Protein 2B3T (pdb70)

Nearest PDB structures (foldseek):
  2b3t-assembly1_B  TM=1.003E+00  e=1.396E-62  Escherichia coli
  8akn-assembly1_W  TM=5.401E-01  e=5.695E-43  Escherichia coli BW25113
  2ihr-assembly1_1  TM=7.249E-01  e=2.473E-24  Thermus thermophilus
  4v67-assembly2_CX  TM=5.286E-01  e=4.697E-22  Thermus thermophilus
  4v5j-assembly2_CY  TM=5.265E-01  e=6.666E-21  Thermus thermophilus HB8

CATH classification: 1.10.8.10 (+1 more: 3.40.50.150)

Structure (mmCIF, N/CA/C/O backbone):
data_2B3T
#
_entry.id   2B3T
#
_cell.length_a   113.540
_cell.length_b   77.470
_cell.length_c   89.490
_cell.angle_alpha   90.00
_cell.angle_beta   90.00
_cell.angle_gamma   90.00
#
_symmetry.space_group_name_H-M   'P 21 21 2'
#
loop_
_entity.id
_entity.type
_entity.pdbx_description
1 polymer 'Protein methyltransferase hemK'
2 polymer 'Peptide chain release factor 1'
3 non-polymer S-ADENOSYL-L-HOMOCYSTEINE
#
loop_
_atom_site.group_PDB
_atom_site.id
_atom_site.type_symbol
_atom_site.label_atom_id
_atom_site.label_alt_id
_atom_site.label_comp_id
_atom_site.label_asym_id
_atom_site.label_entity_id
_atom_site.label_seq_id
_atom_site.pdbx_PDB_ins_code
_atom_site.Cartn_x
_atom_site.Cartn_y
_atom_site.Cartn_z
_atom_site.occupancy
_atom_site.B_iso_or_equiv
_atom_site.auth_seq_id
_atom_site.auth_comp_id
_atom_site.auth_asym_id
_atom_site.auth_atom_id
_atom_site.pdbx_PDB_model_num
ATOM 1 N N . MET A 1 1 ? 53.477 5.213 35.783 1.00 55.90 1 MET A N 1
ATOM 2 C CA . MET A 1 1 ? 54.110 6.559 35.880 1.00 54.74 1 MET A CA 1
ATOM 3 C C . MET A 1 1 ? 55.101 6.632 37.050 1.00 53.55 1 MET A C 1
ATOM 4 O O . MET A 1 1 ? 55.165 5.741 37.892 1.00 54.01 1 MET A O 1
ATOM 9 N N . GLU A 1 2 ? 55.877 7.702 37.103 1.00 52.01 2 GLU A N 1
ATOM 10 C CA . GLU A 1 2 ? 56.857 7.849 38.162 1.00 50.47 2 GLU A CA 1
ATOM 11 C C . GLU A 1 2 ? 56.424 8.756 39.295 1.00 50.36 2 GLU A C 1
ATOM 12 O O . GLU A 1 2 ? 55.850 9.819 39.070 1.00 49.94 2 GLU A O 1
ATOM 18 N N . TYR A 1 3 ? 56.701 8.323 40.520 1.00 50.14 3 TYR A N 1
ATOM 19 C CA . TYR A 1 3 ? 56.370 9.109 41.698 1.00 49.80 3 TYR A CA 1
ATOM 20 C C . TYR A 1 3 ? 56.813 10.526 41.433 1.00 50.32 3 TYR A C 1
ATOM 21 O O . TYR A 1 3 ? 56.082 11.473 41.703 1.00 50.75 3 TYR A O 1
ATOM 30 N N . GLN A 1 4 ? 58.017 10.665 40.894 1.00 50.37 4 GLN A N 1
ATOM 31 C CA . GLN A 1 4 ? 58.544 11.981 40.593 1.00 51.80 4 GLN A CA 1
ATOM 32 C C . GLN A 1 4 ? 57.684 12.658 39.540 1.00 51.21 4 GLN A C 1
ATOM 33 O O . GLN A 1 4 ? 57.465 13.866 39.577 1.00 49.92 4 GLN A O 1
ATOM 39 N N . HIS A 1 5 ? 57.192 11.873 38.594 1.00 52.06 5 HIS A N 1
ATOM 40 C CA . HIS A 1 5 ? 56.366 12.435 37.544 1.00 52.46 5 HIS A CA 1
ATOM 41 C C . HIS A 1 5 ? 55.075 12.944 38.168 1.00 51.48 5 HIS A C 1
ATOM 42 O O . HIS A 1 5 ? 54.847 14.155 38.206 1.00 51.56 5 HIS A O 1
ATOM 49 N N . TRP A 1 6 ? 54.250 12.022 38.671 1.00 49.35 6 TRP A N 1
ATOM 50 C CA . TRP A 1 6 ? 52.973 12.369 39.300 1.00 46.91 6 TRP A CA 1
ATOM 51 C C . TRP A 1 6 ? 53.085 13.624 40.156 1.00 45.52 6 TRP A C 1
ATOM 52 O O . TRP A 1 6 ? 52.337 14.581 39.963 1.00 45.22 6 TRP A O 1
ATOM 63 N N . LEU A 1 7 ? 54.012 13.607 41.108 1.00 43.71 7 LEU A N 1
ATOM 64 C CA . LEU A 1 7 ? 54.241 14.754 41.980 1.00 42.29 7 LEU A CA 1
ATOM 65 C C . LEU A 1 7 ? 54.387 16.026 41.161 1.00 43.28 7 LEU A C 1
ATOM 66 O O . LEU A 1 7 ? 53.850 17.062 41.532 1.00 43.29 7 LEU A O 1
ATOM 71 N N . ARG A 1 8 ? 55.119 15.940 40.050 1.00 45.11 8 ARG A N 1
ATOM 72 C CA . ARG A 1 8 ? 55.348 17.091 39.171 1.00 46.73 8 ARG A CA 1
ATOM 73 C C . ARG A 1 8 ? 54.026 17.527 38.548 1.00 47.40 8 ARG A C 1
ATOM 74 O O . ARG A 1 8 ? 53.690 18.716 38.528 1.00 46.95 8 ARG A O 1
ATOM 82 N N . GLU A 1 9 ? 53.282 16.550 38.040 1.00 47.26 9 GLU A N 1
ATOM 83 C CA . GLU A 1 9 ? 51.994 16.801 37.424 1.00 48.05 9 GLU A CA 1
ATOM 84 C C . GLU A 1 9 ? 51.034 17.463 38.411 1.00 47.14 9 GLU A C 1
ATOM 85 O O . GLU A 1 9 ? 50.696 18.637 38.278 1.00 46.81 9 GLU A O 1
ATOM 91 N N . ALA A 1 10 ? 50.598 16.695 39.402 1.00 45.86 10 ALA A N 1
ATOM 92 C CA . ALA A 1 10 ? 49.683 17.192 40.423 1.00 44.41 10 ALA A CA 1
ATOM 93 C C . ALA A 1 10 ? 50.010 18.614 40.898 1.00 42.82 10 ALA A C 1
ATOM 94 O O . ALA A 1 10 ? 49.176 19.505 40.787 1.00 42.38 10 ALA A O 1
ATOM 96 N N . ILE A 1 11 ? 51.212 18.822 41.426 1.00 40.91 11 ILE A N 1
ATOM 97 C CA . ILE A 1 11 ? 51.609 20.138 41.915 1.00 40.78 11 ILE A CA 1
ATOM 98 C C . ILE A 1 11 ? 51.199 21.225 40.931 1.00 43.00 11 ILE A C 1
ATOM 99 O O . ILE A 1 11 ? 50.834 22.333 41.327 1.00 43.27 11 ILE A O 1
ATOM 104 N N . SER A 1 12 ? 51.268 20.916 39.643 1.00 44.23 12 SER A N 1
ATOM 105 C CA . SER A 1 12 ? 50.881 21.887 38.632 1.00 45.16 12 SER A CA 1
ATOM 106 C C . SER A 1 12 ? 49.433 22.280 38.856 1.00 45.74 12 SER A C 1
ATOM 107 O O . SER A 1 12 ? 49.132 23.342 39.407 1.00 47.14 12 SER A O 1
ATOM 110 N N . GLN A 1 13 ? 48.545 21.397 38.419 1.00 44.75 13 GLN A N 1
ATOM 111 C CA . GLN A 1 13 ? 47.111 21.583 38.536 1.00 43.84 13 GLN A CA 1
ATOM 112 C C . GLN A 1 13 ? 46.652 21.668 39.988 1.00 44.28 13 GLN A C 1
ATOM 113 O O . GLN A 1 13 ? 45.535 21.264 40.301 1.00 44.59 13 GLN A O 1
ATOM 119 N N . LEU A 1 14 ? 47.496 22.194 40.873 1.00 44.38 14 LEU A N 1
ATOM 120 C CA . LEU A 1 14 ? 47.143 22.290 42.289 1.00 44.88 14 LEU A CA 1
ATOM 121 C C . LEU A 1 14 ? 47.639 23.604 42.867 1.00 44.13 14 LEU A C 1
ATOM 122 O O . LEU A 1 14 ? 47.747 23.769 44.081 1.00 42.68 14 LEU A O 1
ATOM 127 N N . GLN A 1 15 ? 47.920 24.538 41.972 1.00 44.47 15 GLN A N 1
ATOM 128 C CA . GLN A 1 15 ? 48.425 25.855 42.327 1.00 45.84 15 GLN A CA 1
ATOM 129 C C . GLN A 1 15 ? 47.578 26.694 43.271 1.00 46.04 15 GLN A C 1
ATOM 130 O O . GLN A 1 15 ? 48.113 27.520 44.005 1.00 45.32 15 GLN A O 1
ATOM 136 N N . ALA A 1 16 ? 46.263 26.492 43.242 1.00 46.80 16 ALA A N 1
ATOM 137 C CA . ALA A 1 16 ? 45.335 27.242 44.090 1.00 46.25 16 ALA A CA 1
ATOM 138 C C . ALA A 1 16 ? 45.482 26.927 45.579 1.00 47.26 16 ALA A C 1
ATOM 139 O O . ALA A 1 16 ? 44.845 27.571 46.420 1.00 48.42 16 ALA A O 1
ATOM 141 N N . SER A 1 17 ? 46.317 25.937 45.895 1.00 47.01 17 SER A N 1
ATOM 142 C CA . SER A 1 17 ? 46.566 25.511 47.272 1.00 45.12 17 SER A CA 1
ATOM 143 C C . SER A 1 17 ? 47.630 26.366 47.947 1.00 45.83 17 SER A C 1
ATOM 144 O O . SER A 1 17 ? 48.403 27.042 47.284 1.00 45.55 17 SER A O 1
ATOM 147 N N . GLU A 1 18 ? 47.663 26.330 49.272 1.00 48.05 18 GLU A N 1
ATOM 148 C CA . GLU A 1 18 ? 48.650 27.084 50.042 1.00 51.04 18 GLU A CA 1
ATOM 149 C C . GLU A 1 18 ? 49.889 26.219 50.256 1.00 51.26 18 GLU A C 1
ATOM 150 O O . GLU A 1 18 ? 50.926 26.700 50.724 1.00 50.60 18 GLU A O 1
ATOM 156 N N . SER A 1 19 ? 49.767 24.941 49.892 1.00 51.69 19 SER A N 1
ATOM 157 C CA . SER A 1 19 ? 50.846 23.966 50.055 1.00 50.67 19 SER A CA 1
ATOM 158 C C . SER A 1 19 ? 50.793 22.816 49.038 1.00 49.85 19 SER A C 1
ATOM 159 O O . SER A 1 19 ? 50.629 21.657 49.425 1.00 49.66 19 SER A O 1
ATOM 162 N N . PRO A 1 20 ? 50.938 23.123 47.729 1.00 48.66 20 PRO A N 1
ATOM 163 C CA . PRO A 1 20 ? 50.910 22.140 46.639 1.00 47.43 20 PRO A CA 1
ATOM 164 C C . PRO A 1 20 ? 51.842 20.931 46.772 1.00 47.12 20 PRO A C 1
ATOM 165 O O . PRO A 1 20 ? 51.379 19.790 46.707 1.00 47.70 20 PRO A O 1
ATOM 169 N N . ARG A 1 21 ? 53.141 21.164 46.949 1.00 45.65 21 ARG A N 1
ATOM 170 C CA . ARG A 1 21 ? 54.081 20.048 47.086 1.00 44.75 21 ARG A CA 1
ATOM 171 C C . ARG A 1 21 ? 53.578 19.135 48.207 1.00 42.42 21 ARG A C 1
ATOM 172 O O . ARG A 1 21 ? 53.311 17.950 47.991 1.00 39.90 21 ARG A O 1
ATOM 180 N N . ARG A 1 22 ? 53.439 19.708 49.401 1.00 40.75 22 ARG A N 1
ATOM 181 C CA . ARG A 1 22 ? 52.961 18.967 50.557 1.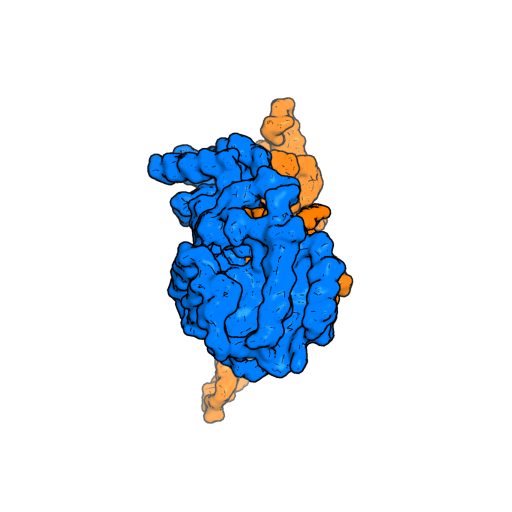00 39.02 22 ARG A CA 1
ATOM 182 C C . ARG A 1 22 ? 51.683 18.215 50.233 1.00 38.86 22 ARG A C 1
ATOM 183 O O . ARG A 1 22 ? 51.642 16.985 50.329 1.00 39.70 22 ARG A O 1
ATOM 191 N N . ASP A 1 23 ? 50.637 18.942 49.854 1.00 37.80 23 ASP A N 1
ATOM 192 C CA . ASP A 1 23 ? 49.390 18.286 49.493 1.00 37.69 23 ASP A CA 1
ATOM 193 C C . ASP A 1 23 ? 49.786 17.096 48.652 1.00 37.70 23 ASP A C 1
ATOM 194 O O . ASP A 1 23 ? 49.425 15.952 48.935 1.00 37.16 23 ASP A O 1
ATOM 199 N N . ALA A 1 24 ? 50.554 17.386 47.612 1.00 37.41 24 ALA A N 1
ATOM 200 C CA . ALA A 1 24 ? 51.005 16.349 46.710 1.00 38.16 24 ALA A CA 1
ATOM 201 C C . ALA A 1 24 ? 51.599 15.200 47.503 1.00 37.18 24 ALA A C 1
ATOM 202 O O . ALA A 1 24 ? 50.966 14.151 47.668 1.00 37.93 24 ALA A O 1
ATOM 204 N N . GLU A 1 25 ? 52.808 15.416 48.008 1.00 33.16 25 GLU A N 1
ATOM 205 C CA . GLU A 1 25 ? 53.505 14.391 48.747 1.00 30.53 25 GLU A CA 1
ATOM 206 C C . GLU A 1 25 ? 52.624 13.597 49.698 1.00 28.31 25 GLU A C 1
ATOM 207 O O . GLU A 1 25 ? 52.700 12.362 49.731 1.00 28.20 25 GLU A O 1
ATOM 213 N N . ILE A 1 26 ? 51.776 14.273 50.465 1.00 24.24 26 ILE A N 1
ATOM 214 C CA . ILE A 1 26 ? 50.931 13.526 51.384 1.00 22.09 26 ILE A CA 1
ATOM 215 C C . ILE A 1 26 ? 50.090 12.506 50.624 1.00 23.59 26 ILE A C 1
ATOM 216 O O . ILE A 1 26 ? 50.163 11.308 50.919 1.00 22.49 26 ILE A O 1
ATOM 221 N N . LEU A 1 27 ? 49.315 12.977 49.642 1.00 24.09 27 LEU A N 1
ATOM 222 C CA . LEU A 1 27 ? 48.475 12.100 48.820 1.00 23.70 27 LEU A CA 1
ATOM 223 C C . LEU A 1 27 ? 49.245 10.899 48.314 1.00 23.81 27 LEU A C 1
ATOM 224 O O . LEU A 1 27 ? 48.875 9.763 48.573 1.00 22.78 27 LEU A O 1
ATOM 229 N N . LEU A 1 28 ? 50.321 11.156 47.583 1.00 25.04 28 LEU A N 1
ATOM 230 C CA . LEU A 1 28 ? 51.119 10.074 47.040 1.00 27.60 28 LEU A CA 1
ATOM 231 C C . LEU A 1 28 ? 51.540 9.074 48.109 1.00 30.95 28 LEU A C 1
ATOM 232 O O . LEU A 1 28 ? 51.535 7.865 47.857 1.00 30.36 28 LEU A O 1
ATOM 237 N N . GLU A 1 29 ? 51.904 9.574 49.295 1.00 34.52 29 GLU A N 1
ATOM 238 C CA . GLU A 1 29 ? 52.312 8.705 50.412 1.00 37.09 29 GLU A CA 1
ATOM 239 C C . GLU A 1 29 ? 51.136 7.813 50.792 1.00 37.73 29 GLU A C 1
ATOM 240 O O . GLU A 1 29 ? 51.252 6.587 50.853 1.00 37.54 29 GLU A O 1
ATOM 246 N N . HIS A 1 30 ? 50.006 8.467 51.058 1.00 37.64 30 HIS A N 1
ATOM 247 C CA . HIS A 1 30 ? 48.766 7.810 51.443 1.00 35.98 30 HIS A CA 1
ATOM 248 C C . HIS A 1 30 ? 48.440 6.633 50.538 1.00 32.75 30 HIS A C 1
ATOM 249 O O . HIS A 1 30 ? 48.206 5.539 51.021 1.00 32.38 30 HIS A O 1
ATOM 256 N N . VAL A 1 31 ? 48.434 6.852 49.229 1.00 30.33 31 VAL A N 1
ATOM 257 C CA . VAL A 1 31 ? 48.104 5.775 48.308 1.00 29.63 31 VAL A CA 1
ATOM 258 C C . VAL A 1 31 ? 49.152 4.666 48.291 1.00 29.39 31 VAL A C 1
ATOM 259 O O . VAL A 1 31 ? 48.843 3.505 48.569 1.00 28.36 31 VAL A O 1
ATOM 263 N N . THR A 1 32 ? 50.391 5.031 47.972 1.00 29.52 32 THR A N 1
ATOM 264 C CA . THR A 1 32 ? 51.491 4.069 47.882 1.00 28.86 32 THR A CA 1
ATOM 265 C C . THR A 1 32 ? 51.966 3.508 49.205 1.00 28.11 32 THR A C 1
ATOM 266 O O . THR A 1 32 ? 52.484 2.397 49.260 1.00 27.17 32 THR A O 1
ATOM 270 N N . GLY A 1 33 ? 51.800 4.275 50.270 1.00 28.50 33 GLY A N 1
ATOM 271 C CA . GLY A 1 33 ? 52.249 3.797 51.557 1.00 29.66 33 GLY A CA 1
ATOM 272 C C . GLY A 1 33 ? 53.769 3.820 51.643 1.00 30.35 33 GLY A C 1
ATOM 273 O O . GLY A 1 33 ? 54.401 2.869 52.110 1.00 31.55 33 GLY A O 1
ATOM 274 N N . ARG A 1 34 ? 54.368 4.896 51.154 1.00 28.54 34 ARG A N 1
ATOM 275 C CA . ARG A 1 34 ? 55.802 5.042 51.238 1.00 28.04 34 ARG A CA 1
ATOM 276 C C . ARG A 1 34 ? 55.924 6.443 51.823 1.00 29.09 34 ARG A C 1
ATOM 277 O O . ARG A 1 34 ? 55.160 7.323 51.434 1.00 32.00 34 ARG A O 1
ATOM 285 N N . GLY A 1 35 ? 56.845 6.645 52.770 1.00 28.15 35 GLY A N 1
ATOM 286 C CA . GLY A 1 35 ? 57.012 7.949 53.405 1.00 24.50 35 GLY A CA 1
ATOM 287 C C . GLY A 1 35 ? 57.500 9.062 52.502 1.00 23.33 35 GLY A C 1
ATOM 288 O O . GLY A 1 35 ? 57.797 8.832 51.332 1.00 21.75 35 GLY A O 1
ATOM 289 N N . ARG A 1 36 ? 57.585 10.276 53.043 1.00 23.29 36 ARG A N 1
ATOM 290 C CA . ARG A 1 36 ? 58.048 11.428 52.261 1.00 23.86 36 ARG A CA 1
ATOM 291 C C . ARG A 1 36 ? 59.422 11.135 51.687 1.00 23.99 36 ARG A C 1
ATOM 292 O O . ARG A 1 36 ? 59.622 11.133 50.469 1.00 23.69 36 ARG A O 1
ATOM 300 N N . THR A 1 37 ? 60.358 10.880 52.589 1.00 23.63 37 THR A N 1
ATOM 301 C CA . THR A 1 37 ? 61.732 10.580 52.246 1.00 24.84 37 THR A CA 1
ATOM 302 C C . THR A 1 37 ? 61.908 9.581 51.111 1.00 25.40 37 THR A C 1
ATOM 303 O O . THR A 1 37 ? 62.756 9.775 50.232 1.00 23.52 37 THR A O 1
ATOM 307 N N . PHE A 1 38 ? 61.117 8.509 51.139 1.00 26.13 38 PHE A N 1
ATOM 308 C CA . PHE A 1 38 ? 61.197 7.475 50.111 1.00 25.75 38 PHE A CA 1
ATOM 309 C C . PHE A 1 38 ? 60.869 8.082 48.771 1.00 27.48 38 PHE A C 1
ATOM 310 O O . PHE A 1 38 ? 61.638 7.978 47.812 1.00 25.90 38 PHE A O 1
ATOM 318 N N . ILE A 1 39 ? 59.699 8.707 48.716 1.00 30.91 39 ILE A N 1
ATOM 319 C CA . ILE A 1 39 ? 59.237 9.355 47.507 1.00 33.17 39 ILE A CA 1
ATOM 320 C C . ILE A 1 39 ? 60.341 10.270 46.997 1.00 34.51 39 ILE A C 1
ATOM 321 O O . ILE A 1 39 ? 60.639 10.284 45.798 1.00 37.33 39 ILE A O 1
ATOM 326 N N . LEU A 1 40 ? 60.958 11.025 47.904 1.00 33.34 40 LEU A N 1
ATOM 327 C CA . LEU A 1 40 ? 62.031 11.928 47.502 1.00 33.74 40 LEU A CA 1
ATOM 328 C C . LEU A 1 40 ? 63.283 11.194 47.019 1.00 33.88 40 LEU A C 1
ATOM 329 O O . LEU A 1 40 ? 63.794 11.473 45.935 1.00 33.94 40 LEU A O 1
ATOM 334 N N . ALA A 1 41 ? 63.768 10.242 47.808 1.00 34.00 41 ALA A N 1
ATOM 335 C CA . ALA A 1 41 ? 64.958 9.492 47.417 1.00 32.08 41 ALA A CA 1
ATOM 336 C C . ALA A 1 41 ? 64.744 8.582 46.217 1.00 30.48 41 ALA A C 1
ATOM 337 O O . ALA A 1 41 ? 65.690 8.305 45.497 1.00 30.01 41 ALA A O 1
ATOM 339 N N . PHE A 1 42 ? 63.516 8.128 45.978 1.00 29.61 42 PHE A N 1
ATOM 340 C CA . PHE A 1 42 ? 63.293 7.222 44.853 1.00 29.25 42 PHE A CA 1
ATOM 341 C C . PHE A 1 42 ? 62.157 7.551 43.918 1.00 28.78 42 PHE A C 1
ATOM 342 O O . PHE A 1 42 ? 61.195 6.798 43.809 1.00 29.85 42 PHE A O 1
ATOM 350 N N . GLY A 1 43 ? 62.284 8.652 43.202 1.00 28.67 43 GLY A N 1
ATOM 351 C CA . GLY A 1 43 ? 61.223 9.015 42.289 1.00 31.02 43 GLY A CA 1
ATOM 352 C C . GLY A 1 43 ? 61.121 8.191 41.016 1.00 31.59 43 GLY A C 1
ATOM 353 O O . GLY A 1 43 ? 60.258 8.455 40.183 1.00 31.42 43 GLY A O 1
ATOM 354 N N . GLU A 1 44 ? 61.986 7.196 40.861 1.00 33.78 44 GLU A N 1
ATOM 355 C CA . GLU A 1 44 ? 61.987 6.354 39.660 1.00 35.84 44 GLU A CA 1
ATOM 356 C C . GLU A 1 44 ? 60.881 5.322 39.699 1.00 36.66 44 GLU A C 1
ATOM 357 O O . GLU A 1 44 ? 60.504 4.750 38.676 1.00 35.96 44 GLU A O 1
ATOM 363 N N . THR A 1 45 ? 60.369 5.085 40.896 1.00 38.63 45 THR A N 1
ATOM 364 C CA . THR A 1 45 ? 59.329 4.091 41.091 1.00 39.80 45 THR A CA 1
ATOM 365 C C . THR A 1 45 ? 58.071 4.312 40.241 1.00 40.56 45 THR A C 1
ATOM 366 O O . THR A 1 45 ? 57.575 5.435 40.100 1.00 40.77 45 THR A O 1
ATOM 370 N N . GLN A 1 46 ? 57.561 3.232 39.663 1.00 40.72 46 GLN A N 1
ATOM 371 C CA . GLN A 1 46 ? 56.359 3.336 38.856 1.00 40.23 46 GLN A CA 1
ATOM 372 C C . GLN A 1 46 ? 55.173 3.095 39.764 1.00 39.39 46 GLN A C 1
ATOM 373 O O . GLN A 1 46 ? 55.306 2.506 40.841 1.00 39.08 46 GLN A O 1
ATOM 379 N N . LEU A 1 47 ? 54.012 3.558 39.324 1.00 38.48 47 LEU A N 1
ATOM 380 C CA . LEU A 1 47 ? 52.784 3.388 40.084 1.00 38.16 47 LEU A CA 1
ATOM 381 C C . LEU A 1 47 ? 51.990 2.259 39.434 1.00 38.70 47 LEU A C 1
ATOM 382 O O . LEU A 1 47 ? 51.921 2.179 38.207 1.00 37.77 47 LEU A O 1
ATOM 387 N N . THR A 1 48 ? 51.426 1.369 40.247 1.00 39.59 48 THR A N 1
ATOM 388 C CA . THR A 1 48 ? 50.616 0.288 39.701 1.00 40.97 48 THR A CA 1
ATOM 389 C C . THR A 1 48 ? 49.393 1.035 39.199 1.00 43.61 48 THR A C 1
ATOM 390 O O . THR A 1 48 ? 49.137 2.155 39.639 1.00 44.00 48 THR A O 1
ATOM 394 N N . ASP A 1 49 ? 48.638 0.449 38.281 1.00 45.69 49 ASP A N 1
ATOM 395 C CA . ASP A 1 49 ? 47.466 1.150 37.785 1.00 48.06 49 ASP A CA 1
ATOM 396 C C . ASP A 1 49 ? 46.574 1.707 38.895 1.00 47.70 49 ASP A C 1
ATOM 397 O O . ASP A 1 49 ? 46.394 2.926 38.978 1.00 47.28 49 ASP A O 1
ATOM 402 N N . GLU A 1 50 ? 46.024 0.830 39.740 1.00 46.84 50 GLU A N 1
ATOM 403 C CA . GLU A 1 50 ? 45.163 1.262 40.840 1.00 46.11 50 GLU A CA 1
ATOM 404 C C . GLU A 1 50 ? 45.666 2.580 41.387 1.00 46.29 50 GLU A C 1
ATOM 405 O O . GLU A 1 50 ? 45.032 3.623 41.236 1.00 46.47 50 GLU A O 1
ATOM 411 N N . GLN A 1 51 ? 46.825 2.510 42.030 1.00 45.80 51 GLN A N 1
ATOM 412 C CA . GLN A 1 51 ? 47.446 3.673 42.626 1.00 44.75 51 GLN A CA 1
ATOM 413 C C . GLN A 1 51 ? 47.229 4.901 41.777 1.00 44.61 51 GLN A C 1
ATOM 414 O O . GLN A 1 51 ? 46.781 5.928 42.265 1.00 44.91 51 GLN A O 1
ATOM 420 N N . CYS A 1 52 ? 47.530 4.792 40.495 1.00 45.11 52 CYS A N 1
ATOM 421 C CA . CYS A 1 52 ? 47.368 5.934 39.625 1.00 46.71 52 CYS A CA 1
ATOM 422 C C . CYS A 1 52 ? 45.916 6.380 39.568 1.00 46.21 52 CYS A C 1
ATOM 423 O O . CYS A 1 52 ? 45.625 7.576 39.558 1.00 45.48 52 CYS A O 1
ATOM 426 N N . GLN A 1 53 ? 44.998 5.425 39.533 1.00 46.37 53 GLN A N 1
ATOM 427 C CA . GLN A 1 53 ? 43.590 5.781 39.479 1.00 47.45 53 GLN A CA 1
ATOM 428 C C . GLN A 1 53 ? 43.180 6.330 40.850 1.00 46.39 53 GLN A C 1
ATOM 429 O O . GLN A 1 53 ? 42.547 7.387 40.942 1.00 46.54 53 GLN A O 1
ATOM 435 N N . GLN A 1 54 ? 43.554 5.617 41.909 1.00 44.20 54 GLN A N 1
ATOM 436 C CA . GLN A 1 54 ? 43.237 6.037 43.265 1.00 42.68 54 GLN A CA 1
ATOM 437 C C . GLN A 1 54 ? 43.784 7.431 43.516 1.00 41.89 54 GLN A C 1
ATOM 438 O O . GLN A 1 54 ? 43.096 8.297 44.048 1.00 42.22 54 GLN A O 1
ATOM 444 N N . LEU A 1 55 ? 45.038 7.632 43.142 1.00 40.91 55 LEU A N 1
ATOM 445 C CA . LEU A 1 55 ? 45.683 8.923 43.294 1.00 40.29 55 LEU A CA 1
ATOM 446 C C . LEU A 1 55 ? 44.872 9.965 42.534 1.00 41.41 55 LEU A C 1
ATOM 447 O O . LEU A 1 55 ? 44.746 11.116 42.966 1.00 40.94 55 LEU A O 1
ATOM 452 N N . ASP A 1 56 ? 44.328 9.555 41.392 1.00 42.09 56 ASP A N 1
ATOM 453 C CA . ASP A 1 56 ? 43.552 10.465 40.568 1.00 44.09 56 ASP A CA 1
ATOM 454 C C . ASP A 1 56 ? 42.297 10.997 41.256 1.00 45.11 56 ASP A C 1
ATOM 455 O O . ASP A 1 56 ? 42.116 12.214 41.366 1.00 46.68 56 ASP A O 1
ATOM 460 N N . ALA A 1 57 ? 41.423 10.101 41.706 1.00 43.44 57 ALA A N 1
ATOM 461 C CA . ALA A 1 57 ? 40.212 10.532 42.389 1.00 42.08 57 ALA A CA 1
ATOM 462 C C . ALA A 1 57 ? 40.545 11.557 43.485 1.00 41.32 57 ALA A C 1
ATOM 463 O O . ALA A 1 57 ? 40.088 12.701 43.446 1.00 40.82 57 ALA A O 1
ATOM 465 N N . LEU A 1 58 ? 41.357 11.141 44.451 1.00 40.14 58 LEU A N 1
ATOM 466 C CA . LEU A 1 58 ? 41.745 12.004 45.559 1.00 39.75 58 LEU A CA 1
ATOM 467 C C . LEU A 1 58 ? 42.234 13.366 45.079 1.00 39.73 58 LEU A C 1
ATOM 468 O O . LEU A 1 58 ? 41.958 14.399 45.693 1.00 37.54 58 LEU A O 1
ATOM 473 N N . LEU A 1 59 ? 42.965 13.364 43.973 1.00 41.12 59 LEU A N 1
ATOM 474 C CA . LEU A 1 59 ? 43.486 14.610 43.432 1.00 41.47 59 LEU A CA 1
ATOM 475 C C . LEU A 1 59 ? 42.364 15.535 42.949 1.00 41.04 59 LEU A C 1
ATOM 476 O O . LEU A 1 59 ? 42.397 16.732 43.229 1.00 41.73 59 LEU A O 1
ATOM 481 N N . THR A 1 60 ? 41.370 14.994 42.245 1.00 39.87 60 THR A N 1
ATOM 482 C CA . THR A 1 60 ? 40.269 15.827 41.760 1.00 39.45 60 THR A CA 1
ATOM 483 C C . THR A 1 60 ? 39.664 16.568 42.931 1.00 37.66 60 THR A C 1
ATOM 484 O O . THR A 1 60 ? 39.574 17.793 42.929 1.00 36.39 60 THR A O 1
ATOM 488 N N . ARG A 1 61 ? 39.237 15.796 43.923 1.00 36.57 61 ARG A N 1
ATOM 489 C CA . ARG A 1 61 ? 38.639 16.345 45.128 1.00 36.51 61 ARG A CA 1
ATOM 490 C C . ARG A 1 61 ? 39.460 17.548 45.557 1.00 37.14 61 ARG A C 1
ATOM 491 O O . ARG A 1 61 ? 38.989 18.674 45.525 1.00 36.25 61 ARG A O 1
ATOM 499 N N . ARG A 1 62 ? 40.704 17.287 45.943 1.00 39.17 62 ARG A N 1
ATOM 500 C CA . ARG A 1 62 ? 41.611 18.328 46.397 1.00 40.81 62 ARG A CA 1
ATOM 501 C C . ARG A 1 62 ? 41.684 19.549 45.473 1.00 43.58 62 ARG A C 1
ATOM 502 O O . ARG A 1 62 ? 42.114 20.631 45.895 1.00 44.71 62 ARG A O 1
ATOM 510 N N . ARG A 1 63 ? 41.272 19.391 44.219 1.00 46.07 63 ARG A N 1
ATOM 511 C CA . ARG A 1 63 ? 41.279 20.525 43.299 1.00 49.07 63 ARG A CA 1
ATOM 512 C C . ARG A 1 63 ? 39.995 21.291 43.554 1.00 49.76 63 ARG A C 1
ATOM 513 O O . ARG A 1 63 ? 39.954 22.519 43.455 1.00 51.12 63 ARG A O 1
ATOM 521 N N . ASP A 1 64 ? 38.947 20.548 43.889 1.00 49.24 64 ASP A N 1
ATOM 522 C CA . ASP A 1 64 ? 37.663 21.144 44.200 1.00 48.83 64 ASP A CA 1
ATOM 523 C C . ASP A 1 64 ? 37.769 21.759 45.589 1.00 47.07 64 ASP A C 1
ATOM 524 O O . ASP A 1 64 ? 36.797 22.293 46.100 1.00 47.56 64 ASP A O 1
ATOM 529 N N . GLY A 1 65 ? 38.952 21.654 46.201 1.00 45.12 65 GLY A N 1
ATOM 530 C CA . GLY A 1 65 ? 39.195 22.232 47.521 1.00 41.86 65 GLY A CA 1
ATOM 531 C C . GLY A 1 65 ? 39.090 21.348 48.758 1.00 39.92 65 GLY A C 1
ATOM 532 O O . GLY A 1 65 ? 39.494 21.742 49.849 1.00 38.76 65 GLY A O 1
ATOM 533 N N . GLU A 1 66 ? 38.550 20.149 48.592 1.00 39.38 66 GLU A N 1
ATOM 534 C CA . GLU A 1 66 ? 38.374 19.223 49.701 1.00 37.93 66 GLU A CA 1
ATOM 535 C C . GLU A 1 66 ? 39.634 19.070 50.543 1.00 37.19 66 GLU A C 1
ATOM 536 O O . GLU A 1 66 ? 40.678 18.673 50.044 1.00 37.44 66 GLU A O 1
ATOM 542 N N . PRO A 1 67 ? 39.543 19.383 51.843 1.00 37.16 67 PRO A N 1
ATOM 543 C CA . PRO A 1 67 ? 40.654 19.292 52.798 1.00 36.46 67 PRO A CA 1
ATOM 544 C C . PRO A 1 67 ? 41.486 18.013 52.656 1.00 36.36 67 PRO A C 1
ATOM 545 O O . PRO A 1 67 ? 40.990 16.958 52.241 1.00 34.87 67 PRO A O 1
ATOM 549 N N . ILE A 1 68 ? 42.757 18.109 53.020 1.00 36.55 68 ILE A N 1
ATOM 550 C CA . ILE A 1 68 ? 43.636 16.956 52.940 1.00 35.53 68 ILE A CA 1
ATOM 551 C C . ILE A 1 68 ? 43.220 15.925 53.979 1.00 34.77 68 ILE A C 1
ATOM 552 O O . ILE A 1 68 ? 43.002 14.766 53.647 1.00 33.77 68 ILE A O 1
ATOM 557 N N . ALA A 1 69 ? 43.093 16.360 55.229 1.00 33.86 69 ALA A N 1
ATOM 558 C CA . ALA A 1 69 ? 42.683 15.475 56.311 1.00 34.22 69 ALA A CA 1
ATOM 559 C C . ALA A 1 69 ? 41.342 14.807 56.012 1.00 35.08 69 ALA A C 1
ATOM 560 O O . ALA A 1 69 ? 40.991 13.808 56.623 1.00 34.85 69 ALA A O 1
ATOM 562 N N . HIS A 1 70 ? 40.590 15.374 55.073 1.00 36.97 70 HIS A N 1
ATOM 563 C CA . HIS A 1 70 ? 39.294 14.830 54.674 1.00 37.54 70 HIS A CA 1
ATOM 564 C C . HIS A 1 70 ? 39.522 13.681 53.700 1.00 38.07 70 HIS A C 1
ATOM 565 O O . HIS A 1 70 ? 38.778 12.699 53.697 1.00 38.01 70 HIS A O 1
ATOM 572 N N . LEU A 1 71 ? 40.556 13.826 52.871 1.00 37.88 71 LEU A N 1
ATOM 573 C CA . LEU A 1 71 ? 40.913 12.829 51.863 1.00 36.51 71 LEU A CA 1
ATOM 574 C C . LEU A 1 71 ? 41.60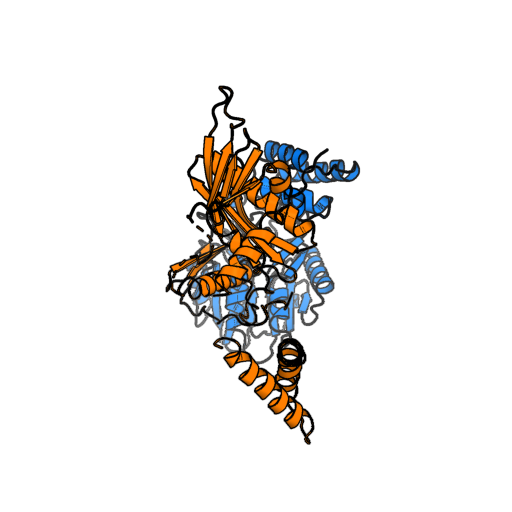6 11.601 52.459 1.00 35.29 71 LEU A C 1
ATOM 575 O O . LEU A 1 71 ? 41.297 10.471 52.081 1.00 35.09 71 LEU A O 1
ATOM 580 N N . THR A 1 72 ? 42.537 11.825 53.387 1.00 33.90 72 THR A N 1
ATOM 581 C CA . THR A 1 72 ? 43.254 10.734 54.037 1.00 31.85 72 THR A CA 1
ATOM 582 C C . THR A 1 72 ? 42.501 10.304 55.290 1.00 30.65 72 THR A C 1
ATOM 583 O O . THR A 1 72 ? 42.807 9.277 55.888 1.00 31.42 72 THR A O 1
ATOM 587 N N . GLY A 1 73 ? 41.523 11.105 55.690 1.00 28.57 73 GLY A N 1
ATOM 588 C CA . GLY A 1 73 ? 40.718 10.775 56.849 1.00 27.42 73 GLY A CA 1
ATOM 589 C C . GLY A 1 73 ? 41.355 10.755 58.226 1.00 26.99 73 GLY A C 1
ATOM 590 O O . GLY A 1 73 ? 40.732 10.274 59.172 1.00 26.44 73 GLY A O 1
ATOM 591 N N . VAL A 1 74 ? 42.567 11.275 58.362 1.00 27.01 74 VAL A N 1
ATOM 592 C CA . VAL A 1 74 ? 43.226 11.285 59.666 1.00 30.02 74 VAL A CA 1
ATOM 593 C C . VAL A 1 74 ? 43.790 12.637 60.103 1.00 31.17 74 VAL A C 1
ATOM 594 O O . VAL A 1 74 ? 44.062 13.520 59.288 1.00 32.68 74 VAL A O 1
ATOM 598 N N . ARG A 1 75 ? 43.987 12.778 61.407 1.00 31.49 75 ARG A N 1
ATOM 599 C CA . ARG A 1 75 ? 44.523 14.005 61.953 1.00 32.32 75 ARG A CA 1
ATOM 600 C C . ARG A 1 75 ? 45.187 13.782 63.304 1.00 33.56 75 ARG A C 1
ATOM 601 O O . ARG A 1 75 ? 44.604 13.162 64.198 1.00 33.04 75 ARG A O 1
ATOM 609 N N . GLU A 1 76 ? 46.409 14.280 63.456 1.00 34.28 76 GLU A N 1
ATOM 610 C CA . GLU A 1 76 ? 47.099 14.130 64.722 1.00 35.51 76 GLU A CA 1
ATOM 611 C C . GLU A 1 76 ? 46.863 15.369 65.579 1.00 34.97 76 GLU A C 1
ATOM 612 O O . GLU A 1 76 ? 46.841 16.498 65.093 1.00 34.40 76 GLU A O 1
ATOM 618 N N . PHE A 1 77 ? 46.659 15.130 66.863 1.00 34.79 77 PHE A N 1
ATOM 619 C CA . PHE A 1 77 ? 46.384 16.177 67.826 1.00 35.13 77 PHE A CA 1
ATOM 620 C C . PHE A 1 77 ? 46.970 15.643 69.119 1.00 36.46 77 PHE A C 1
ATOM 621 O O . PHE A 1 77 ? 46.617 14.548 69.560 1.00 37.38 77 PHE A O 1
ATOM 629 N N . TRP A 1 78 ? 47.881 16.401 69.717 1.00 36.95 78 TRP A N 1
ATOM 630 C CA . TRP A 1 78 ? 48.530 15.972 70.948 1.00 36.53 78 TRP A CA 1
ATOM 631 C C . TRP A 1 78 ? 49.356 14.718 70.693 1.00 35.28 78 TRP A C 1
ATOM 632 O O . TRP A 1 78 ? 49.505 13.864 71.566 1.00 32.56 78 TRP A O 1
ATOM 643 N N . SER A 1 79 ? 49.895 14.635 69.480 1.00 35.67 79 SER A N 1
ATOM 644 C CA . SER A 1 79 ? 50.710 13.511 69.051 1.00 34.11 79 SER A CA 1
ATOM 645 C C . SER A 1 79 ? 49.868 12.230 69.057 1.00 33.63 79 SER A C 1
ATOM 646 O O . SER A 1 79 ? 50.400 11.116 69.032 1.00 33.77 79 SER A O 1
ATOM 649 N N . LEU A 1 80 ? 48.550 12.431 69.064 1.00 31.85 80 LEU A N 1
ATOM 650 C CA . LEU A 1 80 ? 47.541 11.377 69.076 1.00 31.29 80 LEU A CA 1
ATOM 651 C C . LEU A 1 80 ? 46.801 11.375 67.724 1.00 31.52 80 LEU A C 1
ATOM 652 O O . LEU A 1 80 ? 46.315 12.413 67.288 1.00 32.04 80 LEU A O 1
ATOM 657 N N . PRO A 1 81 ? 46.696 10.208 67.054 1.00 31.05 81 PRO A N 1
ATOM 658 C CA . PRO A 1 81 ? 46.030 10.037 65.761 1.00 31.72 81 PRO A CA 1
ATOM 659 C C . PRO A 1 81 ? 44.498 9.934 65.825 1.00 32.62 81 PRO A C 1
ATOM 660 O O . PRO A 1 81 ? 43.940 8.962 66.344 1.00 33.39 81 PRO A O 1
ATOM 664 N N . LEU A 1 82 ? 43.830 10.928 65.252 1.00 32.32 82 LEU A N 1
ATOM 665 C CA . LEU A 1 82 ? 42.371 10.998 65.247 1.00 31.37 82 LEU A CA 1
ATOM 666 C C . LEU A 1 82 ? 41.775 10.851 63.852 1.00 30.06 82 LEU A C 1
ATOM 667 O O . LEU A 1 82 ? 42.261 11.453 62.900 1.00 31.05 82 LEU A O 1
ATOM 672 N N . PHE A 1 83 ? 40.725 10.056 63.717 1.00 27.71 83 PHE A N 1
ATOM 673 C CA . PHE A 1 83 ? 40.086 9.940 62.420 1.00 26.88 83 PHE A CA 1
ATOM 674 C C . PHE A 1 83 ? 39.170 11.168 62.382 1.00 27.65 83 PHE A C 1
ATOM 675 O O . PHE A 1 83 ? 38.586 11.519 63.409 1.00 28.13 83 PHE A O 1
ATOM 683 N N . VAL A 1 84 ? 39.052 11.832 61.234 1.00 26.43 84 VAL A N 1
ATOM 684 C CA . VAL A 1 84 ? 38.169 12.991 61.127 1.00 25.90 84 VAL A CA 1
ATOM 685 C C . VAL A 1 84 ? 37.283 12.788 59.927 1.00 27.54 84 VAL A C 1
ATOM 686 O O . VAL A 1 84 ? 37.587 11.966 59.064 1.00 29.60 84 VAL A O 1
ATOM 690 N N . SER A 1 85 ? 36.179 13.524 59.871 1.00 28.04 85 SER A N 1
ATOM 691 C CA . SER A 1 85 ? 35.264 13.424 58.739 1.00 27.54 85 SER A CA 1
ATOM 692 C C . SER A 1 85 ? 34.442 14.687 58.704 1.00 27.29 85 SER A C 1
ATOM 693 O O . SER A 1 85 ? 34.377 15.410 59.679 1.00 28.19 85 SER A O 1
ATOM 696 N N . PRO A 1 86 ? 33.801 14.975 57.580 1.00 27.50 86 PRO A N 1
ATOM 697 C CA . PRO A 1 86 ? 33.005 16.196 57.530 1.00 29.61 86 PRO A CA 1
ATOM 698 C C . PRO A 1 86 ? 31.834 16.174 58.508 1.00 30.14 86 PRO A C 1
ATOM 699 O O . PRO A 1 86 ? 30.920 16.989 58.401 1.00 31.67 86 PRO A O 1
ATOM 703 N N . ALA A 1 87 ? 31.855 15.234 59.449 1.00 29.36 87 ALA A N 1
ATOM 704 C CA . ALA A 1 87 ? 30.800 15.127 60.458 1.00 28.87 87 ALA A CA 1
ATOM 705 C C . ALA A 1 87 ? 31.022 16.159 61.553 1.00 28.12 87 ALA A C 1
ATOM 706 O O . ALA A 1 87 ? 30.106 16.527 62.270 1.00 29.08 87 ALA A O 1
ATOM 708 N N . THR A 1 88 ? 32.253 16.618 61.687 1.00 27.78 88 THR A N 1
ATOM 709 C CA . THR A 1 88 ? 32.573 17.598 62.694 1.00 28.23 88 THR A CA 1
ATOM 710 C C . THR A 1 88 ? 33.778 18.385 62.207 1.00 27.89 88 THR A C 1
ATOM 711 O O . THR A 1 88 ? 34.042 18.436 61.007 1.00 28.05 88 THR A O 1
ATOM 715 N N . LEU A 1 89 ? 34.507 18.993 63.133 1.00 27.85 89 LEU A N 1
ATOM 716 C CA . LEU A 1 89 ? 35.663 19.808 62.796 1.00 27.92 89 LEU A CA 1
ATOM 717 C C . LEU A 1 89 ? 36.969 19.025 62.747 1.00 28.16 89 LEU A C 1
ATOM 718 O O . LEU A 1 89 ? 37.113 17.986 63.392 1.00 29.02 89 LEU A O 1
ATOM 723 N N . ILE A 1 90 ? 37.922 19.532 61.978 1.00 27.84 90 ILE A N 1
ATOM 724 C CA . ILE A 1 90 ? 39.237 18.910 61.872 1.00 28.55 90 ILE A CA 1
ATOM 725 C C . ILE A 1 90 ? 40.069 19.556 62.980 1.00 28.28 90 ILE A C 1
ATOM 726 O O . ILE A 1 90 ? 40.501 20.696 62.841 1.00 26.58 90 ILE A O 1
ATOM 731 N N . PRO A 1 91 ? 40.313 18.826 64.091 1.00 28.89 91 PRO A N 1
ATOM 732 C CA . PRO A 1 91 ? 41.083 19.342 65.235 1.00 28.10 91 PRO A CA 1
ATOM 733 C C . PRO A 1 91 ? 42.247 20.228 64.842 1.00 28.03 91 PRO A C 1
ATOM 734 O O . PRO A 1 91 ? 43.168 19.784 64.158 1.00 28.71 91 PRO A O 1
ATOM 738 N N . ARG A 1 92 ? 42.188 21.488 65.281 1.00 27.74 92 ARG A N 1
ATOM 739 C CA . ARG A 1 92 ? 43.206 22.506 64.971 1.00 25.62 92 ARG A CA 1
ATOM 740 C C . ARG A 1 92 ? 44.380 22.575 65.956 1.00 25.11 92 ARG A C 1
ATOM 741 O O . ARG A 1 92 ? 44.277 22.151 67.105 1.00 25.25 92 ARG A O 1
ATOM 749 N N . PRO A 1 93 ? 45.515 23.122 65.515 1.00 24.46 93 PRO A N 1
ATOM 750 C CA . PRO A 1 93 ? 46.673 23.221 66.403 1.00 26.39 93 PRO A CA 1
ATOM 751 C C . PRO A 1 93 ? 46.472 24.178 67.581 1.00 29.83 93 PRO A C 1
ATOM 752 O O . PRO A 1 93 ? 46.945 23.937 68.691 1.00 28.66 93 PRO A O 1
ATOM 756 N N . ASP A 1 94 ? 45.763 25.269 67.333 1.00 35.60 94 ASP A N 1
ATOM 757 C CA . ASP A 1 94 ? 45.515 26.259 68.371 1.00 40.61 94 ASP A CA 1
ATOM 758 C C . ASP A 1 94 ? 44.662 25.680 69.493 1.00 41.92 94 ASP A C 1
ATOM 759 O O . ASP A 1 94 ? 44.776 26.087 70.655 1.00 43.02 94 ASP A O 1
ATOM 764 N N . THR A 1 95 ? 43.808 24.727 69.142 1.00 41.66 95 THR A N 1
ATOM 765 C CA . THR A 1 95 ? 42.959 24.071 70.122 1.00 41.25 95 THR A CA 1
ATOM 766 C C . THR A 1 95 ? 43.832 23.276 71.112 1.00 42.44 95 THR A C 1
ATOM 767 O O . THR A 1 95 ? 43.419 23.018 72.243 1.00 42.09 95 THR A O 1
ATOM 771 N N . GLU A 1 96 ? 45.035 22.883 70.680 1.00 42.86 96 GLU A N 1
ATOM 772 C CA . GLU A 1 96 ? 45.968 22.157 71.546 1.00 42.61 96 GLU A CA 1
ATOM 773 C C . GLU A 1 96 ? 46.319 23.062 72.714 1.00 43.35 96 GLU A C 1
ATOM 774 O O . GLU A 1 96 ? 46.674 22.602 73.798 1.00 41.63 96 GLU A O 1
ATOM 780 N N . CYS A 1 97 ? 46.226 24.364 72.473 1.00 45.03 97 CYS A N 1
ATOM 781 C CA . CYS A 1 97 ? 46.521 25.343 73.499 1.00 46.20 97 CYS A CA 1
ATOM 782 C C . CYS A 1 97 ? 45.476 25.270 74.597 1.00 43.59 97 CYS A C 1
ATOM 783 O O . CYS A 1 97 ? 45.826 25.260 75.777 1.00 42.39 97 CYS A O 1
ATOM 786 N N . LEU A 1 98 ? 44.199 25.227 74.217 1.00 41.89 98 LEU A N 1
ATOM 787 C CA . LEU A 1 98 ? 43.145 25.126 75.215 1.00 41.03 98 LEU A CA 1
ATOM 788 C C . LEU A 1 98 ? 43.623 24.049 76.157 1.00 43.12 98 LEU A C 1
ATOM 789 O O . LEU A 1 98 ? 43.816 24.295 77.343 1.00 44.33 98 LEU A O 1
ATOM 794 N N . VAL A 1 99 ? 43.825 22.854 75.607 1.00 44.73 99 VAL A N 1
ATOM 795 C CA . VAL A 1 99 ? 44.298 21.697 76.370 1.00 45.75 99 VAL A CA 1
ATOM 796 C C . VAL A 1 99 ? 45.497 22.002 77.270 1.00 46.14 99 VAL A C 1
ATOM 797 O O . VAL A 1 99 ? 45.521 21.597 78.433 1.00 44.20 99 VAL A O 1
ATOM 801 N N . GLU A 1 100 ? 46.488 22.711 76.738 1.00 48.46 100 GLU A N 1
ATOM 802 C CA . GLU A 1 100 ? 47.663 23.045 77.533 1.00 51.49 100 GLU A CA 1
ATOM 803 C C . GLU A 1 100 ? 47.230 23.820 78.772 1.00 51.17 100 GLU A C 1
ATOM 804 O O . GLU A 1 100 ? 47.502 23.399 79.892 1.00 51.51 100 GLU A O 1
ATOM 810 N N . GLN A 1 101 ? 46.533 24.936 78.579 1.00 50.59 101 GLN A N 1
ATOM 811 C CA . GLN A 1 101 ? 46.101 25.746 79.713 1.00 51.35 101 GLN A CA 1
ATOM 812 C C . GLN A 1 101 ? 45.231 24.991 80.698 1.00 51.35 101 GLN A C 1
ATOM 813 O O . GLN A 1 101 ? 45.277 25.242 81.897 1.00 50.51 101 GLN A O 1
ATOM 819 N N . ALA A 1 102 ? 44.443 24.058 80.190 1.00 52.93 102 ALA A N 1
ATOM 820 C CA . ALA A 1 102 ? 43.571 23.274 81.046 1.00 54.57 102 ALA A CA 1
ATOM 821 C C . ALA A 1 102 ? 44.344 22.224 81.832 1.00 55.18 102 ALA A C 1
ATOM 822 O O . ALA A 1 102 ? 43.886 21.788 82.887 1.00 55.55 102 ALA A O 1
ATOM 824 N N . LEU A 1 103 ? 45.506 21.808 81.336 1.00 55.79 103 LEU A N 1
ATOM 825 C CA . LEU A 1 103 ? 46.272 20.795 82.060 1.00 57.78 103 LEU A CA 1
ATOM 826 C C . LEU A 1 103 ? 46.878 21.334 83.343 1.00 59.08 103 LEU A C 1
ATOM 827 O O . LEU A 1 103 ? 47.079 20.581 84.300 1.00 59.76 103 LEU A O 1
ATOM 832 N N . ALA A 1 104 ? 47.172 22.630 83.366 1.00 59.60 104 ALA A N 1
ATOM 833 C CA . ALA A 1 104 ? 47.746 23.249 84.553 1.00 60.52 104 ALA A CA 1
ATOM 834 C C . ALA A 1 104 ? 46.698 23.315 85.676 1.00 61.18 104 ALA A C 1
ATOM 835 O O . ALA A 1 104 ? 46.865 22.707 86.737 1.00 61.13 104 ALA A O 1
ATOM 837 N N . ARG A 1 105 ? 45.614 24.043 85.421 1.00 62.04 105 ARG A N 1
ATOM 838 C CA . ARG A 1 105 ? 44.529 24.212 86.387 1.00 62.77 105 ARG A CA 1
ATOM 839 C C . ARG A 1 105 ? 44.065 22.932 87.059 1.00 62.32 105 ARG A C 1
ATOM 840 O O . ARG A 1 105 ? 43.781 22.927 88.253 1.00 62.50 105 ARG A O 1
ATOM 848 N N . LEU A 1 106 ? 43.970 21.855 86.287 1.00 62.18 106 LEU A N 1
ATOM 849 C CA . LEU A 1 106 ? 43.514 20.569 86.807 1.00 61.66 106 LEU A CA 1
ATOM 850 C C . LEU A 1 106 ? 44.072 20.272 88.196 1.00 61.78 106 LEU A C 1
ATOM 851 O O . LEU A 1 106 ? 45.277 20.387 88.432 1.00 62.57 106 LEU A O 1
ATOM 856 N N . PRO A 1 107 ? 43.193 19.886 89.134 1.00 61.42 107 PRO A N 1
ATOM 857 C CA . PRO A 1 107 ? 43.532 19.558 90.522 1.00 61.60 107 PRO A CA 1
ATOM 858 C C . PRO A 1 107 ? 44.459 18.366 90.614 1.00 61.47 107 PRO A C 1
ATOM 859 O O . PRO A 1 107 ? 44.209 17.347 89.996 1.00 62.29 107 PRO A O 1
ATOM 863 N N . GLU A 1 108 ? 45.519 18.487 91.396 1.00 62.32 108 GLU A N 1
ATOM 864 C CA . GLU A 1 108 ? 46.478 17.399 91.521 1.00 65.22 108 GLU A CA 1
ATOM 865 C C . GLU A 1 108 ? 45.827 16.102 91.991 1.00 65.23 108 GLU A C 1
ATOM 866 O O . GLU A 1 108 ? 46.429 15.031 91.934 1.00 64.12 108 GLU A O 1
ATOM 872 N N . GLN A 1 109 ? 44.591 16.206 92.456 1.00 66.05 109 GLN A N 1
ATOM 873 C CA . GLN A 1 109 ? 43.856 15.044 92.931 1.00 66.35 109 GLN A CA 1
ATOM 874 C C . GLN A 1 109 ? 42.874 14.565 91.866 1.00 65.51 109 GLN A C 1
ATOM 875 O O . GLN A 1 109 ? 42.133 15.352 91.281 1.00 65.76 109 GLN A O 1
ATOM 881 N N . PRO A 1 110 ? 42.863 13.259 91.601 1.00 64.54 110 PRO A N 1
ATOM 882 C CA . PRO A 1 110 ? 41.981 12.641 90.611 1.00 63.71 110 PRO A CA 1
ATOM 883 C C . PRO A 1 110 ? 40.576 13.228 90.670 1.00 62.30 110 PRO A C 1
ATOM 884 O O . PRO A 1 110 ? 40.011 13.372 91.753 1.00 62.14 110 PRO A O 1
ATOM 888 N N . CYS A 1 111 ? 40.014 13.547 89.503 1.00 60.94 111 CYS A N 1
ATOM 889 C CA . CYS A 1 111 ? 38.683 14.152 89.420 1.00 59.39 111 CYS A CA 1
ATOM 890 C C . CYS A 1 111 ? 38.001 13.933 88.073 1.00 58.34 111 CYS A C 1
ATOM 891 O O . CYS A 1 111 ? 38.559 13.300 87.183 1.00 58.14 111 CYS A O 1
ATOM 894 N N . ARG A 1 112 ? 36.802 14.494 87.921 1.00 57.30 112 ARG A N 1
ATOM 895 C CA . ARG A 1 112 ? 36.032 14.349 86.686 1.00 56.70 112 ARG A CA 1
ATOM 896 C C . ARG A 1 112 ? 35.951 15.623 85.827 1.00 54.51 112 ARG A C 1
ATOM 897 O O . ARG A 1 112 ? 35.704 16.716 86.330 1.00 54.28 112 ARG A O 1
ATOM 905 N N . ILE A 1 113 ? 36.155 15.459 84.523 1.00 51.57 113 ILE A N 1
ATOM 906 C CA . ILE A 1 113 ? 36.136 16.568 83.575 1.00 48.50 113 ILE A CA 1
ATOM 907 C C . ILE A 1 113 ? 35.043 16.411 82.526 1.00 47.85 113 ILE A C 1
ATOM 908 O O . ILE A 1 113 ? 34.670 15.294 82.171 1.00 48.17 113 ILE A O 1
ATOM 913 N N . LEU A 1 114 ? 34.538 17.541 82.034 1.00 46.47 114 LEU A N 1
ATOM 914 C CA . LEU A 1 114 ? 33.492 17.559 81.015 1.00 43.75 114 LEU A CA 1
ATOM 915 C C . LEU A 1 114 ? 34.001 18.269 79.778 1.00 43.49 114 LEU A C 1
ATOM 916 O O . LEU A 1 114 ? 34.703 19.268 79.874 1.00 43.47 114 LEU A O 1
ATOM 921 N N . ASP A 1 115 ? 33.647 17.746 78.614 1.00 43.87 115 ASP A N 1
ATOM 922 C CA . ASP A 1 115 ? 34.067 18.343 77.351 1.00 45.00 115 ASP A CA 1
ATOM 923 C C . ASP A 1 115 ? 32.814 18.581 76.498 1.00 44.70 115 ASP A C 1
ATOM 924 O O . ASP A 1 115 ? 32.201 17.636 75.987 1.00 43.97 115 ASP A O 1
ATOM 929 N N . LEU A 1 116 ? 32.429 19.846 76.366 1.00 43.39 116 LEU A N 1
ATOM 930 C CA . LEU A 1 116 ? 31.254 20.200 75.590 1.00 42.57 116 LEU A CA 1
ATOM 931 C C . LEU A 1 116 ? 31.641 20.271 74.122 1.00 42.36 116 LEU A C 1
ATOM 932 O O . LEU A 1 116 ? 32.673 20.849 73.781 1.00 42.23 116 LEU A O 1
ATOM 937 N N . GLY A 1 117 ? 30.819 19.668 73.264 1.00 42.03 117 GLY A N 1
ATOM 938 C CA . GLY A 1 117 ? 31.102 19.657 71.836 1.00 43.12 117 GLY A CA 1
ATOM 939 C C . GLY A 1 117 ? 32.464 19.046 71.544 1.00 43.23 117 GLY A C 1
ATOM 940 O O . GLY A 1 117 ? 33.288 19.621 70.826 1.00 43.93 117 GLY A O 1
ATOM 941 N N . THR A 1 118 ? 32.697 17.860 72.095 1.00 42.37 118 THR A N 1
ATOM 942 C CA . THR A 1 118 ? 33.976 17.186 71.940 1.00 40.64 118 THR A CA 1
ATOM 943 C C . THR A 1 118 ? 34.394 16.994 70.495 1.00 39.16 118 THR A C 1
ATOM 944 O O . THR A 1 118 ? 35.577 17.094 70.180 1.00 39.19 118 THR A O 1
ATOM 948 N N . GLY A 1 119 ? 33.424 16.734 69.624 1.00 38.44 119 GLY A N 1
ATOM 949 C CA . GLY A 1 119 ? 33.715 16.538 68.209 1.00 37.56 119 GLY A CA 1
ATOM 950 C C . GLY A 1 119 ? 34.411 15.224 67.879 1.00 35.88 119 GLY A C 1
ATOM 951 O O . GLY A 1 119 ? 33.873 14.144 68.117 1.00 35.55 119 GLY A O 1
ATOM 952 N N . THR A 1 120 ? 35.602 15.311 67.301 1.00 33.90 120 THR A N 1
ATOM 953 C CA . THR A 1 120 ? 36.361 14.115 66.977 1.00 32.15 120 THR A CA 1
ATOM 954 C C . THR A 1 120 ? 36.700 13.433 68.305 1.00 31.54 120 THR A C 1
ATOM 955 O O . THR A 1 120 ? 36.814 12.208 68.379 1.00 31.01 120 THR A O 1
ATOM 959 N N . GLY A 1 121 ? 36.832 14.252 69.350 1.00 29.62 121 GLY A N 1
ATOM 960 C CA . GLY A 1 121 ? 37.172 13.770 70.672 1.00 26.67 121 GLY A CA 1
ATOM 961 C C . GLY A 1 121 ? 38.527 14.342 71.040 1.00 26.69 121 GLY A C 1
ATOM 962 O O . GLY A 1 121 ? 39.092 14.014 72.078 1.00 25.96 121 GLY A O 1
ATOM 963 N N . ALA A 1 122 ? 39.043 15.214 70.178 1.00 27.86 122 ALA A N 1
ATOM 964 C CA . ALA A 1 122 ? 40.351 15.847 70.369 1.00 29.83 122 ALA A CA 1
ATOM 965 C C . ALA A 1 122 ? 40.712 16.163 71.819 1.00 31.76 122 ALA A C 1
ATOM 966 O O . ALA A 1 122 ? 41.399 15.380 72.464 1.00 32.06 122 ALA A O 1
ATOM 968 N N . ILE A 1 123 ? 40.254 17.308 72.324 1.00 33.45 123 ILE A N 1
ATOM 969 C CA . ILE A 1 123 ? 40.530 17.725 73.704 1.00 34.47 123 ILE A CA 1
ATOM 970 C C . ILE A 1 123 ? 40.336 16.612 74.744 1.00 34.47 123 ILE A C 1
ATOM 971 O O . ILE A 1 123 ? 41.275 16.269 75.479 1.00 35.81 123 ILE A O 1
ATOM 976 N N . ALA A 1 124 ? 39.122 16.064 74.812 1.00 31.60 124 ALA A N 1
ATOM 977 C CA . ALA A 1 124 ? 38.811 15.019 75.779 1.00 29.66 124 ALA A CA 1
ATOM 978 C C . ALA A 1 124 ? 39.874 13.920 75.791 1.00 28.50 124 ALA A C 1
ATOM 979 O O . ALA A 1 124 ? 40.416 13.594 76.841 1.00 27.22 124 ALA A O 1
ATOM 981 N N . LEU A 1 125 ? 40.174 13.373 74.614 1.00 26.97 125 LEU A N 1
ATOM 982 C CA . LEU A 1 125 ? 41.170 12.317 74.441 1.00 25.30 125 LEU A CA 1
ATOM 983 C C . LEU A 1 125 ? 42.554 12.671 74.972 1.00 25.77 125 LEU A C 1
ATOM 984 O O . LEU A 1 125 ? 43.147 11.930 75.755 1.00 25.25 125 LEU A O 1
ATOM 989 N N . ALA A 1 126 ? 43.072 13.805 74.515 1.00 26.19 126 ALA A N 1
ATOM 990 C CA . ALA A 1 126 ? 44.388 14.271 74.911 1.00 24.83 126 ALA A CA 1
ATOM 991 C C . ALA A 1 126 ? 44.476 14.336 76.421 1.00 25.46 126 ALA A C 1
ATOM 992 O O . ALA A 1 126 ? 45.489 13.961 77.000 1.00 24.64 126 ALA A O 1
ATOM 994 N N . LEU A 1 127 ? 43.405 14.804 77.053 1.00 26.50 127 LEU A N 1
ATOM 995 C CA . LEU A 1 127 ? 43.352 14.922 78.513 1.00 29.65 127 LEU A CA 1
ATOM 996 C C . LEU A 1 127 ? 43.314 13.577 79.233 1.00 29.42 127 LEU A C 1
ATOM 997 O O . LEU A 1 127 ? 44.170 13.295 80.073 1.00 27.90 127 LEU A O 1
ATOM 1002 N N . ALA A 1 128 ? 42.305 12.768 78.909 1.00 29.71 128 ALA A N 1
ATOM 1003 C CA . ALA A 1 128 ? 42.133 11.446 79.494 1.00 29.70 128 ALA A CA 1
ATOM 1004 C C . ALA A 1 128 ? 43.427 10.672 79.282 1.00 31.00 128 ALA A C 1
ATOM 1005 O O . ALA A 1 128 ? 43.681 9.640 79.909 1.00 31.06 128 ALA A O 1
ATOM 1007 N N . SER A 1 129 ? 44.248 11.180 78.380 1.00 32.51 129 SER A N 1
ATOM 1008 C CA . SER A 1 129 ? 45.526 10.564 78.112 1.00 35.49 129 SER A CA 1
ATOM 1009 C C . SER A 1 129 ? 46.487 11.053 79.200 1.00 38.45 129 SER A C 1
ATOM 1010 O O . SER A 1 129 ? 47.038 10.270 79.970 1.00 39.82 129 SER A O 1
ATOM 1013 N N . GLU A 1 130 ? 46.670 12.362 79.278 1.00 41.76 130 GLU A N 1
ATOM 1014 C CA . GLU A 1 130 ? 47.570 12.922 80.268 1.00 43.29 130 GLU A CA 1
ATOM 1015 C C . GLU A 1 130 ? 47.173 12.566 81.691 1.00 43.05 130 GLU A C 1
ATOM 1016 O O . GLU A 1 130 ? 48.035 12.225 82.490 1.00 43.30 130 GLU A O 1
ATOM 1022 N N . ARG A 1 131 ? 45.880 12.635 82.002 1.00 43.48 131 ARG A N 1
ATOM 1023 C CA . ARG A 1 131 ? 45.383 12.324 83.353 1.00 44.43 131 ARG A CA 1
ATOM 1024 C C . ARG A 1 131 ? 44.558 11.034 83.442 1.00 43.83 131 ARG A C 1
ATOM 1025 O O . ARG A 1 131 ? 43.334 11.068 83.622 1.00 42.55 131 ARG A O 1
ATOM 1033 N N . PRO A 1 132 ? 45.227 9.879 83.340 1.00 43.69 132 PRO A N 1
ATOM 1034 C CA . PRO A 1 132 ? 44.614 8.542 83.398 1.00 44.94 132 PRO A CA 1
ATOM 1035 C C . PRO A 1 132 ? 43.918 8.254 84.731 1.00 45.54 132 PRO A C 1
ATOM 1036 O O . PRO A 1 132 ? 43.300 7.208 84.920 1.00 44.38 132 PRO A O 1
ATOM 1040 N N . ASP A 1 133 ? 44.035 9.215 85.638 1.00 46.83 133 ASP A N 1
ATOM 1041 C CA . ASP A 1 133 ? 43.472 9.154 86.976 1.00 46.76 133 ASP A CA 1
ATOM 1042 C C . ASP A 1 133 ? 42.199 9.966 87.019 1.00 46.57 133 ASP A C 1
ATOM 1043 O O . ASP A 1 133 ? 41.594 10.119 88.073 1.00 46.16 133 ASP A O 1
ATOM 1048 N N . CYS A 1 134 ? 41.801 10.514 85.879 1.00 46.41 134 CYS A N 1
ATOM 1049 C CA . CYS A 1 134 ? 40.604 11.331 85.845 1.00 46.21 134 CYS A CA 1
ATOM 1050 C C . CYS A 1 134 ? 39.587 10.839 84.851 1.00 44.71 134 CYS A C 1
ATOM 1051 O O . CYS A 1 134 ? 39.931 10.381 83.772 1.00 44.93 134 CYS A O 1
ATOM 1054 N N . GLU A 1 135 ? 38.325 10.937 85.232 1.00 43.66 135 GLU A N 1
ATOM 1055 C CA . GLU A 1 135 ? 37.250 10.508 84.374 1.00 43.91 135 GLU A CA 1
ATOM 1056 C C . GLU A 1 135 ? 36.709 11.688 83.600 1.00 43.78 135 GLU A C 1
ATOM 1057 O O . GLU A 1 135 ? 36.098 12.583 84.175 1.00 43.14 135 GLU A O 1
ATOM 1063 N N . ILE A 1 136 ? 36.941 11.680 82.289 1.00 43.67 136 ILE A N 1
ATOM 1064 C CA . ILE A 1 136 ? 36.475 12.747 81.417 1.00 43.13 136 ILE A CA 1
ATOM 1065 C C . ILE A 1 136 ? 35.156 12.342 80.790 1.00 42.93 136 ILE A C 1
ATOM 1066 O O . ILE A 1 136 ? 34.870 11.158 80.650 1.00 43.99 136 ILE A O 1
ATOM 1071 N N . ILE A 1 137 ? 34.345 13.321 80.418 1.00 41.94 137 ILE A N 1
ATOM 1072 C CA . ILE A 1 137 ? 33.089 13.013 79.770 1.00 40.84 137 ILE A CA 1
ATOM 1073 C C . ILE A 1 137 ? 32.788 13.986 78.644 1.00 40.69 137 ILE A C 1
ATOM 1074 O O . ILE A 1 137 ? 32.502 15.162 78.859 1.00 39.82 137 ILE A O 1
ATOM 1079 N N . ALA A 1 138 ? 32.870 13.456 77.430 1.00 41.37 138 ALA A N 1
ATOM 1080 C CA . ALA A 1 138 ? 32.642 14.209 76.210 1.00 41.08 138 ALA A CA 1
ATOM 1081 C C . ALA A 1 138 ? 31.240 14.000 75.649 1.00 39.93 138 ALA A C 1
ATOM 1082 O O . ALA A 1 138 ? 30.790 12.869 75.458 1.00 39.31 138 ALA A O 1
ATOM 1084 N N . VAL A 1 139 ? 30.545 15.096 75.389 1.00 38.19 139 VAL A N 1
ATOM 1085 C CA . VAL A 1 139 ? 29.209 14.997 74.831 1.00 36.81 139 VAL A CA 1
ATOM 1086 C C . VAL A 1 139 ? 29.184 15.762 73.520 1.00 35.44 139 VAL A C 1
ATOM 1087 O O . VAL A 1 139 ? 30.027 16.626 73.274 1.00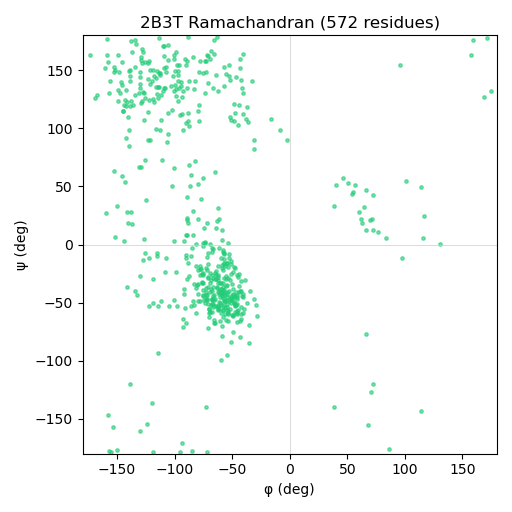 35.31 139 VAL A O 1
ATOM 1091 N N . ASP A 1 140 ? 28.231 15.433 72.664 1.00 33.36 140 ASP A N 1
ATOM 1092 C CA . ASP A 1 140 ? 28.124 16.143 71.415 1.00 32.71 140 ASP A CA 1
ATOM 1093 C C . ASP A 1 140 ? 26.675 16.101 70.963 1.00 32.54 140 ASP A C 1
ATOM 1094 O O . ASP A 1 140 ? 25.933 15.197 71.316 1.00 31.42 140 ASP A O 1
ATOM 1099 N N . ARG A 1 141 ? 26.279 17.113 70.207 1.00 33.77 141 ARG A N 1
ATOM 1100 C CA . ARG A 1 141 ? 24.926 17.247 69.706 1.00 36.26 141 ARG A CA 1
ATOM 1101 C C . ARG A 1 141 ? 24.681 16.381 68.486 1.00 38.69 141 ARG A C 1
ATOM 1102 O O . ARG A 1 141 ? 23.677 15.670 68.427 1.00 39.33 141 ARG A O 1
ATOM 1110 N N . MET A 1 142 ? 25.575 16.442 67.501 1.00 39.71 142 MET A N 1
ATOM 1111 C CA . MET A 1 142 ? 25.391 15.614 66.319 1.00 41.03 142 MET A CA 1
ATOM 1112 C C . MET A 1 142 ? 25.726 14.177 66.722 1.00 42.32 142 MET A C 1
ATOM 1113 O O . MET A 1 142 ? 26.772 13.914 67.319 1.00 43.09 142 MET A O 1
ATOM 1118 N N . PRO A 1 143 ? 24.840 13.227 66.393 1.00 42.08 143 PRO A N 1
ATOM 1119 C CA . PRO A 1 143 ? 24.976 11.802 66.707 1.00 41.68 143 PRO A CA 1
ATOM 1120 C C . PRO A 1 143 ? 26.166 11.122 66.027 1.00 41.37 143 PRO A C 1
ATOM 1121 O O . PRO A 1 143 ? 26.691 10.118 66.534 1.00 40.44 143 PRO A O 1
ATOM 1125 N N . ASP A 1 144 ? 26.571 11.675 64.880 1.00 40.10 144 ASP A N 1
ATOM 1126 C CA . ASP A 1 144 ? 27.700 11.166 64.112 1.00 38.22 144 ASP A CA 1
ATOM 1127 C C . ASP A 1 144 ? 29.014 11.546 64.755 1.00 36.30 144 ASP A C 1
ATOM 1128 O O . ASP A 1 144 ? 30.000 10.806 64.662 1.00 35.11 144 ASP A O 1
ATOM 1133 N N . ALA A 1 145 ? 29.024 12.717 65.388 1.00 33.89 145 ALA A N 1
ATOM 1134 C CA . ALA A 1 145 ? 30.211 13.214 66.073 1.00 30.97 145 ALA A CA 1
ATOM 1135 C C . ALA A 1 145 ? 30.433 12.294 67.251 1.00 28.28 145 ALA A C 1
ATOM 1136 O O . ALA A 1 145 ? 31.563 11.925 67.565 1.00 28.24 145 ALA A O 1
ATOM 1138 N N . VAL A 1 146 ? 29.345 11.910 67.897 1.00 25.09 146 VAL A N 1
ATOM 1139 C CA . VA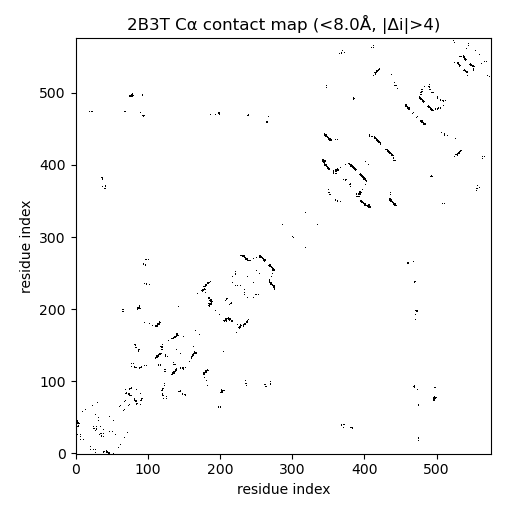L A 1 146 ? 29.458 11.017 69.024 1.00 24.29 146 VAL A CA 1
ATOM 1140 C C . VAL A 1 146 ? 30.193 9.737 68.606 1.00 23.48 146 VAL A C 1
ATOM 1141 O O . VAL A 1 146 ? 31.081 9.273 69.305 1.00 21.91 146 VAL A O 1
ATOM 1145 N N . SER A 1 147 ? 29.851 9.200 67.442 1.00 24.18 147 SER A N 1
ATOM 1146 C CA . SER A 1 147 ? 30.486 7.984 66.933 1.00 24.94 147 SER A CA 1
ATOM 1147 C C . SER A 1 147 ? 31.967 8.155 66.544 1.00 25.82 147 SER A C 1
ATOM 1148 O O . SER A 1 147 ? 32.812 7.326 66.910 1.00 24.90 147 SER A O 1
ATOM 1151 N N . LEU A 1 148 ? 32.292 9.203 65.788 1.00 26.24 148 LEU A N 1
ATOM 1152 C CA . LEU A 1 148 ? 33.690 9.422 65.438 1.00 26.83 148 LEU A CA 1
ATOM 1153 C C . LEU A 1 148 ? 34.480 9.447 66.751 1.00 28.54 148 LEU A C 1
ATOM 1154 O O . LEU A 1 148 ? 35.562 8.869 66.854 1.00 28.16 148 LEU A O 1
ATOM 1159 N N . ALA A 1 149 ? 33.911 10.120 67.754 1.00 30.21 149 ALA A N 1
ATOM 1160 C CA . ALA A 1 149 ? 34.529 10.265 69.073 1.00 29.59 149 ALA A CA 1
ATOM 1161 C C . ALA A 1 149 ? 34.750 8.926 69.720 1.00 28.82 149 ALA A C 1
ATOM 1162 O O . ALA A 1 149 ? 35.818 8.678 70.280 1.00 29.29 149 ALA A O 1
ATOM 1164 N N . GLN A 1 150 ? 33.732 8.070 69.649 1.00 27.23 150 GLN A N 1
ATOM 1165 C CA . GLN A 1 150 ? 33.810 6.733 70.224 1.00 26.11 150 GLN A CA 1
ATOM 1166 C C . GLN A 1 150 ? 34.797 5.897 69.399 1.00 25.76 150 GLN A C 1
ATOM 1167 O O . GLN A 1 150 ? 35.605 5.147 69.951 1.00 24.17 150 GLN A O 1
ATOM 1173 N N . ARG A 1 151 ? 34.746 6.053 68.080 1.00 25.88 151 ARG A N 1
ATOM 1174 C CA . ARG A 1 151 ? 35.645 5.330 67.183 1.00 28.50 151 ARG A CA 1
ATOM 1175 C C . ARG A 1 151 ? 37.119 5.622 67.487 1.00 29.40 151 ARG A C 1
ATOM 1176 O O . ARG A 1 151 ? 37.966 4.725 67.465 1.00 29.24 151 ARG A O 1
ATOM 1184 N N . ASN A 1 152 ? 37.424 6.888 67.752 1.00 30.03 152 ASN A N 1
ATOM 1185 C CA . ASN A 1 152 ? 38.782 7.286 68.079 1.00 28.77 152 ASN A CA 1
ATOM 1186 C C . ASN A 1 152 ? 39.126 6.662 69.414 1.00 29.09 152 ASN A C 1
ATOM 1187 O O . ASN A 1 152 ? 40.159 6.005 69.552 1.00 28.33 152 ASN A O 1
ATOM 1192 N N . ALA A 1 153 ? 38.249 6.871 70.394 1.00 28.74 153 ALA A N 1
ATOM 1193 C CA . ALA A 1 153 ? 38.453 6.328 71.733 1.00 28.43 153 ALA A CA 1
ATOM 1194 C C . ALA A 1 153 ? 38.838 4.849 71.660 1.00 27.65 153 ALA A C 1
ATOM 1195 O O . ALA A 1 153 ? 39.763 4.414 72.350 1.00 25.46 153 ALA A O 1
ATOM 1197 N N . GLN A 1 154 ? 38.138 4.088 70.817 1.00 26.91 154 GLN A N 1
ATOM 1198 C CA . GLN A 1 154 ? 38.417 2.663 70.671 1.00 28.08 154 GLN A CA 1
ATOM 1199 C C . GLN A 1 154 ? 39.790 2.491 70.075 1.00 27.36 154 GLN A C 1
ATOM 1200 O O . GLN A 1 154 ? 40.699 1.968 70.703 1.00 27.70 154 GLN A O 1
ATOM 1206 N N . HIS A 1 155 ? 39.949 2.945 68.848 1.00 27.56 155 HIS A N 1
ATOM 1207 C CA . HIS A 1 155 ? 41.233 2.822 68.197 1.00 27.90 155 HIS A CA 1
ATOM 1208 C C . HIS A 1 155 ? 42.401 3.196 69.099 1.00 28.61 155 HIS A C 1
ATOM 1209 O O . HIS A 1 155 ? 43.429 2.544 69.079 1.00 29.02 155 HIS A O 1
ATOM 1216 N N . LEU A 1 156 ? 42.234 4.260 69.877 1.00 29.65 156 LEU A N 1
ATOM 1217 C CA . LEU A 1 156 ? 43.281 4.765 70.758 1.00 29.39 156 LEU A CA 1
ATOM 1218 C C . LEU A 1 156 ? 43.493 3.981 72.045 1.00 28.70 156 LEU A C 1
ATOM 1219 O O . LEU A 1 156 ? 44.548 4.088 72.666 1.00 27.71 156 LEU A O 1
ATOM 1224 N N . ALA A 1 157 ? 42.486 3.215 72.451 1.00 28.53 157 ALA A N 1
ATOM 1225 C CA . ALA A 1 157 ? 42.558 2.396 73.663 1.00 29.39 157 ALA A CA 1
ATOM 1226 C C . ALA A 1 157 ? 42.407 3.155 74.977 1.00 29.90 157 ALA A C 1
ATOM 1227 O O . ALA A 1 157 ? 42.661 2.606 76.041 1.00 29.91 157 ALA A O 1
ATOM 1229 N N . ILE A 1 158 ? 42.005 4.417 74.908 1.00 30.12 158 ILE A N 1
ATOM 1230 C CA . ILE A 1 158 ? 41.816 5.221 76.114 1.00 29.70 158 ILE A CA 1
ATOM 1231 C C . ILE A 1 158 ? 40.476 4.826 76.744 1.00 30.43 158 ILE A C 1
ATOM 1232 O O . ILE A 1 158 ? 39.434 4.974 76.114 1.00 30.93 158 ILE A O 1
ATOM 1237 N N . LYS A 1 159 ? 40.486 4.347 77.984 1.00 30.06 159 LYS A N 1
ATOM 1238 C CA . LYS A 1 159 ? 39.230 3.931 78.589 1.00 30.70 159 LYS A CA 1
ATOM 1239 C C . LYS A 1 159 ? 38.660 4.830 79.673 1.00 30.63 159 LYS A C 1
ATOM 1240 O O . LYS A 1 159 ? 37.511 4.653 80.072 1.00 29.80 159 LYS A O 1
ATOM 1246 N N . ASN A 1 160 ? 39.445 5.792 80.151 1.00 31.25 160 ASN A N 1
ATOM 1247 C CA . ASN A 1 160 ? 38.967 6.697 81.196 1.00 31.56 160 ASN A CA 1
ATOM 1248 C C . ASN A 1 160 ? 38.294 7.922 80.590 1.00 32.92 160 ASN A C 1
ATOM 1249 O O . ASN A 1 160 ? 38.481 9.047 81.051 1.00 32.24 160 ASN A O 1
ATOM 1254 N N . ILE A 1 161 ? 37.509 7.675 79.544 1.00 34.85 161 ILE A N 1
ATOM 1255 C CA . ILE A 1 161 ? 36.763 8.711 78.825 1.00 35.12 161 ILE A CA 1
ATOM 1256 C C . ILE A 1 161 ? 35.396 8.131 78.491 1.00 34.09 161 ILE A C 1
ATOM 1257 O O . ILE A 1 161 ? 35.268 6.921 78.302 1.00 32.53 161 ILE A O 1
ATOM 1262 N N . HIS A 1 162 ? 34.376 8.982 78.434 1.00 34.64 162 HIS A N 1
ATOM 1263 C CA . HIS A 1 162 ? 33.022 8.509 78.164 1.00 37.68 162 HIS A CA 1
ATOM 1264 C C . HIS A 1 162 ? 32.234 9.468 77.270 1.00 37.50 162 HIS A C 1
ATOM 1265 O O . HIS A 1 162 ? 32.005 10.616 77.645 1.00 36.46 162 HIS A O 1
ATOM 1272 N N . ILE A 1 163 ? 31.805 8.988 76.099 1.00 37.72 163 ILE A N 1
ATOM 1273 C CA . ILE A 1 163 ? 31.069 9.829 75.145 1.00 38.63 163 ILE A CA 1
ATOM 1274 C C . ILE A 1 163 ? 29.539 9.738 75.244 1.00 40.04 163 ILE A C 1
ATOM 1275 O O . ILE A 1 163 ? 28.984 8.650 75.361 1.00 39.78 163 ILE A O 1
ATOM 1280 N N . LEU A 1 164 ? 28.876 10.896 75.185 1.00 41.40 164 LEU A N 1
ATOM 1281 C CA . LEU A 1 164 ? 27.411 10.999 75.259 1.00 43.53 164 LEU A CA 1
ATOM 1282 C C . LEU A 1 164 ? 26.932 11.929 74.159 1.00 45.00 164 LEU A C 1
ATOM 1283 O O . LEU A 1 164 ? 27.742 12.574 73.504 1.00 46.37 164 LEU A O 1
ATOM 1288 N N . GLN A 1 165 ? 25.616 12.022 73.982 1.00 46.47 165 GLN A N 1
ATOM 1289 C CA . GLN A 1 165 ? 25.045 12.902 72.966 1.00 46.99 165 GLN A CA 1
ATOM 1290 C C . GLN A 1 165 ? 24.012 13.894 73.520 1.00 46.13 165 GLN A C 1
ATOM 1291 O O . GLN A 1 165 ? 22.811 13.750 73.287 1.00 45.83 165 GLN A O 1
ATOM 1297 N N . SER A 1 166 ? 24.466 14.909 74.243 1.00 44.80 166 SER A N 1
ATOM 1298 C CA . SER A 1 166 ? 23.534 15.890 74.787 1.00 43.36 166 SER A CA 1
ATOM 1299 C C . SER A 1 166 ? 23.604 17.197 74.027 1.00 43.25 166 SER A C 1
ATOM 1300 O O . SER A 1 166 ? 24.453 17.387 73.169 1.00 43.35 166 SER A O 1
ATOM 1303 N N . ASP A 1 167 ? 22.681 18.093 74.327 1.00 43.97 167 ASP A N 1
ATOM 1304 C CA . ASP A 1 167 ? 22.714 19.399 73.717 1.00 45.03 167 ASP A CA 1
ATOM 1305 C C . ASP A 1 167 ? 23.207 20.236 74.869 1.00 44.36 167 ASP A C 1
ATOM 1306 O O . ASP A 1 167 ? 22.439 20.652 75.733 1.00 43.33 167 ASP A O 1
ATOM 1311 N N . TRP A 1 168 ? 24.515 20.444 74.877 1.00 44.55 168 TRP A N 1
ATOM 1312 C CA . TRP A 1 168 ? 25.185 21.185 75.925 1.00 44.52 168 TRP A CA 1
ATOM 1313 C C . TRP A 1 168 ? 25.120 20.469 77.277 1.00 45.02 168 TRP A C 1
ATOM 1314 O O . TRP A 1 168 ? 26.106 19.856 77.682 1.00 46.18 168 TRP A O 1
ATOM 1325 N N . PHE A 1 169 ? 23.993 20.505 77.982 1.00 44.07 169 PHE A N 1
ATOM 1326 C CA . PHE A 1 169 ? 23.959 19.802 79.260 1.00 42.02 169 PHE A CA 1
ATOM 1327 C C . PHE A 1 169 ? 22.806 18.832 79.449 1.00 41.61 169 PHE A C 1
ATOM 1328 O O . PHE A 1 169 ? 22.831 18.033 80.381 1.00 42.33 169 PHE A O 1
ATOM 1336 N N . SER A 1 170 ? 21.803 18.895 78.579 1.00 40.55 170 SER A N 1
ATOM 1337 C CA . SER A 1 170 ? 20.638 18.016 78.691 1.00 40.39 170 SER A CA 1
ATOM 1338 C C . SER A 1 170 ? 20.915 16.663 79.353 1.00 41.61 170 SER A C 1
ATOM 1339 O O . SER A 1 170 ? 20.363 16.348 80.407 1.00 40.89 170 SER A O 1
ATOM 1342 N N . ALA A 1 171 ? 21.779 15.862 78.749 1.00 42.80 171 ALA A N 1
ATOM 1343 C CA . ALA A 1 171 ? 22.075 14.560 79.313 1.00 44.18 171 ALA A CA 1
ATOM 1344 C C . ALA A 1 171 ? 22.858 14.629 80.616 1.00 45.52 171 ALA A C 1
ATOM 1345 O O . ALA A 1 171 ? 22.788 13.709 81.418 1.00 46.95 171 ALA A O 1
ATOM 1347 N N . LEU A 1 172 ? 23.598 15.709 80.840 1.00 46.68 172 LEU A N 1
ATOM 1348 C CA . LEU A 1 172 ? 24.377 15.833 82.075 1.00 49.34 172 LEU A CA 1
ATOM 1349 C C . LEU A 1 172 ? 23.542 16.166 83.317 1.00 49.26 172 LEU A C 1
ATOM 1350 O O . LEU A 1 172 ? 24.081 16.257 84.423 1.00 48.54 172 LEU A O 1
ATOM 1355 N N . ALA A 1 173 ? 22.233 16.335 83.120 1.00 50.10 173 ALA A N 1
ATOM 1356 C CA . ALA A 1 173 ? 21.279 16.676 84.185 1.00 49.85 173 ALA A CA 1
ATOM 1357 C C . ALA A 1 173 ? 21.587 16.160 85.592 1.00 49.55 173 ALA A C 1
ATOM 1358 O O . ALA A 1 173 ? 21.054 15.139 86.021 1.00 48.28 173 ALA A O 1
ATOM 1360 N N . GLY A 1 174 ? 22.445 16.877 86.306 1.00 50.41 174 GLY A N 1
ATOM 1361 C CA . GLY A 1 174 ? 22.764 16.486 87.660 1.00 52.73 174 GLY A CA 1
ATOM 1362 C C . GLY A 1 174 ? 24.188 16.095 87.981 1.00 55.36 174 GLY A C 1
ATOM 1363 O O . GLY A 1 174 ? 24.410 15.356 88.934 1.00 57.71 174 GLY A O 1
ATOM 1364 N N . GLN A 1 175 ? 25.164 16.564 87.218 1.00 56.31 175 GLN A N 1
ATOM 1365 C CA . GLN A 1 175 ? 26.538 16.202 87.529 1.00 57.58 175 GLN A CA 1
ATOM 1366 C C . GLN A 1 175 ? 27.394 17.448 87.675 1.00 59.04 175 GLN A C 1
ATOM 1367 O O . GLN A 1 175 ? 27.048 18.507 87.153 1.00 60.73 175 GLN A O 1
ATOM 1373 N N . GLN A 1 176 ? 28.504 17.332 88.395 1.00 59.32 176 GLN A N 1
ATOM 1374 C CA . GLN A 1 176 ? 29.401 18.466 88.577 1.00 59.40 176 GLN A CA 1
ATOM 1375 C C . GLN A 1 176 ? 30.860 18.053 88.458 1.00 58.40 176 GLN A C 1
ATOM 1376 O O . GLN A 1 176 ? 31.357 17.188 89.190 1.00 57.91 176 GLN A O 1
ATOM 1382 N N . PHE A 1 177 ? 31.552 18.701 87.535 1.00 57.62 177 PHE A N 1
ATOM 1383 C CA . PHE A 1 177 ? 32.941 18.372 87.276 1.00 57.30 177 PHE A CA 1
ATOM 1384 C C . PHE A 1 177 ? 33.937 19.414 87.779 1.00 56.31 177 PHE A C 1
ATOM 1385 O O . PHE A 1 177 ? 33.619 20.598 87.888 1.00 55.50 177 PHE A O 1
ATOM 1393 N N . ALA A 1 178 ? 35.147 18.941 88.077 1.00 55.27 178 ALA A N 1
ATOM 1394 C CA . ALA A 1 178 ? 36.238 19.772 88.562 1.00 54.10 178 ALA A CA 1
ATOM 1395 C C . ALA A 1 178 ? 36.574 20.871 87.559 1.00 54.62 178 ALA A C 1
ATOM 1396 O O . ALA A 1 178 ? 36.779 22.023 87.940 1.00 55.92 178 ALA A O 1
ATOM 1398 N N . MET A 1 179 ? 36.638 20.509 86.279 1.00 53.61 179 MET A N 1
ATOM 1399 C CA . MET A 1 179 ? 36.945 21.464 85.212 1.00 51.83 179 MET A CA 1
ATOM 1400 C C . MET A 1 179 ? 36.042 21.198 84.005 1.00 51.09 179 MET A C 1
ATOM 1401 O O . MET A 1 179 ? 35.765 20.045 83.678 1.00 52.63 179 MET A O 1
ATOM 1406 N N . ILE A 1 180 ? 35.570 22.255 83.353 1.00 48.38 180 ILE A N 1
ATOM 1407 C CA . ILE A 1 180 ? 34.714 22.095 82.190 1.00 45.41 180 ILE A CA 1
ATOM 1408 C C . ILE A 1 180 ? 35.348 22.815 81.024 1.00 45.01 180 ILE A C 1
ATOM 1409 O O . ILE A 1 180 ? 35.455 24.032 81.026 1.00 45.70 180 ILE A O 1
ATOM 1414 N N . VAL A 1 181 ? 35.756 22.050 80.022 1.00 44.57 181 VAL A N 1
ATOM 1415 C CA . VAL A 1 181 ? 36.410 22.591 78.838 1.00 42.35 181 VAL A CA 1
ATOM 1416 C C . VAL A 1 181 ? 35.498 22.549 77.616 1.00 40.73 181 VAL A C 1
ATOM 1417 O O . VAL A 1 181 ? 34.670 21.649 77.488 1.00 39.91 181 VAL A O 1
ATOM 1421 N N . SER A 1 182 ? 35.652 23.518 76.717 1.00 39.63 182 SER A N 1
ATOM 1422 C CA . SER A 1 182 ? 34.846 23.530 75.500 1.00 40.08 182 SER A CA 1
ATOM 1423 C C . SER A 1 182 ? 35.218 24.516 74.378 1.00 41.90 182 SER A C 1
ATOM 1424 O O . SER A 1 182 ? 35.332 25.730 74.590 1.00 43.26 182 SER A O 1
ATOM 1427 N N . ASN A 1 183 ? 35.403 23.969 73.178 1.00 41.72 183 ASN A N 1
ATOM 1428 C CA . ASN A 1 183 ? 35.695 24.752 71.979 1.00 40.52 183 ASN A CA 1
ATOM 1429 C C . ASN A 1 183 ? 34.386 24.680 71.204 1.00 40.77 183 ASN A C 1
ATOM 1430 O O . ASN A 1 183 ? 34.186 23.784 70.391 1.00 41.00 183 ASN A O 1
ATOM 1435 N N . PRO A 1 184 ? 33.464 25.613 71.456 1.00 41.18 184 PRO A N 1
ATOM 1436 C CA . PRO A 1 184 ? 32.200 25.551 70.725 1.00 40.48 184 PRO A CA 1
ATOM 1437 C C . PRO A 1 184 ? 32.289 26.313 69.424 1.00 40.85 184 PRO A C 1
ATOM 1438 O O . PRO A 1 184 ? 33.321 26.895 69.100 1.00 39.96 184 PRO A O 1
ATOM 1442 N N . PRO A 1 185 ? 31.207 26.305 68.647 1.00 42.11 185 PRO A N 1
ATOM 1443 C CA . PRO A 1 185 ? 31.262 27.047 67.391 1.00 45.26 185 PRO A CA 1
ATOM 1444 C C . PRO A 1 185 ? 31.363 28.540 67.757 1.00 48.47 185 PRO A C 1
ATOM 1445 O O . PRO A 1 185 ? 30.653 29.010 68.652 1.00 51.09 185 PRO A O 1
ATOM 1449 N N . TYR A 1 186 ? 32.248 29.286 67.104 1.00 50.41 186 TYR A N 1
ATOM 1450 C CA . TYR A 1 186 ? 32.365 30.708 67.419 1.00 51.87 186 TYR A CA 1
ATOM 1451 C C . TYR A 1 186 ? 32.596 31.573 66.194 1.00 52.52 186 TYR A C 1
ATOM 1452 O O . TYR A 1 186 ? 33.200 32.641 66.274 1.00 53.07 186 TYR A O 1
ATOM 1461 N N . ILE A 1 187 ? 32.104 31.104 65.056 1.00 53.07 187 ILE A N 1
ATOM 1462 C CA . ILE A 1 187 ? 32.248 31.847 63.821 1.00 54.09 187 ILE A CA 1
ATOM 1463 C C . ILE A 1 187 ? 30.931 32.546 63.536 1.00 54.79 187 ILE A C 1
ATOM 1464 O O . ILE A 1 187 ? 29.863 32.013 63.838 1.00 54.98 187 ILE A O 1
ATOM 1469 N N . ASP A 1 188 ? 31.005 33.743 62.965 1.00 55.54 188 ASP A N 1
ATOM 1470 C CA . ASP A 1 188 ? 29.802 34.482 62.631 1.00 55.46 188 ASP A CA 1
ATOM 1471 C C . ASP A 1 188 ? 29.210 33.778 61.438 1.00 55.96 188 ASP A C 1
ATOM 1472 O O . ASP A 1 188 ? 29.940 33.208 60.633 1.00 54.91 188 ASP A O 1
ATOM 1477 N N . GLU A 1 189 ? 27.886 33.799 61.336 1.00 57.43 189 GLU A N 1
ATOM 1478 C CA . GLU A 1 189 ? 27.198 33.146 60.228 1.00 59.06 189 GLU A CA 1
ATOM 1479 C C . GLU A 1 189 ? 27.693 33.687 58.895 1.00 58.32 189 GLU A C 1
ATOM 1480 O O . GLU A 1 189 ? 27.483 33.078 57.845 1.00 57.93 189 GLU A O 1
ATOM 1486 N N . GLN A 1 190 ? 28.375 34.821 58.936 1.00 57.63 190 GLN A N 1
ATOM 1487 C CA . GLN A 1 190 ? 28.843 35.408 57.704 1.00 57.62 190 GLN A CA 1
ATOM 1488 C C . GLN A 1 190 ? 30.215 36.062 57.822 1.00 57.28 190 GLN A C 1
ATOM 1489 O O . GLN A 1 190 ? 30.390 37.238 57.496 1.00 58.28 190 GLN A O 1
ATOM 1495 N N . ASP A 1 191 ? 31.189 35.302 58.308 1.00 55.47 191 ASP A N 1
ATOM 1496 C CA . ASP A 1 191 ? 32.545 35.810 58.427 1.00 53.37 191 ASP A CA 1
ATOM 1497 C C . ASP A 1 191 ? 33.146 35.509 57.067 1.00 53.03 191 ASP A C 1
ATOM 1498 O O . ASP A 1 191 ? 32.871 34.464 56.493 1.00 53.03 191 ASP A O 1
ATOM 1503 N N . PRO A 1 192 ? 33.960 36.420 56.519 1.00 53.36 192 PRO A N 1
ATOM 1504 C CA . PRO A 1 192 ? 34.549 36.157 55.202 1.00 53.97 192 PRO A CA 1
ATOM 1505 C C . PRO A 1 192 ? 35.427 34.903 55.103 1.00 54.15 192 PRO A C 1
ATOM 1506 O O . PRO A 1 192 ? 35.794 34.483 54.006 1.00 55.03 192 PRO A O 1
ATOM 1510 N N . HIS A 1 193 ? 35.772 34.304 56.238 1.00 53.05 193 HIS A N 1
ATOM 1511 C CA . HIS A 1 193 ? 36.574 33.094 56.196 1.00 51.58 193 HIS A CA 1
ATOM 1512 C C . HIS A 1 193 ? 35.712 31.951 55.706 1.00 51.16 193 HIS A C 1
ATOM 1513 O O . HIS A 1 193 ? 36.120 31.194 54.836 1.00 51.26 193 HIS A O 1
ATOM 1520 N N . LEU A 1 194 ? 34.514 31.830 56.263 1.00 50.37 194 LEU A N 1
ATOM 1521 C CA . LEU A 1 194 ? 33.609 30.782 55.833 1.00 50.97 194 LEU A CA 1
ATOM 1522 C C . LEU A 1 194 ? 33.689 30.718 54.321 1.00 51.22 194 LEU A C 1
ATOM 1523 O O . LEU A 1 194 ? 33.537 29.664 53.720 1.00 51.96 194 LEU A O 1
ATOM 1528 N N . GLN A 1 195 ? 33.941 31.866 53.714 1.00 52.46 195 GLN A N 1
ATOM 1529 C CA . GLN A 1 195 ? 34.032 31.970 52.270 1.00 54.96 195 GLN A CA 1
ATOM 1530 C C . GLN A 1 195 ? 35.120 31.113 51.647 1.00 56.60 195 GLN A C 1
ATOM 1531 O O . GLN A 1 195 ? 34.870 30.345 50.714 1.00 56.09 195 GLN A O 1
ATOM 1537 N N . GLN A 1 196 ? 36.329 31.267 52.176 1.00 58.30 196 GLN A N 1
ATOM 1538 C CA . GLN A 1 196 ? 37.514 30.588 51.667 1.00 59.63 196 GLN A CA 1
ATOM 1539 C C . GLN A 1 196 ? 38.105 29.480 52.538 1.00 58.78 196 GLN A C 1
ATOM 1540 O O . GLN A 1 196 ? 37.703 29.281 53.683 1.00 58.92 196 GLN A O 1
ATOM 1546 N N . GLY A 1 197 ? 39.066 28.759 51.963 1.00 58.19 197 GLY A N 1
ATOM 1547 C CA . GLY A 1 197 ? 39.763 27.701 52.679 1.00 56.81 197 GLY A CA 1
ATOM 1548 C C . GLY A 1 197 ? 39.153 26.320 52.680 1.00 54.45 197 GLY A C 1
ATOM 1549 O O . GLY A 1 197 ? 38.147 26.071 52.020 1.00 54.15 197 GLY A O 1
ATOM 1550 N N . ASP A 1 198 ? 39.783 25.407 53.411 1.00 51.99 198 ASP A N 1
ATOM 1551 C CA . ASP A 1 198 ? 39.254 24.059 53.504 1.00 49.61 198 ASP A CA 1
ATOM 1552 C C . ASP A 1 198 ? 37.945 24.206 54.254 1.00 48.21 198 ASP A C 1
ATOM 1553 O O . ASP A 1 198 ? 37.002 23.445 54.056 1.00 47.80 198 ASP A O 1
ATOM 1558 N N . VAL A 1 199 ? 37.896 25.223 55.103 1.00 46.40 199 VAL A N 1
ATOM 1559 C CA . VAL A 1 199 ? 36.728 25.488 55.906 1.00 45.19 199 VAL A CA 1
ATOM 1560 C C . VAL A 1 199 ? 35.436 25.600 55.088 1.00 45.40 199 VAL A C 1
ATOM 1561 O O . VAL A 1 199 ? 34.367 25.857 55.646 1.00 47.24 199 VAL A O 1
ATOM 1565 N N . ARG A 1 200 ? 35.521 25.423 53.771 1.00 44.15 200 ARG A N 1
ATOM 1566 C CA . ARG A 1 200 ? 34.317 25.471 52.945 1.00 41.95 200 ARG A CA 1
ATOM 1567 C C . ARG A 1 200 ? 33.634 24.130 53.078 1.00 40.67 200 ARG A C 1
ATOM 1568 O O . ARG A 1 200 ? 32.410 24.050 53.065 1.00 41.94 200 ARG A O 1
ATOM 1576 N N . PHE A 1 201 ? 34.439 23.080 53.228 1.00 38.33 201 PHE A N 1
ATOM 1577 C CA . PHE A 1 201 ? 33.927 21.721 53.368 1.00 36.63 201 PHE A CA 1
ATOM 1578 C C . PHE A 1 201 ? 33.653 21.257 54.797 1.00 35.35 201 PHE A C 1
ATOM 1579 O O . PHE A 1 201 ? 33.380 20.086 55.028 1.00 32.16 201 PHE A O 1
ATOM 1587 N N . GLU A 1 202 ? 33.745 22.157 55.760 1.00 35.77 202 GLU A N 1
ATOM 1588 C CA . GLU A 1 202 ? 33.481 21.767 57.128 1.00 36.69 202 GLU A CA 1
ATOM 1589 C C . GLU A 1 202 ? 32.065 22.180 57.486 1.00 37.65 202 GLU A C 1
ATOM 1590 O O . GLU A 1 202 ? 31.544 23.170 56.953 1.00 38.93 202 GLU A O 1
ATOM 1596 N N . PRO A 1 203 ? 31.410 21.414 58.378 1.00 37.01 203 PRO A N 1
ATOM 1597 C CA . PRO A 1 203 ? 30.036 21.661 58.817 1.00 37.49 203 PRO A CA 1
ATOM 1598 C C . PRO A 1 203 ? 29.809 22.960 59.571 1.00 38.47 203 PRO A C 1
ATOM 1599 O O . PRO A 1 203 ? 30.673 23.416 60.329 1.00 39.31 203 PRO A O 1
ATOM 1603 N N . LEU A 1 204 ? 28.632 23.543 59.359 1.00 37.71 204 LEU A N 1
ATOM 1604 C CA . LEU A 1 204 ? 28.251 24.780 60.032 1.00 36.33 204 LEU A CA 1
ATOM 1605 C C . LEU A 1 204 ? 27.828 24.424 61.454 1.00 35.82 204 LEU A C 1
ATOM 1606 O O . LEU A 1 204 ? 27.917 25.240 62.381 1.00 34.03 204 LEU A O 1
ATOM 1611 N N . THR A 1 205 ? 27.377 23.180 61.600 1.00 35.97 205 THR A N 1
ATOM 1612 C CA . THR A 1 205 ? 26.932 22.635 62.879 1.00 35.57 205 THR A CA 1
ATOM 1613 C C . THR A 1 205 ? 28.050 22.851 63.895 1.00 34.74 205 THR A C 1
ATOM 1614 O O . THR A 1 205 ? 27.811 23.009 65.088 1.00 33.80 205 THR A O 1
ATOM 1618 N N . ALA A 1 206 ? 29.272 22.878 63.389 1.00 34.92 206 ALA A N 1
ATOM 1619 C CA . ALA A 1 206 ? 30.437 23.034 64.224 1.00 37.84 206 ALA A CA 1
ATOM 1620 C C . ALA A 1 206 ? 31.175 24.336 63.958 1.00 39.70 206 ALA A C 1
ATOM 1621 O O . ALA A 1 206 ? 32.112 24.685 64.678 1.00 40.74 206 ALA A O 1
ATOM 1623 N N . LEU A 1 207 ? 30.768 25.057 62.926 1.00 40.16 207 LEU A N 1
ATOM 1624 C CA . LEU A 1 207 ? 31.445 26.298 62.616 1.00 42.03 207 LEU A CA 1
ATOM 1625 C C . LEU A 1 207 ? 30.718 27.543 63.099 1.00 44.21 207 LEU A C 1
ATOM 1626 O O . LEU A 1 207 ? 31.324 28.414 63.733 1.00 43.83 207 LEU A O 1
ATOM 1631 N N . VAL A 1 208 ? 29.416 27.611 62.819 1.00 46.93 208 VAL A N 1
ATOM 1632 C CA . VAL A 1 208 ? 28.616 28.781 63.168 1.00 48.73 208 VAL A CA 1
ATOM 1633 C C . VAL A 1 208 ? 27.857 28.812 64.474 1.00 50.86 208 VAL A C 1
ATOM 1634 O O . VAL A 1 208 ? 27.076 27.916 64.798 1.00 50.55 208 VAL A O 1
ATOM 1638 N N . ALA A 1 209 ? 28.106 29.889 65.206 1.00 53.51 209 ALA A N 1
ATOM 1639 C CA . ALA A 1 209 ? 27.443 30.171 66.463 1.00 56.26 209 ALA A CA 1
ATOM 1640 C C . ALA A 1 209 ? 26.574 31.352 66.038 1.00 58.49 209 ALA A C 1
ATOM 1641 O O . ALA A 1 209 ? 26.840 31.963 65.000 1.00 59.58 209 ALA A O 1
ATOM 1643 N N . ALA A 1 210 ? 25.541 31.677 66.808 1.00 59.88 210 ALA A N 1
ATOM 1644 C CA . ALA A 1 210 ? 24.677 32.792 66.443 1.00 60.47 210 ALA A CA 1
ATOM 1645 C C . ALA A 1 210 ? 25.114 34.086 67.117 1.00 61.43 210 ALA A C 1
ATOM 1646 O O . ALA A 1 210 ? 26.168 34.149 67.741 1.00 60.11 210 ALA A O 1
ATOM 1648 N N . ASP A 1 211 ? 24.286 35.116 66.994 1.00 64.25 211 ASP A N 1
ATOM 1649 C CA . ASP A 1 211 ? 24.584 36.421 67.575 1.00 66.00 211 ASP A CA 1
ATOM 1650 C C . ASP A 1 211 ? 25.935 36.900 67.083 1.00 65.66 211 ASP A C 1
ATOM 1651 O O . ASP A 1 211 ? 26.755 37.390 67.861 1.00 65.40 211 ASP A O 1
ATOM 1656 N N . SER A 1 212 ? 26.155 36.751 65.782 1.00 65.38 212 SER A N 1
ATOM 1657 C CA . SER A 1 212 ? 27.402 37.164 65.162 1.00 65.65 212 SER A CA 1
ATOM 1658 C C . SER A 1 212 ? 28.542 36.290 65.681 1.00 66.07 212 SER A C 1
ATOM 1659 O O . SER A 1 212 ? 29.597 36.796 66.079 1.00 65.98 212 SER A O 1
ATOM 1662 N N . GLY A 1 213 ? 28.300 34.976 65.685 1.00 65.75 213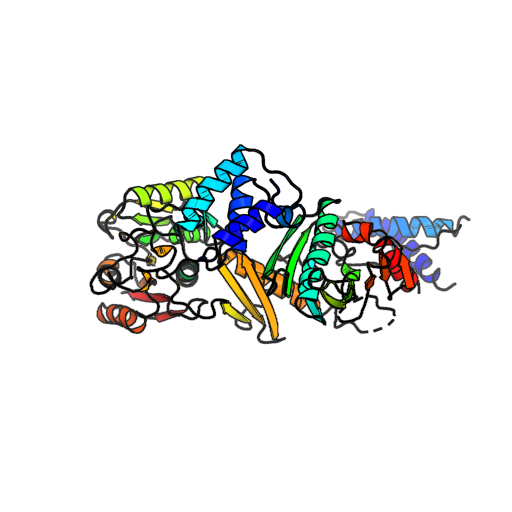 GLY A N 1
ATOM 1663 C CA . GLY A 1 213 ? 29.288 34.001 66.136 1.00 64.29 213 GLY A CA 1
ATOM 1664 C C . GLY A 1 213 ? 29.572 33.920 67.630 1.00 62.79 213 GLY A C 1
ATOM 1665 O O . GLY A 1 213 ? 30.528 33.265 68.043 1.00 61.99 213 GLY A O 1
ATOM 1666 N N . MET A 1 214 ? 28.730 34.548 68.444 1.00 61.52 214 MET A N 1
ATOM 1667 C CA . MET A 1 214 ? 28.942 34.564 69.882 1.00 60.10 214 MET A CA 1
ATOM 1668 C C . MET A 1 214 ? 27.880 33.843 70.713 1.00 60.13 214 MET A C 1
ATOM 1669 O O . MET A 1 214 ? 28.064 33.643 71.911 1.00 61.31 214 MET A O 1
ATOM 1674 N N . ALA A 1 215 ? 26.781 33.444 70.083 1.00 59.62 215 ALA A N 1
ATOM 1675 C CA . ALA A 1 215 ? 25.670 32.768 70.769 1.00 59.30 215 ALA A CA 1
ATOM 1676 C C . ALA A 1 215 ? 25.971 31.600 71.727 1.00 58.90 215 ALA A C 1
ATOM 1677 O O . ALA A 1 215 ? 25.485 31.580 72.867 1.00 57.99 215 ALA A O 1
ATOM 1679 N N . ASP A 1 216 ? 26.749 30.625 71.259 1.00 58.42 216 ASP A N 1
ATOM 1680 C CA . ASP A 1 216 ? 27.071 29.449 72.065 1.00 57.44 216 ASP A CA 1
ATOM 1681 C C . ASP A 1 216 ? 28.035 29.684 73.223 1.00 56.82 216 ASP A C 1
ATOM 1682 O O . ASP A 1 216 ? 27.786 29.229 74.337 1.00 55.90 216 ASP A O 1
ATOM 1687 N N . ILE A 1 217 ? 29.136 30.381 72.964 1.00 57.52 217 ILE A N 1
ATOM 1688 C CA . ILE A 1 217 ? 30.124 30.654 74.006 1.00 57.98 217 ILE A CA 1
ATOM 1689 C C . ILE A 1 217 ? 29.453 31.141 75.277 1.00 58.58 217 ILE A C 1
ATOM 1690 O O . ILE A 1 217 ? 29.683 30.611 76.367 1.00 57.17 217 ILE A O 1
ATOM 1695 N N . VAL A 1 218 ? 28.615 32.157 75.116 1.00 60.31 218 VAL A N 1
ATOM 1696 C CA . VAL A 1 218 ? 27.904 32.762 76.232 1.00 61.84 218 VAL A CA 1
ATOM 1697 C C . VAL A 1 218 ? 26.915 31.806 76.909 1.00 63.08 218 VAL A C 1
ATOM 1698 O O . VAL A 1 218 ? 26.964 31.612 78.131 1.00 63.36 218 VAL A O 1
ATOM 1702 N N . HIS A 1 219 ? 26.026 31.210 76.119 1.00 63.16 219 HIS A N 1
ATOM 1703 C CA . HIS A 1 219 ? 25.044 30.278 76.653 1.00 62.76 219 HIS A CA 1
ATOM 1704 C C . HIS A 1 219 ? 25.697 29.199 77.521 1.00 61.19 219 HIS A C 1
ATOM 1705 O O . HIS A 1 219 ? 25.060 28.620 78.398 1.00 60.49 219 HIS A O 1
ATOM 1712 N N . ILE A 1 220 ? 26.973 28.935 77.266 1.00 60.00 220 ILE A N 1
ATOM 1713 C CA . ILE A 1 220 ? 27.716 27.931 78.011 1.00 58.03 220 ILE A CA 1
ATOM 1714 C C . ILE A 1 220 ? 28.251 28.494 79.318 1.00 59.51 220 ILE A C 1
ATOM 1715 O O . ILE A 1 220 ? 28.030 27.906 80.374 1.00 58.65 220 ILE A O 1
ATOM 1720 N N . ILE A 1 221 ? 28.947 29.629 79.262 1.00 61.64 221 ILE A N 1
ATOM 1721 C CA . ILE A 1 221 ? 29.462 30.238 80.493 1.00 63.58 221 ILE A CA 1
ATOM 1722 C C . ILE A 1 221 ? 28.295 30.454 81.450 1.00 63.60 221 ILE A C 1
ATOM 1723 O O . ILE A 1 221 ? 28.456 30.431 82.669 1.00 62.58 221 ILE A O 1
ATOM 1728 N N . GLU A 1 222 ? 27.116 30.666 80.884 1.00 64.35 222 GLU A N 1
ATOM 1729 C CA . GLU A 1 222 ? 25.921 30.858 81.686 1.00 66.00 222 GLU A CA 1
ATOM 1730 C C . GLU A 1 222 ? 25.550 29.534 82.350 1.00 67.05 222 GLU A C 1
ATOM 1731 O O . GLU A 1 222 ? 25.416 29.446 83.572 1.00 67.10 222 GLU A O 1
ATOM 1737 N N . GLN A 1 223 ? 25.386 28.508 81.524 1.00 67.95 223 GLN A N 1
ATOM 1738 C CA . GLN A 1 223 ? 25.028 27.175 81.992 1.00 68.69 223 GLN A CA 1
ATOM 1739 C C . GLN A 1 223 ? 26.073 26.557 82.902 1.00 68.08 223 GLN A C 1
ATOM 1740 O O . GLN A 1 223 ? 25.766 26.104 84.005 1.00 67.90 223 GLN A O 1
ATOM 1746 N N . SER A 1 224 ? 27.307 26.541 82.423 1.00 67.41 224 SER A N 1
ATOM 1747 C CA . SER A 1 224 ? 28.411 25.974 83.164 1.00 68.17 224 SER A CA 1
ATOM 1748 C C . SER A 1 224 ? 28.301 26.177 84.671 1.00 68.51 224 SER A C 1
ATOM 1749 O O . SER A 1 224 ? 28.617 25.275 85.445 1.00 68.60 224 SER A O 1
ATOM 1752 N N . ARG A 1 225 ? 27.845 27.356 85.088 1.00 68.97 225 ARG A N 1
ATOM 1753 C CA . ARG A 1 225 ? 27.716 27.668 86.512 1.00 68.32 225 ARG A CA 1
ATOM 1754 C C . ARG A 1 225 ? 27.141 26.530 87.330 1.00 67.70 225 ARG A C 1
ATOM 1755 O O . ARG A 1 225 ? 27.806 25.972 88.195 1.00 67.90 225 ARG A O 1
ATOM 1763 N N . ASN A 1 226 ? 25.900 26.181 87.042 1.00 67.22 226 ASN A N 1
ATOM 1764 C CA . ASN A 1 226 ? 25.224 25.129 87.772 1.00 67.44 226 ASN A CA 1
ATOM 1765 C C . ASN A 1 226 ? 25.851 23.735 87.635 1.00 66.96 226 ASN A C 1
ATOM 1766 O O . ASN A 1 226 ? 25.190 22.736 87.908 1.00 67.00 226 ASN A O 1
ATOM 1771 N N . ALA A 1 227 ? 27.116 23.651 87.237 1.00 66.66 227 ALA A N 1
ATOM 1772 C CA . ALA A 1 227 ? 27.739 22.338 87.064 1.00 66.74 227 ALA A CA 1
ATOM 1773 C C . ALA A 1 227 ? 29.209 22.257 87.449 1.00 67.06 227 ALA A C 1
ATOM 1774 O O . ALA A 1 227 ? 29.839 21.211 87.274 1.00 67.13 227 ALA A O 1
ATOM 1776 N N . LEU A 1 228 ? 29.758 23.353 87.965 1.00 67.31 228 LEU A N 1
ATOM 1777 C CA . LEU A 1 228 ? 31.162 23.389 88.378 1.00 67.64 228 LEU A CA 1
ATOM 1778 C C . LEU A 1 228 ? 31.328 23.195 89.882 1.00 68.20 228 LEU A C 1
ATOM 1779 O O . LEU A 1 228 ? 30.621 23.810 90.679 1.00 68.47 228 LEU A O 1
ATOM 1784 N N . VAL A 1 229 ? 32.265 22.336 90.265 1.00 68.40 229 VAL A N 1
ATOM 1785 C CA . VAL A 1 229 ? 32.531 22.093 91.671 1.00 68.32 229 VAL A CA 1
ATOM 1786 C C . VAL A 1 229 ? 33.143 23.369 92.232 1.00 70.19 229 VAL A C 1
ATOM 1787 O O . VAL A 1 229 ? 33.545 24.255 91.474 1.00 71.10 229 VAL A O 1
ATOM 1791 N N . SER A 1 230 ? 33.213 23.452 93.558 1.00 70.81 230 SER A N 1
ATOM 1792 C CA . SER A 1 230 ? 33.779 24.604 94.267 1.00 69.88 230 SER A CA 1
ATOM 1793 C C . SER A 1 230 ? 35.050 25.192 93.637 1.00 69.38 230 SER A C 1
ATOM 1794 O O . SER A 1 230 ? 36.115 24.566 93.642 1.00 68.19 230 SER A O 1
ATOM 1797 N N . GLY A 1 231 ? 34.935 26.404 93.105 1.00 69.10 231 GLY A N 1
ATOM 1798 C CA . GLY A 1 231 ? 36.084 27.055 92.501 1.00 69.39 231 GLY A CA 1
ATOM 1799 C C . GLY A 1 231 ? 36.670 26.319 91.313 1.00 69.67 231 GLY A C 1
ATOM 1800 O O . GLY A 1 231 ? 37.836 26.512 90.965 1.00 69.58 231 GLY A O 1
ATOM 1801 N N . GLY A 1 232 ? 35.869 25.463 90.691 1.00 69.41 232 GLY A N 1
ATOM 1802 C CA . GLY A 1 232 ? 36.349 24.734 89.537 1.00 68.47 232 GLY A CA 1
ATOM 1803 C C . GLY A 1 232 ? 36.450 25.716 88.392 1.00 67.76 232 GLY A C 1
ATOM 1804 O O . GLY A 1 232 ? 35.857 26.796 88.457 1.00 67.86 232 GLY A O 1
ATOM 1805 N N . PHE A 1 233 ? 37.185 25.356 87.345 1.00 66.05 233 PHE A N 1
ATOM 1806 C CA . PHE A 1 233 ? 37.339 26.247 86.205 1.00 63.97 233 PHE A CA 1
ATOM 1807 C C . PHE A 1 233 ? 36.454 25.903 85.023 1.00 61.92 233 PHE A C 1
ATOM 1808 O O . PHE A 1 233 ? 35.966 24.786 84.891 1.00 61.66 233 PHE A O 1
ATOM 1816 N N . LEU A 1 234 ? 36.260 26.899 84.171 1.00 59.62 234 LEU A N 1
ATOM 1817 C CA . LEU A 1 234 ? 35.508 26.767 82.935 1.00 57.37 234 LEU A CA 1
ATOM 1818 C C . LEU A 1 234 ? 36.368 27.496 81.922 1.00 56.28 234 LEU A C 1
ATOM 1819 O O . LEU A 1 234 ? 36.646 28.678 82.086 1.00 57.26 234 LEU A O 1
ATOM 1824 N N . LEU A 1 235 ? 36.816 26.802 80.889 1.00 54.78 235 LEU A N 1
ATOM 1825 C CA . LEU A 1 235 ? 37.633 27.456 79.888 1.00 53.51 235 LEU A CA 1
ATOM 1826 C C . LEU A 1 235 ? 37.137 27.162 78.466 1.00 53.62 235 LEU A C 1
ATOM 1827 O O . LEU A 1 235 ? 36.883 26.014 78.105 1.00 53.33 235 LEU A O 1
ATOM 1832 N N . LEU A 1 236 ? 36.976 28.230 77.685 1.00 53.41 236 LEU A N 1
ATOM 1833 C CA . LEU A 1 236 ? 36.486 28.160 76.315 1.00 52.60 236 LEU A CA 1
ATOM 1834 C C . LEU A 1 236 ? 37.438 28.717 75.268 1.00 53.34 236 LEU A C 1
ATOM 1835 O O . LEU A 1 236 ? 38.214 29.642 75.536 1.00 55.00 236 LEU A O 1
ATOM 1840 N N . GLU A 1 237 ? 37.364 28.151 74.067 1.00 51.77 237 GLU A N 1
ATOM 1841 C CA . GLU A 1 237 ? 38.163 28.633 72.959 1.00 50.41 237 GLU A CA 1
ATOM 1842 C C . GLU A 1 237 ? 37.209 29.561 72.213 1.00 50.63 237 GLU A C 1
ATOM 1843 O O . GLU A 1 237 ? 36.002 29.357 72.240 1.00 51.27 237 GLU A O 1
ATOM 1849 N N . HIS A 1 238 ? 37.737 30.588 71.567 1.00 50.54 238 HIS A N 1
ATOM 1850 C CA . HIS A 1 238 ? 36.897 31.526 70.830 1.00 50.24 238 HIS A CA 1
ATOM 1851 C C . HIS A 1 238 ? 37.701 32.073 69.655 1.00 51.61 238 HIS A C 1
ATOM 1852 O O . HIS A 1 238 ? 38.844 31.650 69.428 1.00 50.01 238 HIS A O 1
ATOM 1859 N N . GLY A 1 239 ? 37.098 33.000 68.912 1.00 53.21 239 GLY A N 1
ATOM 1860 C CA . GLY A 1 239 ? 37.763 33.593 67.762 1.00 54.52 239 GLY A CA 1
ATOM 1861 C C . GLY A 1 239 ? 38.887 34.510 68.195 1.00 55.70 239 GLY A C 1
ATOM 1862 O O . GLY A 1 239 ? 38.937 34.929 69.351 1.00 55.08 239 GLY A O 1
ATOM 1863 N N . TRP A 1 240 ? 39.797 34.821 67.277 1.00 57.20 240 TRP A N 1
ATOM 1864 C CA . TRP A 1 240 ? 40.916 35.697 67.609 1.00 57.81 240 TRP A CA 1
ATOM 1865 C C . TRP A 1 240 ? 40.450 37.069 68.076 1.00 59.36 240 TRP A C 1
ATOM 1866 O O . TRP A 1 240 ? 41.074 37.676 68.953 1.00 60.17 240 TRP A O 1
ATOM 1877 N N . GLN A 1 241 ? 39.334 37.538 67.522 1.00 59.74 241 GLN A N 1
ATOM 1878 C CA . GLN A 1 241 ? 38.813 38.858 67.860 1.00 60.25 241 GLN A CA 1
ATOM 1879 C C . GLN A 1 241 ? 37.870 38.921 69.050 1.00 61.47 241 GLN A C 1
ATOM 1880 O O . GLN A 1 241 ? 37.615 39.999 69.590 1.00 62.21 241 GLN A O 1
ATOM 1886 N N . GLN A 1 242 ? 37.349 37.779 69.466 1.00 61.81 242 GLN A N 1
ATOM 1887 C CA . GLN A 1 242 ? 36.430 37.774 70.585 1.00 62.48 242 GLN A CA 1
ATOM 1888 C C . GLN A 1 242 ? 37.151 37.857 71.923 1.00 64.30 242 GLN A C 1
ATOM 1889 O O . GLN A 1 242 ? 36.608 37.483 72.964 1.00 63.72 242 GLN A O 1
ATOM 1895 N N . GLY A 1 243 ? 38.377 38.368 71.881 1.00 66.52 243 GLY A N 1
ATOM 1896 C CA . GLY A 1 243 ? 39.170 38.505 73.087 1.00 69.73 243 GLY A CA 1
ATOM 1897 C C . GLY A 1 243 ? 38.427 39.216 74.204 1.00 71.95 243 GLY A C 1
ATOM 1898 O O . GLY A 1 243 ? 37.849 38.563 75.079 1.00 72.15 243 GLY A O 1
ATOM 1899 N N . GLU A 1 244 ? 38.437 40.549 74.177 1.00 73.28 244 GLU A N 1
ATOM 1900 C CA . GLU A 1 244 ? 37.761 41.337 75.204 1.00 73.76 244 GLU A CA 1
ATOM 1901 C C . GLU A 1 244 ? 36.331 40.856 75.410 1.00 72.35 244 GLU A C 1
ATOM 1902 O O . GLU A 1 244 ? 35.889 40.667 76.547 1.00 72.16 244 GLU A O 1
ATOM 1908 N N . ALA A 1 245 ? 35.615 40.650 74.310 1.00 70.26 245 ALA A N 1
ATOM 1909 C CA . ALA A 1 245 ? 34.236 40.188 74.384 1.00 69.05 245 ALA A CA 1
ATOM 1910 C C . ALA A 1 245 ? 34.077 39.081 75.427 1.00 68.31 245 ALA A C 1
ATOM 1911 O O . ALA A 1 245 ? 33.635 39.328 76.554 1.00 67.00 245 ALA A O 1
ATOM 1913 N N . VAL A 1 246 ? 34.449 37.865 75.045 1.00 67.96 246 VAL A N 1
ATOM 1914 C CA . VAL A 1 246 ? 34.343 36.720 75.935 1.00 67.76 246 VAL A CA 1
ATOM 1915 C C . VAL A 1 246 ? 34.785 37.042 77.352 1.00 68.34 246 VAL A C 1
ATOM 1916 O O . VAL A 1 246 ? 34.169 36.588 78.311 1.00 68.96 246 VAL A O 1
ATOM 1920 N N . ARG A 1 247 ? 35.853 37.817 77.490 1.00 68.42 247 ARG A N 1
ATOM 1921 C CA . ARG A 1 247 ? 36.330 38.185 78.815 1.00 68.10 247 ARG A CA 1
ATOM 1922 C C . ARG A 1 247 ? 35.181 38.740 79.642 1.00 67.84 247 ARG A C 1
ATOM 1923 O O . ARG A 1 247 ? 34.982 38.324 80.781 1.00 66.82 247 ARG A O 1
ATOM 1931 N N . GLN A 1 248 ? 34.418 39.666 79.056 1.00 67.60 248 GLN A N 1
ATOM 1932 C CA . GLN A 1 248 ? 33.294 40.297 79.753 1.00 67.71 248 GLN A CA 1
ATOM 1933 C C . GLN A 1 248 ? 32.144 39.387 80.182 1.00 67.45 248 GLN A C 1
ATOM 1934 O O . GLN A 1 248 ? 31.780 39.365 81.366 1.00 67.41 248 GLN A O 1
ATOM 1940 N N . ALA A 1 249 ? 31.558 38.654 79.238 1.00 65.69 249 ALA A N 1
ATOM 1941 C CA . ALA A 1 249 ? 30.472 37.754 79.587 1.00 63.09 249 ALA A CA 1
ATOM 1942 C C . ALA A 1 249 ? 30.950 36.885 80.748 1.00 61.99 249 ALA A C 1
ATOM 1943 O O . ALA A 1 249 ? 30.168 36.469 81.591 1.00 60.30 249 ALA A O 1
ATOM 1945 N N . PHE A 1 250 ? 32.253 36.631 80.787 1.00 62.46 250 PHE A N 1
ATOM 1946 C CA . PHE A 1 250 ? 32.857 35.838 81.850 1.00 63.97 250 PHE A CA 1
ATOM 1947 C C . PHE A 1 250 ? 32.748 36.590 83.164 1.00 64.50 250 PHE A C 1
ATOM 1948 O O . PHE A 1 250 ? 32.411 36.012 84.193 1.00 64.18 250 PHE A O 1
ATOM 1956 N N . ILE A 1 251 ? 33.045 37.886 83.127 1.00 66.27 251 ILE A N 1
ATOM 1957 C CA . ILE A 1 251 ? 32.967 38.715 84.332 1.00 66.81 251 ILE A CA 1
ATOM 1958 C C . ILE A 1 251 ? 31.503 38.974 84.676 1.00 66.20 251 ILE A C 1
ATOM 1959 O O . ILE A 1 251 ? 31.077 38.776 85.817 1.00 65.66 251 ILE A O 1
ATOM 1964 N N . LEU A 1 252 ? 30.748 39.427 83.678 1.00 64.65 252 LEU A N 1
ATOM 1965 C CA . LEU A 1 252 ? 29.335 39.716 83.851 1.00 64.49 252 LEU A CA 1
ATOM 1966 C C . LEU A 1 252 ? 28.587 38.517 84.411 1.00 65.35 252 LEU A C 1
ATOM 1967 O O . LEU A 1 252 ? 27.820 38.652 85.362 1.00 66.67 252 LEU A O 1
ATOM 1972 N N . ALA A 1 253 ? 28.809 37.345 83.825 1.00 65.99 253 ALA A N 1
ATOM 1973 C CA . ALA A 1 253 ? 28.134 36.132 84.279 1.00 65.76 253 ALA A CA 1
ATOM 1974 C C . ALA A 1 253 ? 28.517 35.799 85.716 1.00 65.04 253 ALA A C 1
ATOM 1975 O O . ALA A 1 253 ? 27.826 35.036 86.392 1.00 63.98 253 ALA A O 1
ATOM 1977 N N . GLY A 1 254 ? 29.624 36.371 86.176 1.00 64.71 254 GLY A N 1
ATOM 1978 C CA . GLY A 1 254 ? 30.060 36.132 87.539 1.00 65.47 254 GLY A CA 1
ATOM 1979 C C . GLY A 1 254 ? 31.181 35.125 87.704 1.00 65.75 254 GLY A C 1
ATOM 1980 O O . GLY A 1 254 ? 31.052 34.168 88.467 1.00 65.58 254 GLY A O 1
ATOM 1981 N N . TYR A 1 255 ? 32.288 35.344 87.005 1.00 66.32 255 TYR A N 1
ATOM 1982 C CA . TYR A 1 255 ? 33.417 34.433 87.098 1.00 67.11 255 TYR A CA 1
ATOM 1983 C C . TYR A 1 255 ? 34.672 35.046 87.715 1.00 67.76 255 TYR A C 1
ATOM 1984 O O . TYR A 1 255 ? 35.164 36.084 87.277 1.00 66.79 255 TYR A O 1
ATOM 1993 N N . HIS A 1 256 ? 35.176 34.367 88.739 1.00 69.55 256 HIS A N 1
ATOM 1994 C CA . HIS A 1 256 ? 36.379 34.760 89.466 1.00 71.82 256 HIS A CA 1
ATOM 1995 C C . HIS A 1 256 ? 37.644 34.376 88.690 1.00 72.28 256 HIS A C 1
ATOM 1996 O O . HIS A 1 256 ? 37.660 33.379 87.972 1.00 72.86 256 HIS A O 1
ATOM 2003 N N . ASP A 1 257 ? 38.699 35.168 88.852 1.00 72.55 257 ASP A N 1
ATOM 2004 C CA . ASP A 1 257 ? 39.989 34.907 88.219 1.00 72.66 257 ASP A CA 1
ATOM 2005 C C . ASP A 1 257 ? 40.035 34.852 86.683 1.00 71.92 257 ASP A C 1
ATOM 2006 O O . ASP A 1 257 ? 40.889 34.162 86.124 1.00 72.25 257 ASP A O 1
ATOM 2011 N N . VAL A 1 258 ? 39.141 35.567 86.002 1.00 70.62 258 VAL A N 1
ATOM 2012 C CA . VAL A 1 258 ? 39.130 35.590 84.535 1.00 69.47 258 VAL A CA 1
ATOM 2013 C C . VAL A 1 258 ? 40.545 35.729 83.959 1.00 71.32 258 VAL A C 1
ATOM 2014 O O . VAL A 1 258 ? 41.462 36.164 84.655 1.00 72.97 258 VAL A O 1
ATOM 2018 N N . GLU A 1 259 ? 40.727 35.349 82.694 1.00 72.44 259 GLU A N 1
ATOM 2019 C CA . GLU A 1 259 ? 42.037 35.444 82.035 1.00 72.04 259 GLU A CA 1
ATOM 2020 C C . GLU A 1 259 ? 41.917 35.085 80.555 1.00 70.45 259 GLU A C 1
ATOM 2021 O O . GLU A 1 259 ? 40.926 34.487 80.131 1.00 70.35 259 GLU A O 1
ATOM 2027 N N . THR A 1 260 ? 42.922 35.446 79.767 1.00 68.25 260 THR A N 1
ATOM 2028 C CA . THR A 1 260 ? 42.876 35.152 78.341 1.00 67.32 260 THR A CA 1
ATOM 2029 C C . THR A 1 260 ? 44.244 34.764 77.813 1.00 66.42 260 THR A C 1
ATOM 2030 O O . THR A 1 260 ? 45.020 35.623 77.413 1.00 66.84 260 THR A O 1
ATOM 2034 N N . CYS A 1 261 ? 44.537 33.468 77.808 1.00 65.02 261 CYS A N 1
ATOM 2035 C CA . CYS A 1 261 ? 45.826 32.993 77.325 1.00 63.65 261 CYS A CA 1
ATOM 2036 C C . CYS A 1 261 ? 45.878 33.094 75.811 1.00 62.09 261 CYS A C 1
ATOM 2037 O O . CYS A 1 261 ? 44.839 33.140 75.159 1.00 60.54 261 CYS A O 1
ATOM 2040 N N . ARG A 1 262 ? 47.091 33.132 75.262 1.00 61.67 262 ARG A N 1
ATOM 2041 C CA . ARG A 1 262 ? 47.294 33.260 73.814 1.00 60.86 262 ARG A CA 1
ATOM 2042 C C . ARG A 1 262 ? 48.023 32.047 73.218 1.00 59.02 262 ARG A C 1
ATOM 2043 O O . ARG A 1 262 ? 48.889 31.451 73.865 1.00 57.83 262 ARG A O 1
ATOM 2051 N N . ASP A 1 263 ? 47.665 31.686 71.987 1.00 57.29 263 ASP A N 1
ATOM 2052 C CA . ASP A 1 263 ? 48.287 30.553 71.321 1.00 56.44 263 ASP A CA 1
ATOM 2053 C C . ASP A 1 263 ? 49.581 30.967 70.637 1.00 57.29 263 ASP A C 1
ATOM 2054 O O . ASP A 1 263 ? 49.988 32.123 70.728 1.00 57.84 263 ASP A O 1
ATOM 2059 N N . TYR A 1 264 ? 50.223 30.022 69.953 1.00 58.24 264 TYR A N 1
ATOM 2060 C CA . TYR A 1 264 ? 51.496 30.281 69.274 1.00 58.54 264 TYR A CA 1
ATOM 2061 C C . TYR A 1 264 ? 51.415 31.143 68.013 1.00 59.15 264 TYR A C 1
ATOM 2062 O O . TYR A 1 264 ? 52.442 31.572 67.483 1.00 58.70 264 TYR A O 1
ATOM 2071 N N . GLY A 1 265 ? 50.200 31.385 67.530 1.00 60.41 265 GLY A N 1
ATOM 2072 C CA . GLY A 1 265 ? 50.027 32.232 66.365 1.00 61.40 265 GLY A CA 1
ATOM 2073 C C . GLY A 1 265 ? 49.895 33.620 66.951 1.00 62.33 265 GLY A C 1
ATOM 2074 O O . GLY A 1 265 ? 49.597 34.597 66.273 1.00 62.00 265 GLY A O 1
ATOM 2075 N N . ASP A 1 266 ? 50.142 33.673 68.254 1.00 63.50 266 ASP A N 1
ATOM 2076 C CA . ASP A 1 266 ? 50.059 34.887 69.044 1.00 64.72 266 ASP A CA 1
ATOM 2077 C C . ASP A 1 266 ? 48.738 35.586 68.817 1.00 65.26 266 ASP A C 1
ATOM 2078 O O . ASP A 1 266 ? 48.677 36.768 68.472 1.00 66.33 266 ASP A O 1
ATOM 2083 N N . ASN A 1 267 ? 47.676 34.820 69.003 1.00 64.87 267 ASN A N 1
ATOM 2084 C CA . ASN A 1 267 ? 46.326 35.320 68.881 1.00 64.61 267 ASN A CA 1
ATOM 2085 C C . ASN A 1 267 ? 45.757 35.105 70.263 1.00 64.16 267 ASN A C 1
ATOM 2086 O O . ASN A 1 267 ? 46.452 34.649 71.166 1.00 63.11 267 ASN A O 1
ATOM 2091 N N . GLU A 1 268 ? 44.498 35.453 70.437 1.00 64.44 268 GLU A N 1
ATOM 2092 C CA . GLU A 1 268 ? 43.859 35.234 71.712 1.00 65.46 268 GLU A CA 1
ATOM 2093 C C . GLU A 1 268 ? 42.946 34.046 71.454 1.00 64.59 268 GLU A C 1
ATOM 2094 O O . GLU A 1 268 ? 41.985 34.152 70.693 1.00 65.31 268 GLU A O 1
ATOM 2100 N N . ARG A 1 269 ? 43.245 32.914 72.080 1.00 62.90 269 ARG A N 1
ATOM 2101 C CA . ARG A 1 269 ? 42.454 31.717 71.844 1.00 61.62 269 ARG A CA 1
ATOM 2102 C C . ARG A 1 269 ? 41.601 31.211 73.001 1.00 61.37 269 ARG A C 1
ATOM 2103 O O . ARG A 1 269 ? 40.421 30.927 72.820 1.00 61.22 269 ARG A O 1
ATOM 2111 N N . VAL A 1 270 ? 42.192 31.095 74.185 1.00 61.48 270 VAL A N 1
ATOM 2112 C CA . VAL A 1 270 ? 41.467 30.584 75.349 1.00 61.01 270 VAL A CA 1
ATOM 2113 C C . VAL A 1 270 ? 41.185 31.621 76.425 1.00 61.82 270 VAL A C 1
ATOM 2114 O O . VAL A 1 270 ? 42.079 32.365 76.836 1.00 62.18 270 VAL A O 1
ATOM 2118 N N . THR A 1 271 ? 39.940 31.666 76.881 1.00 61.77 271 THR A N 1
ATOM 2119 C CA . THR A 1 271 ? 39.579 32.564 77.964 1.00 62.53 271 THR A CA 1
ATOM 2120 C C . THR A 1 271 ? 39.196 31.612 79.081 1.00 63.49 271 THR A C 1
ATOM 2121 O O . THR A 1 271 ? 38.411 30.686 78.873 1.00 63.25 271 THR A O 1
ATOM 2125 N N . LEU A 1 272 ? 39.758 31.828 80.262 1.00 63.68 272 LEU A N 1
ATOM 2126 C CA . LEU A 1 272 ? 39.487 30.945 81.379 1.00 63.78 272 LEU A CA 1
ATOM 2127 C C . LEU A 1 272 ? 39.085 31.684 82.644 1.00 63.68 272 LEU A C 1
ATOM 2128 O O . LEU A 1 272 ? 39.711 32.666 83.022 1.00 63.80 272 LEU A O 1
ATOM 2133 N N . GLY A 1 273 ? 38.037 31.199 83.297 1.00 63.54 273 GLY A N 1
ATOM 2134 C CA . GLY A 1 273 ? 37.583 31.816 84.526 1.00 63.41 273 GLY A CA 1
ATOM 2135 C C . GLY A 1 273 ? 37.538 30.797 85.650 1.00 63.49 273 GLY A C 1
ATOM 2136 O O . GLY A 1 273 ? 38.272 29.805 85.629 1.00 63.96 273 GLY A O 1
ATOM 2137 N N . ARG A 1 274 ? 36.687 31.054 86.640 1.00 62.64 274 ARG A N 1
ATOM 2138 C CA . ARG A 1 274 ? 36.496 30.167 87.783 1.00 61.05 274 ARG A CA 1
ATOM 2139 C C . ARG A 1 274 ? 35.107 30.456 88.290 1.00 60.30 274 ARG A C 1
ATOM 2140 O O . ARG A 1 274 ? 34.406 31.276 87.716 1.00 59.17 274 ARG A O 1
ATOM 2148 N N . TYR A 1 275 ? 34.696 29.793 89.360 1.00 60.69 275 TYR A N 1
ATOM 2149 C CA . TYR A 1 275 ? 33.368 30.054 89.892 1.00 61.14 275 TYR A CA 1
ATOM 2150 C C . TYR A 1 275 ? 33.196 29.608 91.331 1.00 60.03 275 TYR A C 1
ATOM 2151 O O . TYR A 1 275 ? 33.855 28.675 91.792 1.00 58.87 275 TYR A O 1
ATOM 2160 N N . TYR A 1 276 ? 32.297 30.291 92.031 1.00 58.85 276 TYR A N 1
ATOM 2161 C CA . TYR A 1 276 ? 32.007 29.983 93.420 1.00 58.38 276 TYR A CA 1
ATOM 2162 C C . TYR A 1 276 ? 30.512 30.178 93.691 1.00 58.69 276 TYR A C 1
ATOM 2163 O O . TYR A 1 276 ? 29.980 29.718 94.705 1.00 58.97 276 TYR A O 1
ATOM 2172 N N . ALA B 2 7 ? 109.545 3.229 74.028 1.00 91.61 3 ALA B N 1
ATOM 2173 C CA . ALA B 2 7 ? 110.012 3.616 75.389 1.00 91.67 3 ALA B CA 1
ATOM 2174 C C . ALA B 2 7 ? 109.128 4.708 75.994 1.00 91.63 3 ALA B C 1
ATOM 2175 O O . ALA B 2 7 ? 109.329 5.126 77.135 1.00 90.90 3 ALA B O 1
ATOM 2177 N N . LYS B 2 8 ? 108.144 5.155 75.221 1.00 92.53 4 LYS B N 1
ATOM 2178 C CA . LYS B 2 8 ? 107.220 6.204 75.644 1.00 92.99 4 LYS B CA 1
ATOM 2179 C C . LYS B 2 8 ? 105.788 5.676 75.780 1.00 93.31 4 LYS B C 1
ATOM 2180 O O . LYS B 2 8 ? 105.147 5.855 76.822 1.00 92.82 4 LYS B O 1
ATOM 2186 N N . LEU B 2 9 ? 105.302 5.035 74.715 1.00 93.20 5 LEU B N 1
ATOM 2187 C CA . LEU B 2 9 ? 103.960 4.458 74.675 1.00 91.77 5 LEU B CA 1
ATOM 2188 C C . LEU B 2 9 ? 103.908 3.164 75.460 1.00 91.93 5 LEU B C 1
ATOM 2189 O O . LEU B 2 9 ? 102.880 2.824 76.047 1.00 91.64 5 LEU B O 1
ATOM 2194 N N . GLU B 2 10 ? 105.019 2.436 75.452 1.00 91.88 6 GLU B N 1
ATOM 2195 C CA . GLU B 2 10 ? 105.113 1.197 76.201 1.00 92.25 6 GLU B CA 1
ATOM 2196 C C . GLU B 2 10 ? 104.754 1.568 77.631 1.00 91.44 6 GLU B C 1
ATOM 2197 O O . GLU B 2 10 ? 104.275 0.739 78.400 1.00 91.45 6 GLU B O 1
ATOM 2203 N N . ALA B 2 11 ? 105.002 2.831 77.976 1.00 90.65 7 ALA B N 1
ATOM 2204 C CA . ALA B 2 11 ? 104.696 3.344 79.303 1.00 89.20 7 ALA B CA 1
ATOM 2205 C C . ALA B 2 11 ? 103.244 3.002 79.578 1.00 88.52 7 ALA B C 1
ATOM 2206 O O . ALA B 2 11 ? 102.900 2.509 80.649 1.00 88.44 7 ALA B O 1
ATOM 2208 N N . LEU B 2 12 ? 102.401 3.255 78.583 1.00 87.62 8 LEU B N 1
ATOM 2209 C CA . LEU B 2 12 ? 100.977 2.978 78.678 1.00 87.20 8 LEU B CA 1
ATOM 2210 C C . LEU B 2 12 ? 100.714 1.525 79.082 1.00 87.18 8 LEU B C 1
ATOM 2211 O O . LEU B 2 12 ? 100.180 1.259 80.161 1.00 86.80 8 LEU B O 1
ATOM 2216 N N . HIS B 2 13 ? 101.088 0.594 78.208 1.00 86.72 9 HIS B N 1
ATOM 2217 C CA . HIS B 2 13 ? 100.906 -0.840 78.450 1.00 86.17 9 HIS B CA 1
ATOM 2218 C C . HIS B 2 13 ? 101.248 -1.262 79.873 1.00 85.54 9 HIS B C 1
ATOM 2219 O O . HIS B 2 13 ? 100.409 -1.813 80.591 1.00 85.17 9 HIS B O 1
ATOM 2226 N N . GLU B 2 14 ? 102.496 -1.016 80.260 1.00 84.61 10 GLU B N 1
ATOM 2227 C CA . GLU B 2 14 ? 102.983 -1.363 81.586 1.00 84.29 10 GLU B CA 1
ATOM 2228 C C . GLU B 2 14 ? 102.155 -0.677 82.680 1.00 83.87 10 GLU B C 1
ATOM 2229 O O . GLU B 2 14 ? 102.536 -0.644 83.852 1.00 83.55 10 GLU B O 1
ATOM 2235 N N . ARG B 2 15 ? 101.021 -0.122 82.270 1.00 83.31 11 ARG B N 1
ATOM 2236 C CA . ARG B 2 15 ? 100.090 0.526 83.178 1.00 82.59 11 ARG B CA 1
ATOM 2237 C C . ARG B 2 15 ? 98.807 -0.274 83.034 1.00 80.90 11 ARG B C 1
ATOM 2238 O O . ARG B 2 15 ? 98.222 -0.712 84.024 1.00 80.48 11 ARG B O 1
ATOM 2246 N N . HIS B 2 16 ? 98.383 -0.474 81.788 1.00 78.62 12 HIS B N 1
ATOM 2247 C CA . HIS B 2 16 ? 97.180 -1.247 81.519 1.00 76.86 12 HIS B CA 1
ATOM 2248 C C . HIS B 2 16 ? 97.421 -2.669 81.968 1.00 75.46 12 HIS B C 1
ATOM 2249 O O . HIS B 2 16 ? 96.801 -3.134 82.920 1.00 75.28 12 HIS B O 1
ATOM 2256 N N . GLU B 2 17 ? 98.320 -3.361 81.276 1.00 73.55 13 GLU B N 1
ATOM 2257 C CA . GLU B 2 17 ? 98.639 -4.730 81.632 1.00 72.86 13 GLU B CA 1
ATOM 2258 C C . GLU B 2 17 ? 98.649 -4.810 83.139 1.00 72.69 13 GLU B C 1
ATOM 2259 O O . GLU B 2 17 ? 98.338 -5.846 83.720 1.00 74.01 13 GLU B O 1
ATOM 2265 N N . GLU B 2 18 ? 99.001 -3.699 83.772 1.00 71.61 14 GLU B N 1
ATOM 2266 C CA . GLU B 2 18 ? 99.028 -3.645 85.220 1.00 70.76 14 GLU B CA 1
ATOM 2267 C C . GLU B 2 18 ? 97.605 -3.487 85.767 1.00 69.78 14 GLU B C 1
ATOM 2268 O O . GLU B 2 18 ? 97.202 -4.223 86.671 1.00 69.75 14 GLU B O 1
ATOM 2274 N N . VAL B 2 19 ? 96.844 -2.539 85.218 1.00 67.92 15 VAL B N 1
ATOM 2275 C CA . VAL B 2 19 ? 95.475 -2.316 85.679 1.00 66.53 15 VAL B CA 1
ATOM 2276 C C . VAL B 2 19 ? 94.604 -3.531 85.432 1.00 65.31 15 VAL B C 1
ATOM 2277 O O . VAL B 2 19 ? 93.736 -3.842 86.243 1.00 65.23 15 VAL B O 1
ATOM 2281 N N . GLN B 2 20 ? 94.820 -4.208 84.308 1.00 63.89 16 GLN B N 1
ATOM 2282 C CA . GLN B 2 20 ? 94.032 -5.390 83.984 1.00 63.35 16 GLN B CA 1
ATOM 2283 C C . GLN B 2 20 ? 94.309 -6.436 85.034 1.00 63.51 16 GLN B C 1
ATOM 2284 O O . GLN B 2 20 ? 93.388 -6.985 85.631 1.00 64.80 16 GLN B O 1
ATOM 2290 N N . ALA B 2 21 ? 95.585 -6.724 85.256 1.00 63.46 17 ALA B N 1
ATOM 2291 C CA . ALA B 2 21 ? 95.950 -7.701 86.269 1.00 63.75 17 ALA B CA 1
ATOM 2292 C C . ALA B 2 21 ? 95.216 -7.309 87.554 1.00 63.44 17 ALA B C 1
ATOM 2293 O O . ALA B 2 21 ? 94.531 -8.123 88.158 1.00 61.88 17 ALA B O 1
ATOM 2295 N N . LEU B 2 22 ? 95.351 -6.038 87.929 1.00 64.45 18 LEU B N 1
ATOM 2296 C CA . LEU B 2 22 ? 94.726 -5.463 89.121 1.00 65.05 18 LEU B CA 1
ATOM 2297 C C . LEU B 2 22 ? 93.222 -5.733 89.158 1.00 66.01 18 LEU B C 1
ATOM 2298 O O . LEU B 2 22 ? 92.676 -6.168 90.173 1.00 66.18 18 LEU B O 1
ATOM 2303 N N . LEU B 2 23 ? 92.556 -5.467 88.044 1.00 68.13 19 LEU B N 1
ATOM 2304 C CA . LEU B 2 23 ? 91.115 -5.647 87.953 1.00 70.58 19 LEU B CA 1
ATOM 2305 C C . LEU B 2 23 ? 90.674 -7.104 87.905 1.00 73.04 19 LEU B C 1
ATOM 2306 O O . LEU B 2 23 ? 89.676 -7.468 88.525 1.00 72.98 19 LEU B O 1
ATOM 2311 N N . GLY B 2 24 ? 91.408 -7.930 87.164 1.00 75.98 20 GLY B N 1
ATOM 2312 C CA . GLY B 2 24 ? 91.059 -9.336 87.047 1.00 79.01 20 GLY B CA 1
ATOM 2313 C C . GLY B 2 24 ? 91.011 -10.040 88.388 1.00 81.64 20 GLY B C 1
ATOM 2314 O O . GLY B 2 24 ? 90.599 -11.198 88.482 1.00 81.42 20 GLY B O 1
ATOM 2315 N N . ASP B 2 25 ? 91.420 -9.319 89.427 1.00 84.49 21 ASP B N 1
ATOM 2316 C CA . ASP B 2 25 ? 91.467 -9.842 90.785 1.00 86.96 21 ASP B CA 1
ATOM 2317 C C . ASP B 2 25 ? 90.194 -9.538 91.538 1.00 86.80 21 ASP B C 1
ATOM 2318 O O . ASP B 2 25 ? 89.470 -10.443 91.933 1.00 86.02 21 ASP B O 1
ATOM 2323 N N . ALA B 2 26 ? 89.931 -8.254 91.746 1.00 87.77 22 ALA B N 1
ATOM 2324 C CA . ALA B 2 26 ? 88.727 -7.838 92.453 1.00 89.33 22 ALA B CA 1
ATOM 2325 C C . ALA B 2 26 ? 87.538 -8.640 91.931 1.00 90.09 22 ALA B C 1
ATOM 2326 O O . ALA B 2 26 ? 86.571 -8.894 92.652 1.00 90.42 22 ALA B O 1
ATOM 2328 N N . GLN B 2 27 ? 87.639 -9.053 90.674 1.00 91.09 23 GLN B N 1
ATOM 2329 C CA . GLN B 2 27 ? 86.588 -9.810 90.013 1.00 92.18 23 GLN B CA 1
ATOM 2330 C C . GLN B 2 27 ? 86.511 -11.264 90.485 1.00 93.20 23 GLN B C 1
ATOM 2331 O O . GLN B 2 27 ? 85.862 -12.091 89.844 1.00 92.38 23 GLN B O 1
ATOM 2337 N N . THR B 2 28 ? 87.169 -11.580 91.599 1.00 94.97 24 THR B N 1
ATOM 2338 C CA . THR B 2 28 ? 87.163 -12.949 92.119 1.00 96.64 24 THR B CA 1
ATOM 2339 C C . THR B 2 28 ? 86.992 -12.952 93.636 1.00 97.27 24 THR B C 1
ATOM 2340 O O . THR B 2 28 ? 87.448 -13.862 94.330 1.00 97.32 24 THR B O 1
ATOM 2344 N N . ILE B 2 29 ? 86.330 -11.915 94.139 1.00 98.60 25 ILE B N 1
ATOM 2345 C CA . ILE B 2 29 ? 86.060 -11.763 95.569 1.00 99.76 25 ILE B CA 1
ATOM 2346 C C . ILE B 2 29 ? 84.543 -11.629 95.740 1.00 100.29 25 ILE B C 1
ATOM 2347 O O . ILE B 2 29 ? 83.848 -11.250 94.800 1.00 100.29 25 ILE B O 1
ATOM 2352 N N . ALA B 2 30 ? 84.031 -11.955 96.923 1.00 101.04 26 ALA B N 1
ATOM 2353 C CA . ALA B 2 30 ? 82.600 -11.836 97.177 1.00 101.94 26 ALA B CA 1
ATOM 2354 C C . ALA B 2 30 ? 82.162 -10.446 96.709 1.00 102.62 26 ALA B C 1
ATOM 2355 O O . ALA B 2 30 ? 82.459 -9.444 97.362 1.00 102.64 26 ALA B O 1
ATOM 2357 N N . ASP B 2 31 ? 81.454 -10.375 95.585 1.00 103.12 27 ASP B N 1
ATOM 2358 C CA . ASP B 2 31 ? 81.059 -9.073 95.057 1.00 103.54 27 ASP B CA 1
ATOM 2359 C C . ASP B 2 31 ? 79.739 -9.026 94.286 1.00 103.79 27 ASP B C 1
ATOM 2360 O O . ASP B 2 31 ? 79.497 -9.846 93.395 1.00 103.23 27 ASP B O 1
ATOM 2365 N N . GLN B 2 32 ? 78.912 -8.034 94.625 1.00 104.12 32 GLN B N 1
ATOM 2366 C CA . GLN B 2 32 ? 77.610 -7.808 93.988 1.00 103.28 32 GLN B CA 1
ATOM 2367 C C . GLN B 2 32 ? 77.503 -6.331 93.573 1.00 103.30 32 GLN B C 1
ATOM 2368 O O . GLN B 2 32 ? 78.520 -5.639 93.456 1.00 103.63 32 GLN B O 1
ATOM 2374 N N . GLU B 2 33 ? 76.275 -5.862 93.349 1.00 102.78 33 GLU B N 1
ATOM 2375 C CA . GLU B 2 33 ? 76.030 -4.471 92.969 1.00 102.33 33 GLU B CA 1
ATOM 2376 C C . GLU B 2 33 ? 76.494 -4.115 91.547 1.00 101.26 33 GLU B C 1
ATOM 2377 O O . GLU B 2 33 ? 76.126 -4.786 90.581 1.00 101.01 33 GLU B O 1
ATOM 2383 N N . ARG B 2 34 ? 77.298 -3.055 91.427 1.00 99.41 34 ARG B N 1
ATOM 2384 C CA . ARG B 2 34 ? 77.798 -2.597 90.132 1.00 97.10 34 ARG B CA 1
ATOM 2385 C C . ARG B 2 34 ? 79.066 -3.309 89.714 1.00 95.13 34 ARG B C 1
ATOM 2386 O O . ARG B 2 34 ? 80.065 -2.692 89.344 1.00 94.72 34 ARG B O 1
ATOM 2394 N N . PHE B 2 35 ? 79.000 -4.630 89.789 1.00 92.43 35 PHE B N 1
ATOM 2395 C CA . PHE B 2 35 ? 80.086 -5.494 89.380 1.00 90.01 35 PHE B CA 1
ATOM 2396 C C . PHE B 2 35 ? 80.075 -5.370 87.855 1.00 87.44 35 PHE B C 1
ATOM 2397 O O . PHE B 2 35 ? 80.971 -5.844 87.163 1.00 86.46 35 PHE B O 1
ATOM 2405 N N . ARG B 2 36 ? 79.042 -4.691 87.359 1.00 84.67 36 ARG B N 1
ATOM 2406 C CA . ARG B 2 36 ? 78.831 -4.430 85.934 1.00 81.63 36 ARG B CA 1
ATOM 2407 C C . ARG B 2 36 ? 79.855 -3.438 85.386 1.00 80.31 36 ARG B C 1
ATOM 2408 O O . ARG B 2 36 ? 80.548 -3.718 84.407 1.00 80.37 36 ARG B O 1
ATOM 2416 N N . ALA B 2 37 ? 79.931 -2.269 86.016 1.00 78.31 37 ALA B N 1
ATOM 2417 C CA . ALA B 2 37 ? 80.864 -1.234 85.593 1.00 75.44 37 ALA B CA 1
ATOM 2418 C C . ALA B 2 37 ? 82.288 -1.774 85.592 1.00 73.16 37 ALA B C 1
ATOM 2419 O O . ALA B 2 37 ? 83.030 -1.616 84.620 1.00 72.25 37 ALA B O 1
ATOM 2421 N N . LEU B 2 38 ? 82.651 -2.422 86.691 1.00 70.78 38 LEU B N 1
ATOM 2422 C CA . LEU B 2 38 ? 83.980 -2.982 86.859 1.00 69.11 38 LEU B CA 1
ATOM 2423 C C . LEU B 2 38 ? 84.226 -4.150 85.907 1.00 68.69 38 LEU B C 1
ATOM 2424 O O . LEU B 2 38 ? 85.264 -4.217 85.245 1.00 67.61 38 LEU B O 1
ATOM 2429 N N . SER B 2 39 ? 83.266 -5.066 85.832 1.00 68.75 39 SER B N 1
ATOM 2430 C CA . SER B 2 39 ? 83.395 -6.224 84.960 1.00 68.82 39 SER B CA 1
ATOM 2431 C C . SER B 2 39 ? 83.597 -5.768 83.530 1.00 69.50 39 SER B C 1
ATOM 2432 O O . SER B 2 39 ? 84.473 -6.263 82.829 1.00 70.18 39 SER B O 1
ATOM 2435 N N . ARG B 2 40 ? 82.782 -4.811 83.106 1.00 70.42 40 ARG B N 1
ATOM 2436 C CA . ARG B 2 40 ? 82.864 -4.267 81.756 1.00 71.21 40 ARG B CA 1
ATOM 2437 C C . ARG B 2 40 ? 84.251 -3.695 81.454 1.00 70.92 40 ARG B C 1
ATOM 2438 O O . ARG B 2 40 ? 84.765 -3.854 80.343 1.00 69.35 40 ARG B O 1
ATOM 2446 N N . GLU B 2 41 ? 84.855 -3.026 82.436 1.00 71.27 41 GLU B N 1
ATOM 2447 C CA . GLU B 2 41 ? 86.185 -2.471 82.234 1.00 70.84 41 GLU B CA 1
ATOM 2448 C C . GLU B 2 41 ? 87.108 -3.610 81.847 1.00 70.82 41 GLU B C 1
ATOM 2449 O O . GLU B 2 41 ? 87.947 -3.466 80.961 1.00 70.96 41 GLU B O 1
ATOM 2455 N N . TYR B 2 42 ? 86.947 -4.743 82.523 1.00 70.40 42 TYR B N 1
ATOM 2456 C CA . TYR B 2 42 ? 87.764 -5.909 82.240 1.00 70.63 42 TYR B CA 1
ATOM 2457 C C . TYR B 2 42 ? 87.603 -6.281 80.780 1.00 70.60 42 TYR B C 1
ATOM 2458 O O . TYR B 2 42 ? 88.589 -6.486 80.070 1.00 70.83 42 TYR B O 1
ATOM 2467 N N . ALA B 2 43 ? 86.355 -6.369 80.336 1.00 71.01 43 ALA B N 1
ATOM 2468 C CA . ALA B 2 43 ? 86.051 -6.710 78.949 1.00 71.77 43 ALA B CA 1
ATOM 2469 C C . ALA B 2 43 ? 86.795 -5.772 78.006 1.00 71.75 43 ALA B C 1
ATOM 2470 O O . ALA B 2 43 ? 86.988 -6.072 76.822 1.00 70.70 43 ALA B O 1
ATOM 2472 N N . GLN B 2 44 ? 87.211 -4.632 78.548 1.00 71.91 44 GLN B N 1
ATOM 2473 C CA . GLN B 2 44 ? 87.938 -3.634 77.782 1.00 71.18 44 GLN B CA 1
ATOM 2474 C C . GLN B 2 44 ? 89.436 -3.886 77.876 1.00 70.46 44 GLN B C 1
ATOM 2475 O O . GLN B 2 44 ? 90.082 -4.261 76.894 1.00 71.46 44 GLN B O 1
ATOM 2481 N N . LEU B 2 45 ? 89.984 -3.700 79.067 1.00 68.97 45 LEU B N 1
ATOM 2482 C CA . LEU B 2 45 ? 91.405 -3.903 79.275 1.00 67.87 45 LEU B CA 1
ATOM 2483 C C . LEU B 2 45 ? 91.890 -5.259 78.791 1.00 67.06 45 LEU B C 1
ATOM 2484 O O . LEU B 2 45 ? 93.091 -5.504 78.761 1.00 67.25 45 LEU B O 1
ATOM 2489 N N . SER B 2 46 ? 90.970 -6.135 78.400 1.00 65.86 46 SER B N 1
ATOM 2490 C CA . SER B 2 46 ? 91.360 -7.464 77.950 1.00 65.26 46 SER B CA 1
ATOM 2491 C C . SER B 2 46 ? 91.963 -7.546 76.556 1.00 64.60 46 SER B C 1
ATOM 2492 O O . SER B 2 46 ? 92.890 -8.316 76.328 1.00 63.67 46 SER B O 1
ATOM 2495 N N . ASP B 2 47 ? 91.442 -6.782 75.609 1.00 64.93 47 ASP B N 1
ATOM 2496 C CA . ASP B 2 47 ? 92.017 -6.845 74.278 1.00 66.35 47 ASP B CA 1
ATOM 2497 C C . ASP B 2 47 ? 93.361 -6.117 74.263 1.00 66.65 47 ASP B C 1
ATOM 2498 O O . ASP B 2 47 ? 94.352 -6.657 73.778 1.00 66.36 47 ASP B O 1
ATOM 2503 N N . VAL B 2 48 ? 93.392 -4.906 74.825 1.00 67.14 48 VAL B N 1
ATOM 2504 C CA . VAL B 2 48 ? 94.609 -4.085 74.887 1.00 66.04 48 VAL B CA 1
ATOM 2505 C C . VAL B 2 48 ? 95.719 -4.817 75.610 1.00 65.57 48 VAL B C 1
ATOM 2506 O O . VAL B 2 48 ? 96.879 -4.724 75.240 1.00 65.35 48 VAL B O 1
ATOM 2510 N N . SER B 2 49 ? 95.345 -5.532 76.661 1.00 66.03 49 SER B N 1
ATOM 2511 C CA . SER B 2 49 ? 96.291 -6.287 77.461 1.00 67.66 49 SER B CA 1
ATOM 2512 C C . SER B 2 49 ? 96.807 -7.522 76.741 1.00 68.07 49 SER B C 1
ATOM 2513 O O . SER B 2 49 ? 97.996 -7.816 76.785 1.00 68.33 49 SER B O 1
ATOM 2516 N N . ARG B 2 50 ? 95.910 -8.246 76.083 1.00 68.75 50 ARG B N 1
ATOM 2517 C CA . ARG B 2 50 ? 96.296 -9.460 75.388 1.00 69.33 50 ARG B CA 1
ATOM 2518 C C . ARG B 2 50 ? 97.351 -9.198 74.328 1.00 69.30 50 ARG B C 1
ATOM 2519 O O . ARG B 2 50 ? 98.044 -10.114 73.907 1.00 69.40 50 ARG B O 1
ATOM 2527 N N . CYS B 2 51 ? 97.478 -7.955 73.885 1.00 69.33 51 CYS B N 1
ATOM 2528 C CA . CYS B 2 51 ? 98.479 -7.648 72.873 1.00 69.87 51 CYS B CA 1
ATOM 2529 C C . CYS B 2 51 ? 99.839 -7.354 73.505 1.00 71.42 51 CYS B C 1
ATOM 2530 O O . CYS B 2 51 ? 100.841 -7.960 73.127 1.00 71.69 51 CYS B O 1
ATOM 2533 N N . PHE B 2 52 ? 99.876 -6.434 74.464 1.00 72.85 52 PHE B N 1
ATOM 2534 C CA . PHE B 2 52 ? 101.124 -6.104 75.152 1.00 74.64 52 PHE B CA 1
ATOM 2535 C C . PHE B 2 52 ? 101.815 -7.400 75.595 1.00 75.89 52 PHE B C 1
ATOM 2536 O O . PHE B 2 52 ? 103.003 -7.605 75.344 1.00 76.87 52 PHE B O 1
ATOM 2544 N N . THR B 2 53 ? 101.061 -8.274 76.249 1.00 76.44 53 THR B N 1
ATOM 2545 C CA . THR B 2 53 ? 101.594 -9.541 76.722 1.00 77.62 53 THR B CA 1
ATOM 2546 C C . THR B 2 53 ? 102.090 -10.414 75.570 1.00 79.37 53 THR B C 1
ATOM 2547 O O . THR B 2 53 ? 102.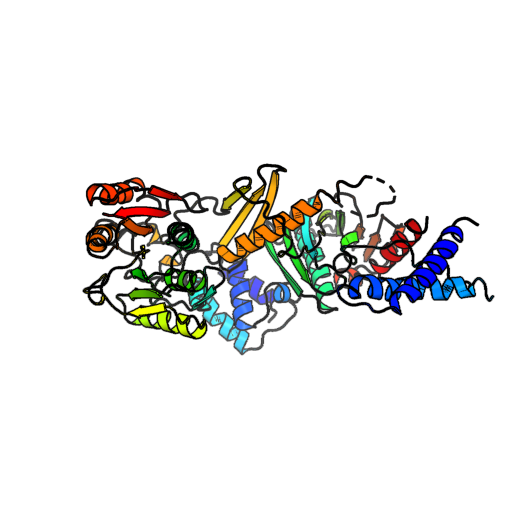190 -11.632 75.703 1.00 80.31 53 THR B O 1
ATOM 2551 N N . ASP B 2 54 ? 102.395 -9.794 74.436 1.00 81.26 54 ASP B N 1
ATOM 2552 C CA . ASP B 2 54 ? 102.897 -10.527 73.278 1.00 83.71 54 ASP B CA 1
ATOM 2553 C C . ASP B 2 54 ? 104.087 -9.815 72.659 1.00 85.65 54 ASP B C 1
ATOM 2554 O O . ASP B 2 54 ? 105.056 -10.454 72.244 1.00 85.82 54 ASP B O 1
ATOM 2559 N N . TRP B 2 55 ? 104.014 -8.490 72.590 1.00 87.81 55 TRP B N 1
ATOM 2560 C CA . TRP B 2 55 ? 105.126 -7.717 72.061 1.00 89.88 55 TRP B CA 1
ATOM 2561 C C . TRP B 2 55 ? 106.254 -8.116 73.017 1.00 90.97 55 TRP B C 1
ATOM 2562 O O . TRP B 2 55 ? 107.435 -7.942 72.716 1.00 92.05 55 TRP B O 1
ATOM 2573 N N . GLN B 2 56 ? 105.860 -8.674 74.166 1.00 91.26 56 GLN B N 1
ATOM 2574 C CA . GLN B 2 56 ? 106.785 -9.131 75.206 1.00 91.42 56 GLN B CA 1
ATOM 2575 C C . GLN B 2 56 ? 107.175 -10.604 75.046 1.00 91.76 56 GLN B C 1
ATOM 2576 O O . GLN B 2 56 ? 108.322 -10.984 75.298 1.00 91.30 56 GLN B O 1
ATOM 2582 N N . GLN B 2 57 ? 106.206 -11.429 74.653 1.00 92.39 57 GLN B N 1
ATOM 2583 C CA . GLN B 2 57 ? 106.428 -12.861 74.450 1.00 92.26 57 GLN B CA 1
ATOM 2584 C C . GLN B 2 57 ? 107.057 -13.116 73.081 1.00 92.22 57 GLN B C 1
ATOM 2585 O O . GLN B 2 57 ? 107.330 -14.261 72.706 1.00 91.69 57 GLN B O 1
ATOM 2591 N N . VAL B 2 58 ? 107.294 -12.032 72.350 1.00 92.28 58 VAL B N 1
ATOM 2592 C CA . VAL B 2 58 ? 107.884 -12.109 71.024 1.00 92.61 58 VAL B CA 1
ATOM 2593 C C . VAL B 2 58 ? 109.215 -11.340 70.971 1.00 93.16 58 VAL B C 1
ATOM 2594 O O . VAL B 2 58 ? 110.164 -11.642 71.709 1.00 92.62 58 VAL B O 1
ATOM 2598 N N . GLN B 2 94 ? 105.187 -7.526 61.190 1.00 101.78 94 GLN B N 1
ATOM 2599 C CA . GLN B 2 94 ? 104.000 -6.743 61.537 1.00 101.94 94 GLN B CA 1
ATOM 2600 C C . GLN B 2 94 ? 103.630 -6.895 63.006 1.00 101.50 94 GLN B C 1
ATOM 2601 O O . GLN B 2 94 ? 102.987 -7.875 63.399 1.00 100.62 94 GLN B O 1
ATOM 2607 N N . GLN B 2 95 ? 104.036 -5.919 63.813 1.00 100.98 95 GLN B N 1
ATOM 2608 C CA . GLN B 2 95 ? 103.742 -5.941 65.241 1.00 100.31 95 GLN B CA 1
ATOM 2609 C C . GLN B 2 95 ? 102.584 -4.968 65.500 1.00 100.22 95 GLN B C 1
ATOM 2610 O O . GLN B 2 95 ? 102.649 -4.109 66.387 1.00 100.43 95 GLN B O 1
ATOM 2616 N N . LEU B 2 96 ? 101.530 -5.141 64.697 1.00 99.38 96 LEU B N 1
ATOM 2617 C CA . LEU B 2 96 ? 100.299 -4.343 64.720 1.00 97.81 96 LEU B CA 1
ATOM 2618 C C . LEU B 2 96 ? 100.243 -3.276 65.803 1.00 96.09 96 LEU B C 1
ATOM 2619 O O . LEU B 2 96 ? 99.774 -3.517 66.918 1.00 95.30 96 LEU B O 1
ATOM 2624 N N . GLN B 2 97 ? 100.719 -2.089 65.449 1.00 94.30 97 GLN B N 1
ATOM 2625 C CA . GLN B 2 97 ? 100.750 -0.975 66.374 1.00 92.78 97 GLN B CA 1
ATOM 2626 C C . GLN B 2 97 ? 99.384 -0.762 67.014 1.00 91.61 97 GLN B C 1
ATOM 2627 O O . GLN B 2 97 ? 98.456 -0.283 66.364 1.00 89.83 97 GLN B O 1
ATOM 2633 N N . VAL B 2 98 ? 99.285 -1.133 68.294 1.00 91.34 98 VAL B N 1
ATOM 2634 C CA . VAL B 2 98 ? 98.057 -1.009 69.082 1.00 89.22 98 VAL B CA 1
ATOM 2635 C C . VAL B 2 98 ? 97.383 0.348 68.879 1.00 89.94 98 VAL B C 1
ATOM 2636 O O . VAL B 2 98 ? 97.811 1.379 69.404 1.00 89.66 98 VAL B O 1
ATOM 2640 N N . LEU B 2 99 ? 96.326 0.323 68.082 1.00 89.56 99 LEU B N 1
ATOM 2641 C CA . LEU B 2 99 ? 95.552 1.507 67.767 1.00 88.90 99 LEU B CA 1
ATOM 2642 C C . LEU B 2 99 ? 94.425 1.597 68.775 1.00 88.78 99 LEU B C 1
ATOM 2643 O O . LEU B 2 99 ? 93.578 2.488 68.701 1.00 89.07 99 LEU B O 1
ATOM 2648 N N . LEU B 2 100 ? 94.435 0.660 69.719 1.00 88.28 100 LEU B N 1
ATOM 2649 C CA . LEU B 2 100 ? 93.409 0.565 70.753 1.00 87.98 100 LEU B CA 1
ATOM 2650 C C . LEU B 2 100 ? 93.617 1.542 71.898 1.00 87.95 100 LEU B C 1
ATOM 2651 O O . LEU B 2 100 ? 93.613 1.130 73.052 1.00 87.46 100 LEU B O 1
ATOM 2656 N N . LEU B 2 101 ? 93.784 2.830 71.599 1.00 88.79 101 LEU B N 1
ATOM 2657 C CA . LEU B 2 101 ? 94.014 3.807 72.663 1.00 88.34 101 LEU B CA 1
ATOM 2658 C C . LEU B 2 101 ? 93.199 5.105 72.650 1.00 88.95 101 LEU B C 1
ATOM 2659 O O . LEU B 2 101 ? 92.723 5.535 73.696 1.00 90.50 101 LEU B O 1
ATOM 2664 N N . PRO B 2 102 ? 93.026 5.751 71.482 1.00 88.99 102 PRO B N 1
ATOM 2665 C CA . PRO B 2 102 ? 92.248 7.005 71.459 1.00 89.10 102 PRO B CA 1
ATOM 2666 C C . PRO B 2 102 ? 90.714 6.902 71.411 1.00 89.87 102 PRO B C 1
ATOM 2667 O O . PRO B 2 102 ? 90.104 7.217 70.391 1.00 90.90 102 PRO B O 1
ATOM 2671 N N . LYS B 2 103 ? 90.099 6.496 72.522 1.00 90.23 103 LYS B N 1
ATOM 2672 C CA . LYS B 2 103 ? 88.637 6.333 72.632 1.00 90.37 103 LYS B CA 1
ATOM 2673 C C . LYS B 2 103 ? 87.760 7.414 71.965 1.00 90.30 103 LYS B C 1
ATOM 2674 O O . LYS B 2 103 ? 88.246 8.493 71.621 1.00 90.64 103 LYS B O 1
ATOM 2680 N N . ASP B 2 104 ? 86.472 7.111 71.781 1.00 89.67 104 ASP B N 1
ATOM 2681 C CA . ASP B 2 104 ? 85.517 8.040 71.146 1.00 89.41 104 ASP B CA 1
ATOM 2682 C C . ASP B 2 104 ? 84.189 8.040 71.932 1.00 87.72 104 ASP B C 1
ATOM 2683 O O . ASP B 2 104 ? 83.977 7.170 72.772 1.00 89.01 104 ASP B O 1
ATOM 2688 N N . PRO B 2 105 ? 83.301 9.032 71.699 1.00 85.38 105 PRO B N 1
ATOM 2689 C CA . PRO B 2 105 ? 82.031 9.041 72.444 1.00 82.72 105 PRO B CA 1
ATOM 2690 C C . PRO B 2 105 ? 80.747 8.833 71.622 1.00 80.31 105 PRO B C 1
ATOM 2691 O O . PRO B 2 105 ? 80.313 7.703 71.385 1.00 79.57 105 PRO B O 1
ATOM 2695 N N . ASP B 2 106 ? 80.150 9.958 71.217 1.00 77.14 106 ASP B N 1
ATOM 2696 C CA . ASP B 2 106 ? 78.910 10.017 70.437 1.00 72.34 106 ASP B CA 1
ATOM 2697 C C . ASP B 2 106 ? 78.887 9.153 69.173 1.00 68.69 106 ASP B C 1
ATOM 2698 O O . ASP B 2 106 ? 77.823 8.898 68.623 1.00 67.86 106 ASP B O 1
ATOM 2703 N N . ASP B 2 107 ? 80.053 8.715 68.712 1.00 65.27 107 ASP B N 1
ATOM 2704 C CA . ASP B 2 107 ? 80.153 7.908 67.500 1.00 61.82 107 ASP B CA 1
ATOM 2705 C C . ASP B 2 107 ? 78.948 7.032 67.166 1.00 60.87 107 ASP B C 1
ATOM 2706 O O . ASP B 2 107 ? 78.437 7.108 66.053 1.00 61.72 107 ASP B O 1
ATOM 2711 N N . GLU B 2 108 ? 78.484 6.214 68.109 1.00 58.71 108 GLU B N 1
ATOM 2712 C CA . GLU B 2 108 ? 77.343 5.329 67.842 1.00 56.45 108 GLU B CA 1
ATOM 2713 C C . GLU B 2 108 ? 75.969 6.003 67.829 1.00 54.42 108 GLU B C 1
ATOM 2714 O O . GLU B 2 108 ? 75.040 5.506 67.193 1.00 54.20 108 GLU B O 1
ATOM 2720 N N . ARG B 2 109 ? 75.843 7.126 68.531 1.00 52.20 109 ARG B N 1
ATOM 2721 C CA . ARG B 2 109 ? 74.584 7.859 68.600 1.00 51.18 109 ARG B CA 1
ATOM 2722 C C . ARG B 2 109 ? 74.014 8.167 67.214 1.00 49.96 109 ARG B C 1
ATOM 2723 O O . ARG B 2 109 ? 74.748 8.227 66.234 1.00 48.74 109 ARG B O 1
ATOM 2731 N N . ASN B 2 110 ? 72.694 8.344 67.137 1.00 49.78 110 ASN B N 1
ATOM 2732 C CA . ASN B 2 110 ? 72.025 8.648 65.872 1.00 47.97 110 ASN B CA 1
ATOM 2733 C C . ASN B 2 110 ? 72.380 10.060 65.499 1.00 47.02 110 ASN B C 1
ATOM 2734 O O . ASN B 2 110 ? 73.124 10.700 66.225 1.00 47.20 110 ASN B O 1
ATOM 2739 N N . ALA B 2 111 ? 71.858 10.571 64.392 1.00 45.96 111 ALA B N 1
ATOM 2740 C CA . ALA B 2 111 ? 72.242 11.918 64.024 1.00 45.25 111 ALA B CA 1
ATOM 2741 C C . ALA B 2 111 ? 71.286 12.757 63.213 1.00 45.25 111 ALA B C 1
ATOM 2742 O O . ALA B 2 111 ? 70.518 12.263 62.395 1.00 45.26 111 ALA B O 1
ATOM 2744 N N . PHE B 2 112 ? 71.354 14.055 63.466 1.00 45.51 112 PHE B N 1
ATOM 2745 C CA . PHE B 2 112 ? 70.558 15.016 62.743 1.00 46.00 112 PHE B CA 1
ATOM 2746 C C . PHE B 2 112 ? 71.505 15.517 61.666 1.00 45.54 112 PHE B C 1
ATOM 2747 O O . PHE B 2 112 ? 72.706 15.610 61.886 1.00 45.14 112 PHE B O 1
ATOM 2755 N N . LEU B 2 113 ? 70.970 15.822 60.496 1.00 45.21 113 LEU B N 1
ATOM 2756 C CA . LEU B 2 113 ? 71.780 16.315 59.393 1.00 45.16 113 LEU B CA 1
ATOM 2757 C C . LEU B 2 113 ? 70.906 17.265 58.605 1.00 47.34 113 LEU B C 1
ATOM 2758 O O . LEU B 2 113 ? 69.766 16.931 58.264 1.00 47.81 113 LEU B O 1
ATOM 2763 N N . GLU B 2 114 ? 71.431 18.454 58.329 1.00 48.94 114 GLU B N 1
ATOM 2764 C CA . GLU B 2 114 ? 70.690 19.454 57.570 1.00 50.71 114 GLU B CA 1
ATOM 2765 C C . GLU B 2 114 ? 71.553 19.995 56.440 1.00 49.70 114 GLU B C 1
ATOM 2766 O O . GLU B 2 114 ? 72.779 20.041 56.548 1.00 49.90 114 GLU B O 1
ATOM 2772 N N . VAL B 2 115 ? 70.904 20.369 55.344 1.00 47.71 115 VAL B N 1
ATOM 2773 C CA . VAL B 2 115 ? 71.603 20.915 54.200 1.00 45.52 115 VAL B CA 1
ATOM 2774 C C . VAL B 2 115 ? 71.078 22.325 53.994 1.00 47.05 115 VAL B C 1
ATOM 2775 O O . VAL B 2 115 ? 69.871 22.546 53.909 1.00 45.87 115 VAL B O 1
ATOM 2779 N N . ARG B 2 116 ? 72.000 23.281 53.958 1.00 49.84 116 ARG B N 1
ATOM 2780 C CA . ARG B 2 116 ? 71.667 24.685 53.760 1.00 52.17 116 ARG B CA 1
ATOM 2781 C C . ARG B 2 116 ? 72.186 25.174 52.409 1.00 52.72 116 ARG B C 1
ATOM 2782 O O . ARG B 2 116 ? 73.230 24.730 51.923 1.00 53.46 116 ARG B O 1
ATOM 2790 N N . ALA B 2 117 ? 71.442 26.085 51.798 1.00 52.54 117 ALA B N 1
ATOM 2791 C CA . ALA B 2 117 ? 71.826 26.627 50.509 1.00 52.29 117 ALA B CA 1
ATOM 2792 C C . ALA B 2 117 ? 72.535 27.950 50.729 1.00 52.48 117 ALA B C 1
ATOM 2793 O O . ALA B 2 117 ? 72.145 28.729 51.596 1.00 52.68 117 ALA B O 1
ATOM 2795 N N . GLY B 2 118 ? 73.583 28.198 49.952 1.00 52.74 118 GLY B N 1
ATOM 2796 C CA . GLY B 2 118 ? 74.307 29.450 50.082 1.00 53.99 118 GLY B CA 1
ATOM 2797 C C . GLY B 2 118 ? 74.675 30.018 48.724 1.00 54.57 118 GLY B C 1
ATOM 2798 O O . GLY B 2 118 ? 73.803 30.298 47.901 1.00 54.31 118 GLY B O 1
ATOM 2799 N N . THR B 2 119 ? 75.975 30.187 48.500 1.00 55.46 119 THR B N 1
ATOM 2800 C CA . THR B 2 119 ? 76.514 30.702 47.242 1.00 55.84 119 THR B CA 1
ATOM 2801 C C . THR B 2 119 ? 75.844 30.120 45.988 1.00 56.54 119 THR B C 1
ATOM 2802 O O . THR B 2 119 ? 75.526 28.931 45.925 1.00 57.93 119 THR B O 1
ATOM 2806 N N . GLY B 2 120 ? 75.646 30.967 44.985 1.00 56.20 120 GLY B N 1
ATOM 2807 C CA . GLY B 2 120 ? 75.017 30.518 43.762 1.00 56.72 120 GLY B CA 1
ATOM 2808 C C . GLY B 2 120 ? 73.555 30.856 43.878 1.00 58.06 120 GLY B C 1
ATOM 2809 O O . GLY B 2 120 ? 73.047 30.963 44.989 1.00 57.31 120 GLY B O 1
ATOM 2810 N N . GLY B 2 121 ? 72.881 31.026 42.745 1.00 60.13 121 GLY B N 1
ATOM 2811 C CA . GLY B 2 121 ? 71.466 31.373 42.764 1.00 62.21 121 GLY B CA 1
ATOM 2812 C C . GLY B 2 121 ? 70.569 30.225 43.179 1.00 63.06 121 GLY B C 1
ATOM 2813 O O . GLY B 2 121 ? 70.908 29.477 44.101 1.00 63.64 121 GLY B O 1
ATOM 2814 N N . ASP B 2 122 ? 69.419 30.074 42.524 1.00 62.91 122 ASP B N 1
ATOM 2815 C CA . ASP B 2 122 ? 68.550 28.969 42.884 1.00 63.17 122 ASP B CA 1
ATOM 2816 C C . ASP B 2 122 ? 69.285 27.698 42.480 1.00 61.20 122 ASP B C 1
ATOM 2817 O O . ASP B 2 122 ? 68.834 26.584 42.732 1.00 61.44 122 ASP B O 1
ATOM 2822 N N . GLU B 2 123 ? 70.448 27.886 41.870 1.00 59.10 123 GLU B N 1
ATOM 2823 C CA . GLU B 2 123 ? 71.292 26.773 41.451 1.00 56.87 123 GLU B CA 1
ATOM 2824 C C . GLU B 2 123 ? 71.689 25.964 42.688 1.00 53.04 123 GLU B C 1
ATOM 2825 O O . GLU B 2 123 ? 71.543 24.743 42.725 1.00 51.31 123 GLU B O 1
ATOM 2831 N N . ALA B 2 124 ? 72.179 26.667 43.701 1.00 49.18 124 ALA B N 1
ATOM 2832 C CA . ALA B 2 124 ? 72.619 26.039 44.932 1.00 46.55 124 ALA B CA 1
ATOM 2833 C C . ALA B 2 124 ? 71.536 25.218 45.627 1.00 44.56 124 ALA B C 1
ATOM 2834 O O . ALA B 2 124 ? 71.751 24.051 45.946 1.00 44.21 124 ALA B O 1
ATOM 2836 N N . ALA B 2 125 ? 70.377 25.813 45.870 1.00 42.97 125 ALA B N 1
ATOM 2837 C CA . ALA B 2 125 ? 69.301 25.081 46.529 1.00 42.02 125 ALA B CA 1
ATOM 2838 C C . ALA B 2 125 ? 69.030 23.799 45.754 1.00 41.26 125 ALA B C 1
ATOM 2839 O O . ALA B 2 125 ? 68.696 22.769 46.334 1.00 41.06 125 ALA B O 1
ATOM 2841 N N . LEU B 2 126 ? 69.177 23.864 44.437 1.00 39.61 126 LEU B N 1
ATOM 2842 C CA . LEU B 2 126 ? 68.946 22.691 43.612 1.00 38.74 126 LEU B CA 1
ATOM 2843 C C . LEU B 2 126 ? 69.935 21.580 43.981 1.00 39.25 126 LEU B C 1
ATOM 2844 O O . LEU B 2 126 ? 69.598 20.395 43.921 1.00 39.64 126 LEU B O 1
ATOM 2849 N N . PHE B 2 127 ? 71.152 21.962 44.371 1.00 38.82 127 PHE B N 1
ATOM 2850 C CA . PHE B 2 127 ? 72.170 20.984 44.762 1.00 37.08 127 PHE B CA 1
ATOM 2851 C C . PHE B 2 127 ? 71.919 20.578 46.202 1.00 36.57 127 PHE B C 1
ATOM 2852 O O . PHE B 2 127 ? 72.427 19.559 46.668 1.00 35.99 127 PHE B O 1
ATOM 2860 N N . ALA B 2 128 ? 71.162 21.392 46.923 1.00 35.79 128 ALA B N 1
ATOM 2861 C CA . ALA B 2 128 ? 70.839 21.027 48.286 1.00 36.92 128 ALA B CA 1
ATOM 2862 C C . ALA B 2 128 ? 70.054 19.716 48.100 1.00 37.64 128 ALA B C 1
ATOM 2863 O O . ALA B 2 128 ? 70.239 18.740 48.831 1.00 38.17 128 ALA B O 1
ATOM 2865 N N . GLY B 2 129 ? 69.198 19.694 47.087 1.00 37.43 129 GLY B N 1
ATOM 2866 C CA . GLY B 2 129 ? 68.434 18.500 46.817 1.00 37.48 129 GLY B CA 1
ATOM 2867 C C . GLY B 2 129 ? 69.368 17.331 46.576 1.00 38.15 129 GLY B C 1
ATOM 2868 O O . GLY B 2 129 ? 69.354 16.359 47.337 1.00 38.04 129 GLY B O 1
ATOM 2869 N N . ASP B 2 130 ? 70.190 17.432 45.528 1.00 38.52 130 ASP B N 1
ATOM 2870 C CA . ASP B 2 130 ? 71.143 16.370 45.149 1.00 38.21 130 ASP B CA 1
ATOM 2871 C C . ASP B 2 130 ? 71.910 15.812 46.333 1.00 37.78 130 ASP B C 1
ATOM 2872 O O . ASP B 2 130 ? 71.973 14.600 46.526 1.00 37.68 130 ASP B O 1
ATOM 2877 N N . LEU B 2 131 ? 72.499 16.716 47.108 1.00 37.65 131 LEU B N 1
ATOM 2878 C CA . LEU B 2 131 ? 73.259 16.359 48.290 1.00 36.92 131 LEU B CA 1
ATOM 2879 C C . LEU B 2 131 ? 72.409 15.516 49.218 1.00 35.92 131 LEU B C 1
ATOM 2880 O O . LEU B 2 131 ? 72.809 14.417 49.611 1.00 35.70 131 LEU B O 1
ATOM 2885 N N . PHE B 2 132 ? 71.236 16.041 49.562 1.00 34.14 132 PHE B N 1
ATOM 2886 C CA . PHE B 2 132 ? 70.312 15.352 50.460 1.00 33.55 132 PHE B CA 1
ATOM 2887 C C . PHE B 2 132 ? 69.871 13.996 49.919 1.00 31.48 132 PHE B C 1
ATOM 2888 O O . PHE B 2 132 ? 69.720 13.046 50.674 1.00 30.49 132 PHE B O 1
ATOM 2896 N N . ARG B 2 133 ? 69.652 13.894 48.618 1.00 30.03 133 ARG B N 1
ATOM 2897 C CA . ARG B 2 133 ? 69.277 12.600 48.079 1.00 30.18 133 ARG B CA 1
ATOM 2898 C C . ARG B 2 133 ? 70.440 11.691 48.417 1.00 30.60 133 ARG B C 1
ATOM 2899 O O . ARG B 2 133 ? 70.309 10.767 49.211 1.00 30.01 133 ARG B O 1
ATOM 2907 N N . MET B 2 134 ? 71.579 11.989 47.803 1.00 32.21 134 MET B N 1
ATOM 2908 C CA . MET B 2 134 ? 72.828 11.259 48.001 1.00 33.97 134 MET B CA 1
ATOM 2909 C C . MET B 2 134 ? 72.958 10.673 49.423 1.00 34.29 134 MET B C 1
ATOM 2910 O O . MET B 2 134 ? 73.330 9.507 49.587 1.00 33.76 134 MET B O 1
ATOM 2915 N N . TYR B 2 135 ? 72.663 11.474 50.445 1.00 33.13 135 TYR B N 1
ATOM 2916 C CA . TYR B 2 135 ? 72.749 10.978 51.807 1.00 34.15 135 TYR B CA 1
ATOM 2917 C C . TYR B 2 135 ? 71.689 9.907 52.077 1.00 36.21 135 TYR B C 1
ATOM 2918 O O . TYR B 2 135 ? 72.012 8.798 52.525 1.00 37.06 135 TYR B O 1
ATOM 2927 N N . SER B 2 136 ? 70.427 10.245 51.803 1.00 36.17 136 SER B N 1
ATOM 2928 C CA . SER B 2 136 ? 69.305 9.334 52.022 1.00 35.49 136 SER B CA 1
ATOM 2929 C C . SER B 2 136 ? 69.407 8.081 51.176 1.00 36.43 136 SER B C 1
ATOM 2930 O O . SER B 2 136 ? 68.940 7.020 51.565 1.00 37.47 136 SER B O 1
ATOM 2933 N N . ARG B 2 137 ? 70.018 8.211 50.012 1.00 37.24 137 ARG B N 1
ATOM 2934 C CA . ARG B 2 137 ? 70.201 7.082 49.118 1.00 38.99 137 ARG B CA 1
ATOM 2935 C C . ARG B 2 137 ? 71.274 6.185 49.711 1.00 40.02 137 ARG B C 1
ATOM 2936 O O . ARG B 2 137 ? 71.395 5.014 49.352 1.00 39.96 137 ARG B O 1
ATOM 2944 N N . TYR B 2 138 ? 72.065 6.774 50.603 1.00 40.77 138 TYR B N 1
ATOM 2945 C CA . TYR B 2 138 ? 73.162 6.095 51.283 1.00 41.35 138 TYR B CA 1
ATOM 2946 C C . TYR B 2 138 ? 72.669 5.501 52.593 1.00 41.63 138 TYR B C 1
ATOM 2947 O O . TYR B 2 138 ? 73.015 4.368 52.943 1.00 41.04 138 TYR B O 1
ATOM 2956 N N . ALA B 2 139 ? 71.865 6.283 53.310 1.00 41.22 139 ALA B N 1
ATOM 2957 C CA . ALA B 2 139 ? 71.312 5.866 54.587 1.00 41.85 139 ALA B CA 1
ATOM 2958 C C . ALA B 2 139 ? 70.384 4.678 54.410 1.00 43.14 139 ALA B C 1
ATOM 2959 O O . ALA B 2 139 ? 70.139 3.925 55.342 1.00 44.12 139 ALA B O 1
ATOM 2961 N N . GLU B 2 140 ? 69.865 4.508 53.204 1.00 44.60 140 GLU B N 1
ATOM 2962 C CA . GLU B 2 140 ? 68.959 3.406 52.923 1.00 44.94 140 GLU B CA 1
ATOM 2963 C C . GLU B 2 140 ? 69.789 2.169 52.618 1.00 44.08 140 GLU B C 1
ATOM 2964 O O . GLU B 2 140 ? 69.556 1.105 53.173 1.00 43.85 140 GLU B O 1
ATOM 2970 N N . ALA B 2 141 ? 70.768 2.321 51.737 1.00 44.13 141 ALA B N 1
ATOM 2971 C CA . ALA B 2 141 ? 71.625 1.212 51.356 1.00 45.02 141 ALA B CA 1
ATOM 2972 C C . ALA B 2 141 ? 72.062 0.416 52.567 1.00 46.12 141 ALA B C 1
ATOM 2973 O O . ALA B 2 141 ? 72.385 -0.761 52.446 1.00 45.45 141 ALA B O 1
ATOM 2975 N N . ARG B 2 142 ? 72.091 1.059 53.732 1.00 47.63 142 ARG B N 1
ATOM 2976 C CA . ARG B 2 142 ? 72.478 0.361 54.947 1.00 49.88 142 ARG B CA 1
ATOM 2977 C C . ARG B 2 142 ? 71.415 0.466 56.039 1.00 51.51 142 ARG B C 1
ATOM 2978 O O . ARG B 2 142 ? 71.711 0.602 57.222 1.00 50.56 142 ARG B O 1
ATOM 2986 N N . ARG B 2 143 ? 70.166 0.398 55.593 1.00 54.63 143 ARG B N 1
ATOM 2987 C CA . ARG B 2 143 ? 68.959 0.414 56.425 1.00 57.29 143 ARG B CA 1
ATOM 2988 C C . ARG B 2 143 ? 68.863 1.354 57.637 1.00 56.89 143 ARG B C 1
ATOM 2989 O O . ARG B 2 143 ? 68.522 0.914 58.736 1.00 56.92 143 ARG B O 1
ATOM 2997 N N . TRP B 2 144 ? 69.135 2.639 57.437 1.00 56.87 144 TRP B N 1
ATOM 2998 C CA . TRP B 2 144 ? 69.034 3.612 58.524 1.00 57.62 144 TRP B CA 1
ATOM 2999 C C . TRP B 2 144 ? 67.687 4.308 58.401 1.00 57.17 144 TRP B C 1
ATOM 3000 O O . TRP B 2 144 ? 67.117 4.378 57.313 1.00 57.05 144 TRP B O 1
ATOM 3011 N N . ARG B 2 145 ? 67.174 4.820 59.510 1.00 57.22 145 ARG B N 1
ATOM 3012 C CA . ARG B 2 145 ? 65.893 5.511 59.486 1.00 58.21 145 ARG B CA 1
ATOM 3013 C C . ARG B 2 145 ? 66.093 6.964 59.161 1.00 57.10 145 ARG B C 1
ATOM 3014 O O . ARG B 2 145 ? 66.479 7.733 60.034 1.00 58.79 145 ARG B O 1
ATOM 3022 N N . VAL B 2 146 ? 65.834 7.352 57.919 1.00 54.73 146 VAL B N 1
ATOM 3023 C CA . VAL B 2 146 ? 65.971 8.751 57.547 1.00 52.10 146 VAL B CA 1
ATOM 3024 C C . VAL B 2 146 ? 64.594 9.420 57.611 1.00 50.22 146 VAL B C 1
ATOM 3025 O O . VAL B 2 146 ? 63.631 8.975 56.991 1.00 47.41 146 VAL B O 1
ATOM 3029 N N . GLU B 2 147 ? 64.510 10.478 58.407 1.00 49.99 147 GLU B N 1
ATOM 3030 C CA . GLU B 2 147 ? 63.262 11.203 58.592 1.00 51.36 147 GLU B CA 1
ATOM 3031 C C . GLU B 2 147 ? 63.450 12.720 58.629 1.00 50.77 147 GLU B C 1
ATOM 3032 O O . GLU B 2 147 ? 64.129 13.271 59.499 1.00 51.24 147 GLU B O 1
ATOM 3038 N N . ILE B 2 148 ? 62.817 13.383 57.676 1.00 48.73 148 ILE B N 1
ATOM 3039 C CA . ILE B 2 148 ? 62.861 14.827 57.554 1.00 46.58 148 ILE B CA 1
ATOM 3040 C C . ILE B 2 148 ? 62.161 15.445 58.767 1.00 46.31 148 ILE B C 1
ATOM 3041 O O . ILE B 2 148 ? 61.444 14.754 59.477 1.00 47.49 148 ILE B O 1
ATOM 3046 N N . MET B 2 149 ? 62.376 16.731 59.021 1.00 46.31 149 MET B N 1
ATOM 3047 C CA . MET B 2 149 ? 61.725 17.402 60.150 1.00 47.66 149 MET B CA 1
ATOM 3048 C C . MET B 2 149 ? 61.532 18.883 59.881 1.00 49.05 149 MET B C 1
ATOM 3049 O O . MET B 2 149 ? 61.113 19.639 60.757 1.00 47.14 149 MET B O 1
ATOM 3054 N N . SER B 2 150 ? 61.853 19.281 58.655 1.00 51.67 150 SER B N 1
ATOM 3055 C CA . SER B 2 150 ? 61.731 20.661 58.211 1.00 53.82 150 SER B CA 1
ATOM 3056 C C . SER B 2 150 ? 62.309 20.787 56.803 1.00 54.81 150 SER B C 1
ATOM 3057 O O . SER B 2 150 ? 63.411 20.297 56.531 1.00 54.34 150 SER B O 1
ATOM 3060 N N . ALA B 2 151 ? 61.560 21.442 55.916 1.00 55.35 151 ALA B N 1
ATOM 3061 C CA . ALA B 2 151 ? 61.990 21.623 54.535 1.00 55.74 151 ALA B CA 1
ATOM 3062 C C . ALA B 2 151 ? 61.665 23.023 54.042 1.00 56.49 151 ALA B C 1
ATOM 3063 O O . ALA B 2 151 ? 60.641 23.587 54.408 1.00 56.42 151 ALA B O 1
ATOM 3065 N N . SER B 2 152 ? 62.546 23.568 53.205 1.00 57.88 152 SER B N 1
ATOM 3066 C CA . SER B 2 152 ? 62.382 24.903 52.638 1.00 58.39 152 SER B CA 1
ATOM 3067 C C . SER B 2 152 ? 62.405 24.843 51.108 1.00 60.05 152 SER B C 1
ATOM 3068 O O . SER B 2 152 ? 63.468 24.951 50.488 1.00 60.01 152 SER B O 1
ATOM 3071 N N . GLU B 2 153 ? 61.224 24.675 50.514 1.00 61.71 153 GLU B N 1
ATOM 3072 C CA . GLU B 2 153 ? 61.057 24.589 49.065 1.00 63.28 153 GLU B CA 1
ATOM 3073 C C . GLU B 2 153 ? 61.865 25.638 48.332 1.00 63.92 153 GLU B C 1
ATOM 3074 O O . GLU B 2 153 ? 61.664 26.831 48.536 1.00 63.33 153 GLU B O 1
ATOM 3080 N N . GLY B 2 154 ? 62.776 25.186 47.476 1.00 65.42 154 GLY B N 1
ATOM 3081 C CA . GLY B 2 154 ? 63.585 26.109 46.704 1.00 67.70 154 GLY B CA 1
ATOM 3082 C C . GLY B 2 154 ? 62.672 27.102 46.011 1.00 69.35 154 GLY B C 1
ATOM 3083 O O . GLY B 2 154 ? 61.588 26.733 45.546 1.00 68.66 154 GLY B O 1
ATOM 3084 N N . GLU B 2 155 ? 63.102 28.360 45.938 1.00 71.07 155 GLU B N 1
ATOM 3085 C CA . GLU B 2 155 ? 62.302 29.404 45.312 1.00 71.47 155 GLU B CA 1
ATOM 3086 C C . GLU B 2 155 ? 61.989 29.024 43.879 1.00 70.38 155 GLU B C 1
ATOM 3087 O O . GLU B 2 155 ? 61.255 29.726 43.197 1.00 70.94 155 GLU B O 1
ATOM 3093 N N . HIS B 2 156 ? 62.558 27.910 43.432 1.00 69.64 156 HIS B N 1
ATOM 3094 C CA . HIS B 2 156 ? 62.335 27.403 42.081 1.00 67.87 156 HIS B CA 1
ATOM 3095 C C . HIS B 2 156 ? 62.652 25.916 41.923 1.00 65.54 156 HIS B C 1
ATOM 3096 O O . HIS B 2 156 ? 63.000 25.458 40.834 1.00 63.48 156 HIS B O 1
ATOM 3103 N N . GLY B 2 157 ? 62.537 25.173 43.022 1.00 63.77 157 GLY B N 1
ATOM 3104 C CA . GLY B 2 157 ? 62.782 23.743 42.975 1.00 61.48 157 GLY B CA 1
ATOM 3105 C C . GLY B 2 157 ? 63.969 23.188 43.741 1.00 59.08 157 GLY B C 1
ATOM 3106 O O . GLY B 2 157 ? 64.752 22.421 43.194 1.00 58.62 157 GLY B O 1
ATOM 3107 N N . GLY B 2 158 ? 64.111 23.548 45.007 1.00 57.19 158 GLY B N 1
ATOM 3108 C CA . GLY B 2 158 ? 65.228 23.019 45.762 1.00 55.73 158 GLY B CA 1
ATOM 3109 C C . GLY B 2 158 ? 64.954 23.068 47.239 1.00 54.06 158 GLY B C 1
ATOM 3110 O O . GLY B 2 158 ? 63.819 22.903 47.658 1.00 54.15 158 GLY B O 1
ATOM 3111 N N . TYR B 2 159 ? 65.994 23.289 48.030 1.00 52.93 159 TYR B N 1
ATOM 3112 C CA . TYR B 2 159 ? 65.827 23.378 49.464 1.00 53.43 159 TYR B CA 1
ATOM 3113 C C . TYR B 2 159 ? 66.761 24.400 50.066 1.00 55.56 159 TYR B C 1
ATOM 3114 O O . TYR B 2 159 ? 67.978 24.280 49.935 1.00 56.52 159 TYR B O 1
ATOM 3123 N N . LYS B 2 160 ? 66.192 25.416 50.709 1.00 57.56 160 LYS B N 1
ATOM 3124 C CA . LYS B 2 160 ? 67.000 26.435 51.376 1.00 59.80 160 LYS B CA 1
ATOM 3125 C C . LYS B 2 160 ? 67.551 25.717 52.603 1.00 60.10 160 LYS B C 1
ATOM 3126 O O . LYS B 2 160 ? 68.692 25.931 53.017 1.00 60.63 160 LYS B O 1
ATOM 3132 N N . GLU B 2 161 ? 66.699 24.865 53.170 1.00 60.21 161 GLU B N 1
ATOM 3133 C CA . GLU B 2 161 ? 66.998 24.046 54.340 1.00 59.04 161 GLU B CA 1
ATOM 3134 C C . GLU B 2 161 ? 66.409 22.669 54.051 1.00 57.06 161 GLU B C 1
ATOM 3135 O O . GLU B 2 161 ? 65.753 22.465 53.029 1.00 57.77 161 GLU B O 1
ATOM 3141 N N . ILE B 2 162 ? 66.647 21.731 54.954 1.00 53.73 162 ILE B N 1
ATOM 3142 C CA . ILE B 2 162 ? 66.167 20.360 54.827 1.00 50.22 162 ILE B CA 1
ATOM 3143 C C . ILE B 2 162 ? 66.947 19.695 55.928 1.00 47.86 162 ILE B C 1
ATOM 3144 O O . ILE B 2 162 ? 68.164 19.828 55.990 1.00 47.01 162 ILE B O 1
ATOM 3149 N N . ILE B 2 163 ? 66.258 19.001 56.818 1.00 45.69 163 ILE B N 1
ATOM 3150 C CA . ILE B 2 163 ? 66.949 18.383 57.930 1.00 43.83 163 ILE B CA 1
ATOM 3151 C C . ILE B 2 163 ? 66.328 17.059 58.300 1.00 42.07 163 ILE B C 1
ATOM 3152 O O . ILE B 2 163 ? 65.186 16.986 58.745 1.00 41.46 163 ILE B O 1
ATOM 3157 N N . ALA B 2 164 ? 67.102 16.004 58.109 1.00 40.53 164 ALA B N 1
ATOM 3158 C CA . ALA B 2 164 ? 66.633 14.670 58.404 1.00 40.52 164 ALA B CA 1
ATOM 3159 C C . ALA B 2 164 ? 67.122 14.187 59.751 1.00 40.36 164 ALA B C 1
ATOM 3160 O O . ALA B 2 164 ? 68.021 14.772 60.346 1.00 40.67 164 ALA B O 1
ATOM 3162 N N . LYS B 2 165 ? 66.505 13.117 60.234 1.00 39.81 165 LYS B N 1
ATOM 3163 C CA . LYS B 2 165 ? 66.908 12.505 61.486 1.00 39.18 165 LYS B CA 1
ATOM 3164 C C . LYS B 2 165 ? 67.262 11.082 61.112 1.00 37.30 165 LYS B C 1
ATOM 3165 O O . LYS B 2 165 ? 66.404 10.203 61.119 1.00 37.11 165 LYS B O 1
ATOM 3171 N N . ILE B 2 166 ? 68.524 10.867 60.770 1.00 34.39 166 ILE B N 1
ATOM 3172 C CA . ILE B 2 166 ? 68.996 9.549 60.395 1.00 32.07 166 ILE B CA 1
ATOM 3173 C C . ILE B 2 166 ? 69.147 8.678 61.641 1.00 31.31 166 ILE B C 1
ATOM 3174 O O . ILE B 2 166 ? 69.458 9.183 62.713 1.00 29.62 166 ILE B O 1
ATOM 3179 N N . SER B 2 167 ? 68.912 7.376 61.500 1.00 31.98 167 SER B N 1
ATOM 3180 C CA . SER B 2 167 ? 69.007 6.465 62.636 1.00 33.51 167 SER B CA 1
ATOM 3181 C C . SER B 2 167 ? 69.510 5.067 62.295 1.00 35.25 167 SER B C 1
ATOM 3182 O O . SER B 2 167 ? 69.142 4.474 61.275 1.00 36.12 167 SER B O 1
ATOM 3185 N N . GLY B 2 168 ? 70.350 4.547 63.176 1.00 35.69 168 GLY B N 1
ATOM 3186 C CA . GLY B 2 168 ? 70.944 3.238 62.992 1.00 37.81 168 GLY B CA 1
ATOM 3187 C C . GLY B 2 168 ? 72.161 3.282 63.892 1.00 40.52 168 GLY B C 1
ATOM 3188 O O . GLY B 2 168 ? 72.436 4.323 64.494 1.00 41.04 168 GLY B O 1
ATOM 3189 N N . ASP B 2 169 ? 72.895 2.187 64.014 1.00 42.18 169 ASP B N 1
ATOM 3190 C CA . ASP B 2 169 ? 74.067 2.217 64.881 1.00 44.92 169 ASP B CA 1
ATOM 3191 C C . ASP B 2 169 ? 75.216 2.915 64.172 1.00 47.31 169 ASP B C 1
ATOM 3192 O O . ASP B 2 169 ? 75.245 2.981 62.943 1.00 49.80 169 ASP B O 1
ATOM 3197 N N . GLY B 2 170 ? 76.167 3.423 64.946 1.00 48.31 170 GLY B N 1
ATOM 3198 C CA . GLY B 2 170 ? 77.312 4.092 64.356 1.00 48.38 170 GLY B CA 1
ATOM 3199 C C . GLY B 2 170 ? 76.950 5.071 63.260 1.00 48.06 170 GLY B C 1
ATOM 3200 O O . GLY B 2 170 ? 77.417 4.952 62.131 1.00 48.67 170 GLY B O 1
ATOM 3201 N N . VAL B 2 171 ? 76.106 6.039 63.581 1.00 47.22 171 VAL B N 1
ATOM 3202 C CA . VAL B 2 171 ? 75.724 7.025 62.592 1.00 47.70 171 VAL B CA 1
ATOM 3203 C C . VAL B 2 171 ? 76.626 8.245 62.668 1.00 46.78 171 VAL B C 1
ATOM 3204 O O . VAL B 2 171 ? 77.458 8.459 61.790 1.00 46.39 171 VAL B O 1
ATOM 3208 N N . TYR B 2 172 ? 76.475 9.037 63.722 1.00 46.44 172 TYR B N 1
ATOM 3209 C CA . TYR B 2 172 ? 77.278 10.239 63.858 1.00 46.50 172 TYR B CA 1
ATOM 3210 C C . TYR B 2 172 ? 78.734 10.004 63.534 1.00 45.71 172 TYR B C 1
ATOM 3211 O O . TYR B 2 172 ? 79.302 10.673 62.681 1.00 47.38 172 TYR B O 1
ATOM 3220 N N . GLY B 2 173 ? 79.351 9.066 64.228 1.00 44.14 173 GLY B N 1
ATOM 3221 C CA . GLY B 2 173 ? 80.752 8.807 63.967 1.00 43.21 173 GLY B CA 1
ATOM 3222 C C . GLY B 2 173 ? 81.049 8.406 62.537 1.00 41.62 173 GLY B C 1
ATOM 3223 O O . GLY B 2 173 ? 82.192 8.112 62.192 1.00 42.00 173 GLY B O 1
ATOM 3224 N N . ARG B 2 174 ? 80.030 8.413 61.691 1.00 40.54 174 ARG B N 1
ATOM 3225 C CA . ARG B 2 174 ? 80.216 8.011 60.310 1.00 39.63 174 ARG B CA 1
ATOM 3226 C C . ARG B 2 174 ? 79.833 9.054 59.250 1.00 40.04 174 ARG B C 1
ATOM 3227 O O . ARG B 2 174 ? 80.158 8.900 58.075 1.00 40.66 174 ARG B O 1
ATOM 3235 N N . LEU B 2 175 ? 79.158 10.119 59.657 1.00 40.16 175 LEU B N 1
ATOM 3236 C CA . LEU B 2 175 ? 78.788 11.164 58.714 1.00 41.83 175 LEU B CA 1
ATOM 3237 C C . LEU B 2 175 ? 79.286 12.517 59.195 1.00 44.01 175 LEU B C 1
ATOM 3238 O O . LEU B 2 175 ? 79.180 13.504 58.471 1.00 45.78 175 LEU B O 1
ATOM 3243 N N . LYS B 2 176 ? 79.813 12.569 60.417 1.00 45.23 176 LYS B N 1
ATOM 3244 C CA 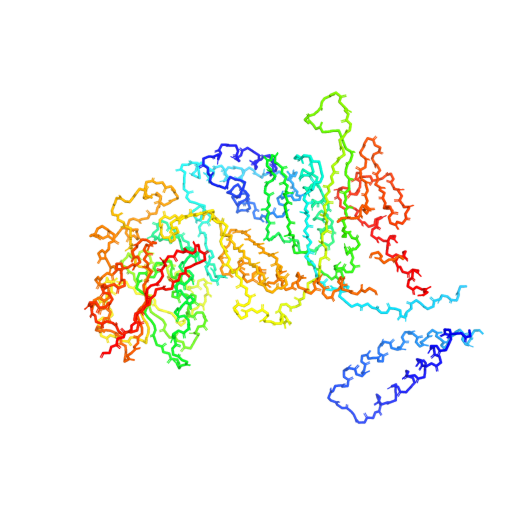. LYS B 2 176 ? 80.309 13.825 60.972 1.00 44.94 176 LYS B CA 1
ATOM 3245 C C . LYS B 2 176 ? 81.158 14.543 59.943 1.00 46.53 176 LYS B C 1
ATOM 3246 O O . LYS B 2 176 ? 80.867 15.680 59.566 1.00 47.65 176 LYS B O 1
ATOM 3252 N N . PHE B 2 177 ? 82.195 13.870 59.465 1.00 46.77 177 PHE B N 1
ATOM 3253 C CA . PHE B 2 177 ? 83.069 14.463 58.471 1.00 47.59 177 PHE B CA 1
ATOM 3254 C C . PHE B 2 177 ? 82.312 15.153 57.347 1.00 47.24 177 PHE B C 1
ATOM 3255 O O . PHE B 2 177 ? 82.820 16.076 56.728 1.00 47.22 177 PHE B O 1
ATOM 3263 N N . GLU B 2 178 ? 81.091 14.715 57.088 1.00 47.10 178 GLU B N 1
ATOM 3264 C CA . GLU B 2 178 ? 80.301 15.331 56.035 1.00 48.02 178 GLU B CA 1
ATOM 3265 C C . GLU B 2 178 ? 79.913 16.779 56.357 1.00 49.57 178 GLU B C 1
ATOM 3266 O O . GLU B 2 178 ? 79.300 17.468 55.526 1.00 50.47 178 GLU B O 1
ATOM 3272 N N . SER B 2 179 ? 80.265 17.247 57.556 1.00 49.24 179 SER B N 1
ATOM 3273 C CA . SER B 2 179 ? 79.928 18.614 57.944 1.00 48.32 179 SER B CA 1
ATOM 3274 C C . SER B 2 179 ? 80.803 19.585 57.192 1.00 47.63 179 SER B C 1
ATOM 3275 O O . SER B 2 179 ? 81.873 19.215 56.723 1.00 47.75 179 SER B O 1
ATOM 3278 N N . GLY B 2 180 ? 80.345 20.826 57.071 1.00 46.76 180 GLY B N 1
ATOM 3279 C CA . GLY B 2 180 ? 81.129 21.827 56.368 1.00 45.40 180 GLY B CA 1
ATOM 3280 C C . GLY B 2 180 ? 80.510 22.337 55.079 1.00 44.08 180 GLY B C 1
ATOM 3281 O O . GLY B 2 180 ? 79.293 22.494 54.973 1.00 43.84 180 GLY B O 1
ATOM 3282 N N . GLY B 2 181 ? 81.354 22.594 54.089 1.00 42.21 181 GLY B N 1
ATOM 3283 C CA . GLY B 2 181 ? 80.851 23.097 52.833 1.00 40.13 181 GLY B CA 1
ATOM 3284 C C . GLY B 2 181 ? 81.063 22.167 51.666 1.00 39.91 181 GLY B C 1
ATOM 3285 O O . GLY B 2 181 ? 82.092 21.489 51.555 1.00 37.39 181 GLY B O 1
ATOM 3286 N N . HIS B 2 182 ? 80.067 22.160 50.787 1.00 40.70 182 HIS B N 1
ATOM 3287 C CA . HIS B 2 182 ? 80.073 21.343 49.583 1.00 41.76 182 HIS B CA 1
ATOM 3288 C C . HIS B 2 182 ? 79.832 22.258 48.394 1.00 43.23 182 HIS B C 1
ATOM 3289 O O . HIS B 2 182 ? 78.857 23.006 48.365 1.00 44.31 182 HIS B O 1
ATOM 3296 N N . ARG B 2 183 ? 80.732 22.193 47.418 1.00 44.10 183 ARG B N 1
ATOM 3297 C CA . ARG B 2 183 ? 80.659 23.038 46.231 1.00 44.50 183 ARG B CA 1
ATOM 3298 C C . ARG B 2 183 ? 80.413 22.286 44.916 1.00 43.63 183 ARG B C 1
ATOM 3299 O O . ARG B 2 183 ? 81.027 21.248 44.658 1.00 41.87 183 ARG B O 1
ATOM 3307 N N . VAL B 2 184 ? 79.511 22.821 44.091 1.00 43.18 184 VAL B N 1
ATOM 3308 C CA . VAL B 2 184 ? 79.197 22.223 42.789 1.00 43.62 184 VAL B CA 1
ATOM 3309 C C . VAL B 2 184 ? 79.641 23.139 41.659 1.00 43.75 184 VAL B C 1
ATOM 3310 O O . VAL B 2 184 ? 79.603 24.363 41.775 1.00 42.92 184 VAL B O 1
ATOM 3314 N N . GLN B 2 185 ? 80.039 22.520 40.558 1.00 43.79 185 GLN B N 1
ATOM 3315 C CA . GLN B 2 185 ? 80.447 23.221 39.361 1.00 43.57 185 GLN B CA 1
ATOM 3316 C C . GLN B 2 185 ? 79.819 22.362 38.297 1.00 45.68 185 GLN B C 1
ATOM 3317 O O . GLN B 2 185 ? 80.321 21.303 37.942 1.00 45.63 185 GLN B O 1
ATOM 3323 N N . ARG B 2 186 ? 78.673 22.813 37.826 1.00 48.40 186 ARG B N 1
ATOM 3324 C CA . ARG B 2 186 ? 77.936 22.074 36.831 1.00 52.08 186 ARG B CA 1
ATOM 3325 C C . ARG B 2 186 ? 77.488 23.053 35.774 1.00 54.27 186 ARG B C 1
ATOM 3326 O O . ARG B 2 186 ? 77.718 24.254 35.901 1.00 54.98 186 ARG B O 1
ATOM 3334 N N . VAL B 2 187 ? 76.856 22.535 34.729 1.00 56.25 187 VAL B N 1
ATOM 3335 C CA . VAL B 2 187 ? 76.334 23.372 33.662 1.00 58.30 187 VAL B CA 1
ATOM 3336 C C . VAL B 2 187 ? 74.816 23.267 33.744 1.00 59.52 187 VAL B C 1
ATOM 3337 O O . VAL B 2 187 ? 74.224 22.302 33.279 1.00 59.12 187 VAL B O 1
ATOM 3341 N N . PRO B 2 188 ? 74.170 24.260 34.366 1.00 61.60 188 PRO B N 1
ATOM 3342 C CA . PRO B 2 188 ? 72.719 24.348 34.559 1.00 64.07 188 PRO B CA 1
ATOM 3343 C C . PRO B 2 188 ? 71.840 24.054 33.341 1.00 66.09 188 PRO B C 1
ATOM 3344 O O . PRO B 2 188 ? 72.191 24.397 32.208 1.00 66.50 188 PRO B O 1
ATOM 3348 N N . ALA B 2 189 ? 70.692 23.424 33.588 1.00 67.87 189 ALA B N 1
ATOM 3349 C CA . ALA B 2 189 ? 69.740 23.114 32.529 1.00 69.77 189 ALA B CA 1
ATOM 3350 C C . ALA B 2 189 ? 69.106 24.433 32.081 1.00 71.94 189 ALA B C 1
ATOM 3351 O O . ALA B 2 189 ? 68.508 24.532 31.009 1.00 72.14 189 ALA B O 1
ATOM 3353 N N . THR B 2 190 ? 69.254 25.450 32.923 1.00 74.53 190 THR B N 1
ATOM 3354 C CA . THR B 2 190 ? 68.728 26.784 32.648 1.00 77.24 190 THR B CA 1
ATOM 3355 C C . THR B 2 190 ? 69.790 27.577 31.882 1.00 78.49 190 THR B C 1
ATOM 3356 O O . THR B 2 190 ? 69.801 28.815 31.897 1.00 78.38 190 THR B O 1
ATOM 3360 N N . GLU B 2 191 ? 70.681 26.836 31.226 1.00 79.14 191 GLU B N 1
ATOM 3361 C CA . GLU B 2 191 ? 71.784 27.394 30.448 1.00 79.30 191 GLU B CA 1
ATOM 3362 C C . GLU B 2 191 ? 72.025 26.486 29.253 1.00 79.33 191 GLU B C 1
ATOM 3363 O O . GLU B 2 191 ? 72.000 25.261 29.392 1.00 79.16 191 GLU B O 1
ATOM 3369 N N . SER B 2 192 ? 72.242 27.075 28.080 1.00 79.40 192 SER B N 1
ATOM 3370 C CA . SER B 2 192 ? 72.498 26.274 26.886 1.00 80.00 192 SER B CA 1
ATOM 3371 C C . SER B 2 192 ? 73.881 26.589 26.307 1.00 80.18 192 SER B C 1
ATOM 3372 O O . SER B 2 192 ? 74.522 25.725 25.702 1.00 80.50 192 SER B O 1
ATOM 3375 N N . GLN B 2 193 ? 74.342 27.822 26.506 1.00 80.31 193 GLN B N 1
ATOM 3376 C CA . GLN B 2 193 ? 75.663 28.235 26.031 1.00 79.67 193 GLN B CA 1
ATOM 3377 C C . GLN B 2 193 ? 76.713 27.303 26.643 1.00 78.23 193 GLN B C 1
ATOM 3378 O O . GLN B 2 193 ? 77.901 27.377 26.308 1.00 77.89 193 GLN B O 1
ATOM 3384 N N . GLY B 2 194 ? 76.251 26.456 27.567 1.00 75.24 194 GLY B N 1
ATOM 3385 C CA . GLY B 2 194 ? 77.091 25.468 28.223 1.00 71.28 194 GLY B CA 1
ATOM 3386 C C . GLY B 2 194 ? 78.180 25.848 29.211 1.00 68.99 194 GLY B C 1
ATOM 3387 O O . GLY B 2 194 ? 79.080 25.042 29.439 1.00 69.29 194 GLY B O 1
ATOM 3388 N N . ARG B 2 195 ? 78.130 27.030 29.816 1.00 66.40 195 ARG B N 1
ATOM 3389 C CA . ARG B 2 195 ? 79.186 27.378 30.757 1.00 63.79 195 ARG B CA 1
ATOM 3390 C C . ARG B 2 195 ? 78.843 26.926 32.169 1.00 61.50 195 ARG B C 1
ATOM 3391 O O . ARG B 2 195 ? 77.727 27.130 32.640 1.00 61.06 195 ARG B O 1
ATOM 3399 N N . ILE B 2 196 ? 79.822 26.316 32.835 1.00 59.30 196 ILE B N 1
ATOM 3400 C CA . ILE B 2 196 ? 79.671 25.804 34.200 1.00 56.07 196 ILE B CA 1
ATOM 3401 C C . ILE B 2 196 ? 79.248 26.893 35.174 1.00 55.21 196 ILE B C 1
ATOM 3402 O O . ILE B 2 196 ? 79.552 28.071 34.967 1.00 56.71 196 ILE B O 1
ATOM 3407 N N . HIS B 2 197 ? 78.558 26.499 36.240 1.00 52.43 197 HIS B N 1
ATOM 3408 C CA . HIS B 2 197 ? 78.134 27.452 37.254 1.00 49.54 197 HIS B CA 1
ATOM 3409 C C . HIS B 2 197 ? 78.546 26.962 38.633 1.00 47.40 197 HIS B C 1
ATOM 3410 O O . HIS B 2 197 ? 78.153 25.878 39.052 1.00 48.71 197 HIS B O 1
ATOM 3417 N N . THR B 2 198 ? 79.328 27.763 39.344 1.00 43.51 198 THR B N 1
ATOM 3418 C CA . THR B 2 198 ? 79.781 27.370 40.665 1.00 41.34 198 THR B CA 1
ATOM 3419 C C . THR B 2 198 ? 78.886 27.871 41.790 1.00 39.54 198 THR B C 1
ATOM 3420 O O . THR B 2 198 ? 78.808 29.064 42.060 1.00 39.11 198 THR B O 1
ATOM 3424 N N . SER B 2 199 ? 78.213 26.933 42.442 1.00 37.81 199 SER B N 1
ATOM 3425 C CA . SER B 2 199 ? 77.335 27.237 43.559 1.00 36.63 199 SER B CA 1
ATOM 3426 C C . SER B 2 199 ? 77.764 26.342 44.723 1.00 36.44 199 SER B C 1
ATOM 3427 O O . SER B 2 199 ? 78.518 25.385 44.521 1.00 34.36 199 SER B O 1
ATOM 3430 N N . ALA B 2 200 ? 77.299 26.646 45.935 1.00 36.72 200 ALA B N 1
ATOM 3431 C CA . ALA B 2 200 ? 77.676 25.841 47.095 1.00 37.34 200 ALA B CA 1
ATOM 3432 C C . ALA B 2 200 ? 76.616 25.665 48.184 1.00 38.41 200 ALA B C 1
ATOM 3433 O O . ALA B 2 200 ? 75.692 26.473 48.321 1.00 37.91 200 ALA B O 1
ATOM 3435 N N . CYS B 2 201 ? 76.773 24.587 48.955 1.00 39.97 201 CYS B N 1
ATOM 3436 C CA . CYS B 2 201 ? 75.869 24.251 50.058 1.00 40.79 201 CYS B CA 1
ATOM 3437 C C . CYS B 2 201 ? 76.638 23.989 51.351 1.00 41.09 201 CYS B C 1
ATOM 3438 O O . CYS B 2 201 ? 77.821 23.627 51.327 1.00 40.66 201 CYS B O 1
ATOM 3441 N N . THR B 2 202 ? 75.945 24.170 52.473 1.00 41.75 202 THR B N 1
ATOM 3442 C CA . THR B 2 202 ? 76.507 23.963 53.806 1.00 43.42 202 THR B CA 1
ATOM 3443 C C . THR B 2 202 ? 75.881 22.713 54.418 1.00 44.37 202 THR B C 1
ATOM 3444 O O . THR B 2 202 ? 74.752 22.367 54.083 1.00 45.44 202 THR B O 1
ATOM 3448 N N . VAL B 2 203 ? 76.615 22.039 55.304 1.00 43.85 203 VAL B N 1
ATOM 3449 C CA . VAL B 2 203 ? 76.129 20.812 55.933 1.00 42.94 203 VAL B CA 1
ATOM 3450 C C . VAL B 2 203 ? 76.508 20.706 57.401 1.00 44.44 203 VAL B C 1
ATOM 3451 O O . VAL B 2 203 ? 77.690 20.754 57.750 1.00 45.14 203 VAL B O 1
ATOM 3455 N N . ALA B 2 204 ? 75.493 20.561 58.251 1.00 45.42 204 ALA B N 1
ATOM 3456 C CA . ALA B 2 204 ? 75.683 20.409 59.693 1.00 46.41 204 ALA B CA 1
ATOM 3457 C C . ALA B 2 204 ? 75.339 18.960 60.043 1.00 48.33 204 ALA B C 1
ATOM 3458 O O . ALA B 2 204 ? 74.330 18.430 59.580 1.00 49.49 204 ALA B O 1
ATOM 3460 N N . VAL B 2 205 ? 76.174 18.316 60.851 1.00 50.17 205 VAL B N 1
ATOM 3461 C CA . VAL B 2 205 ? 75.931 16.931 61.223 1.00 52.26 205 VAL B CA 1
ATOM 3462 C C . VAL B 2 205 ? 76.002 16.716 62.737 1.00 55.25 205 VAL B C 1
ATOM 3463 O O . VAL B 2 205 ? 76.891 16.032 63.221 1.00 56.79 205 VAL B O 1
ATOM 3467 N N . MET B 2 206 ? 75.059 17.298 63.479 1.00 58.71 206 MET B N 1
ATOM 3468 C CA . MET B 2 206 ? 75.009 17.169 64.940 1.00 61.10 206 MET B CA 1
ATOM 3469 C C . MET B 2 206 ? 74.782 15.724 65.392 1.00 63.88 206 MET B C 1
ATOM 3470 O O . MET B 2 206 ? 74.644 14.820 64.573 1.00 63.45 206 MET B O 1
ATOM 3475 N N . PRO B 2 207 ? 74.744 15.493 66.715 1.00 67.03 207 PRO B N 1
ATOM 3476 C CA . PRO B 2 207 ? 74.533 14.163 67.294 1.00 68.89 207 PRO B CA 1
ATOM 3477 C C . PRO B 2 207 ? 73.204 14.006 68.027 1.00 70.45 207 PRO B C 1
ATOM 3478 O O . PRO B 2 207 ? 72.692 14.945 68.637 1.00 68.89 207 PRO B O 1
ATOM 3482 N N . GLU B 2 208 ? 72.676 12.788 67.972 1.00 74.10 208 GLU B N 1
ATOM 3483 C CA . GLU B 2 208 ? 71.410 12.417 68.601 1.00 78.31 208 GLU B CA 1
ATOM 3484 C C . GLU B 2 208 ? 71.583 12.191 70.100 1.00 80.49 208 GLU B C 1
ATOM 3485 O O . GLU B 2 208 ? 72.147 11.180 70.527 1.00 80.60 208 GLU B O 1
ATOM 3491 N N . LEU B 2 209 ? 71.106 13.137 70.897 1.00 83.30 209 LEU B N 1
ATOM 3492 C CA . LEU B 2 209 ? 71.195 12.996 72.340 1.00 86.37 209 LEU B CA 1
ATOM 3493 C C . LEU B 2 209 ? 69.917 12.344 72.836 1.00 88.62 209 LEU B C 1
ATOM 3494 O O . LEU B 2 209 ? 68.819 12.746 72.446 1.00 88.32 209 LEU B O 1
ATOM 3499 N N . PRO B 2 210 ? 70.041 11.310 73.688 1.00 91.19 210 PRO B N 1
ATOM 3500 C CA . PRO B 2 210 ? 68.835 10.651 74.198 1.00 92.85 210 PRO B CA 1
ATOM 3501 C C . PRO B 2 210 ? 67.943 11.753 74.756 1.00 94.39 210 PRO B C 1
ATOM 3502 O O . PRO B 2 210 ? 68.281 12.352 75.778 1.00 95.15 210 PRO B O 1
ATOM 3506 N N . ASP B 2 211 ? 66.826 12.042 74.089 1.00 95.46 211 ASP B N 1
ATOM 3507 C CA . ASP B 2 211 ? 65.940 13.103 74.564 1.00 96.14 211 ASP B CA 1
ATOM 3508 C C . ASP B 2 211 ? 65.606 12.828 76.026 1.00 96.06 211 ASP B C 1
ATOM 3509 O O . ASP B 2 211 ? 65.057 13.684 76.724 1.00 95.70 211 ASP B O 1
ATOM 3514 N N . ALA B 2 212 ? 65.961 1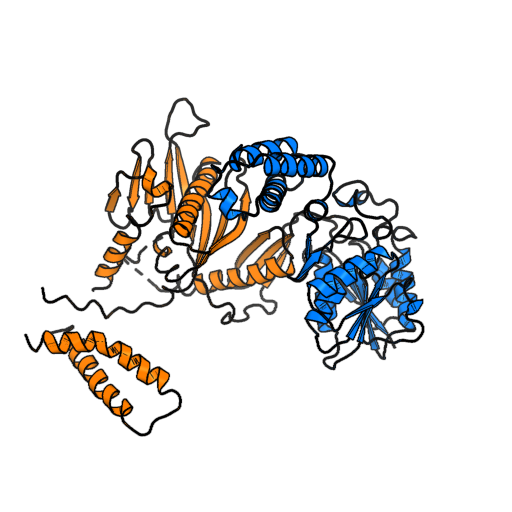1.623 76.475 1.00 96.13 212 ALA B N 1
ATOM 3515 C CA . ALA B 2 212 ? 65.763 11.193 77.855 1.00 96.36 212 ALA B CA 1
ATOM 3516 C C . ALA B 2 212 ? 67.002 11.608 78.660 1.00 96.71 212 ALA B C 1
ATOM 3517 O O . ALA B 2 212 ? 67.257 11.088 79.749 1.00 96.64 212 ALA B O 1
ATOM 3519 N N . GLU B 2 213 ? 67.762 12.552 78.100 1.00 96.90 213 GLU B N 1
ATOM 3520 C CA . GLU B 2 213 ? 68.977 13.083 78.715 1.00 96.64 213 GLU B CA 1
ATOM 3521 C C . GLU B 2 213 ? 68.887 14.612 78.691 1.00 97.52 213 GLU B C 1
ATOM 3522 O O . GLU B 2 213 ? 69.468 15.286 79.542 1.00 98.11 213 GLU B O 1
ATOM 3528 N N . LEU B 2 214 ? 68.146 15.149 77.720 1.00 97.84 214 LEU B N 1
ATOM 3529 C CA . LEU B 2 214 ? 67.968 16.596 77.567 1.00 98.42 214 LEU B CA 1
ATOM 3530 C C . LEU B 2 214 ? 67.981 17.325 78.913 1.00 98.72 214 LEU B C 1
ATOM 3531 O O . LEU B 2 214 ? 67.438 16.831 79.902 1.00 98.73 214 LEU B O 1
ATOM 3536 N N . PRO B 2 215 ? 68.607 18.513 78.962 1.00 98.79 215 PRO B N 1
ATOM 3537 C CA . PRO B 2 215 ? 68.713 19.336 80.174 1.00 98.51 215 PRO B CA 1
ATOM 3538 C C . PRO B 2 215 ? 67.518 20.248 80.493 1.00 98.38 215 PRO B C 1
ATOM 3539 O O . PRO B 2 215 ? 67.686 21.298 81.117 1.00 98.54 215 PRO B O 1
ATOM 3543 N N . ASP B 2 216 ? 66.319 19.841 80.081 1.00 98.10 216 ASP B N 1
ATOM 3544 C CA . ASP B 2 216 ? 65.098 20.620 80.320 1.00 97.02 216 ASP B CA 1
ATOM 3545 C C . ASP B 2 216 ? 65.332 22.121 80.169 1.00 96.33 216 ASP B C 1
ATOM 3546 O O . ASP B 2 216 ? 64.711 22.934 80.852 1.00 95.28 216 ASP B O 1
ATOM 3551 N N . VAL B 2 217 ? 66.237 22.471 79.262 1.00 96.45 217 VAL B N 1
ATOM 3552 C CA . VAL B 2 217 ? 66.582 23.859 78.988 1.00 96.55 217 VAL B CA 1
ATOM 3553 C C . VAL B 2 217 ? 65.393 24.606 78.407 1.00 96.60 217 VAL B C 1
ATOM 3554 O O . VAL B 2 217 ? 65.458 25.092 77.273 1.00 96.56 217 VAL B O 1
ATOM 3558 N N . ASN B 2 218 ? 64.309 24.717 79.172 1.00 96.48 218 ASN B N 1
ATOM 3559 C CA . ASN B 2 218 ? 63.137 25.399 78.635 1.00 96.86 218 ASN B CA 1
ATOM 3560 C C . ASN B 2 218 ? 62.177 26.157 79.558 1.00 95.22 218 ASN B C 1
ATOM 3561 O O . ASN B 2 218 ? 60.975 26.203 79.289 1.00 95.74 218 ASN B O 1
ATOM 3566 N N . PRO B 2 219 ? 62.677 26.760 80.649 1.00 93.17 219 PRO B N 1
ATOM 3567 C CA . PRO B 2 219 ? 61.727 27.484 81.500 1.00 92.22 219 PRO B CA 1
ATOM 3568 C C . PRO B 2 219 ? 60.934 28.508 80.668 1.00 91.75 219 PRO B C 1
ATOM 3569 O O . PRO B 2 219 ? 59.918 28.174 80.056 1.00 91.84 219 PRO B O 1
ATOM 3573 N N . ALA B 2 220 ? 61.397 29.752 80.650 1.00 91.06 220 ALA B N 1
ATOM 3574 C CA . ALA B 2 220 ? 60.753 30.806 79.870 1.00 89.58 220 ALA B CA 1
ATOM 3575 C C . ALA B 2 220 ? 61.871 31.403 79.020 1.00 88.77 220 ALA B C 1
ATOM 3576 O O . ALA B 2 220 ? 61.691 32.384 78.291 1.00 88.23 220 ALA B O 1
ATOM 3578 N N . ASP B 2 221 ? 63.034 30.768 79.136 1.00 87.57 221 ASP B N 1
ATOM 3579 C CA . ASP B 2 221 ? 64.247 31.158 78.435 1.00 86.28 221 ASP B CA 1
ATOM 3580 C C . ASP B 2 221 ? 64.210 30.852 76.938 1.00 84.65 221 ASP B C 1
ATOM 3581 O O . ASP B 2 221 ? 65.256 30.804 76.282 1.00 84.33 221 ASP B O 1
ATOM 3586 N N . LEU B 2 222 ? 63.010 30.641 76.402 1.00 82.11 222 LEU B N 1
ATOM 3587 C CA . LEU B 2 222 ? 62.853 30.374 74.976 1.00 79.85 222 LEU B CA 1
ATOM 3588 C C . LEU B 2 222 ? 61.537 30.912 74.420 1.00 78.51 222 LEU B C 1
ATOM 3589 O O . LEU B 2 222 ? 60.530 30.977 75.123 1.00 76.80 222 LEU B O 1
ATOM 3594 N N . ARG B 2 223 ? 61.567 31.305 73.149 1.00 77.90 223 ARG B N 1
ATOM 3595 C CA . ARG B 2 223 ? 60.402 31.870 72.478 1.00 78.25 223 ARG B CA 1
ATOM 3596 C C . ARG B 2 223 ? 59.854 30.948 71.392 1.00 78.59 223 ARG B C 1
ATOM 3597 O O . ARG B 2 223 ? 60.451 30.808 70.323 1.00 78.47 223 ARG B O 1
ATOM 3605 N N . ILE B 2 224 ? 58.710 30.332 71.667 1.00 78.55 224 ILE B N 1
ATOM 3606 C CA . ILE B 2 224 ? 58.074 29.439 70.714 1.00 78.82 224 ILE B CA 1
ATOM 3607 C C . ILE B 2 224 ? 57.153 30.255 69.809 1.00 80.30 224 ILE B C 1
ATOM 3608 O O . ILE B 2 224 ? 56.153 30.795 70.265 1.00 79.96 224 ILE B O 1
ATOM 3613 N N . ASP B 2 225 ? 57.493 30.336 68.525 1.00 83.25 225 ASP B N 1
ATOM 3614 C CA . ASP B 2 225 ? 56.718 31.114 67.557 1.00 85.99 225 ASP B CA 1
ATOM 3615 C C . ASP B 2 225 ? 56.023 30.305 66.472 1.00 87.61 225 ASP B C 1
ATOM 3616 O O . ASP B 2 225 ? 56.163 29.085 66.384 1.00 86.60 225 ASP B O 1
ATOM 3621 N N . THR B 2 226 ? 55.289 31.023 65.627 1.00 90.08 226 THR B N 1
ATOM 3622 C CA . THR B 2 226 ? 54.550 30.423 64.527 1.00 93.04 226 THR B CA 1
ATOM 3623 C C . THR B 2 226 ? 55.098 30.898 63.194 1.00 95.24 226 THR B C 1
ATOM 3624 O O . THR B 2 226 ? 55.589 32.023 63.082 1.00 95.28 226 THR B O 1
ATOM 3628 N N . PHE B 2 227 ? 55.001 30.032 62.189 1.00 98.29 227 PHE B N 1
ATOM 3629 C CA . PHE B 2 227 ? 55.482 30.332 60.841 1.00 101.14 227 PHE B CA 1
ATOM 3630 C C . PHE B 2 227 ? 54.502 31.283 60.164 1.00 101.91 227 PHE B C 1
ATOM 3631 O O . PHE B 2 227 ? 54.914 32.249 59.517 1.00 102.39 227 PHE B O 1
ATOM 3639 N N . ARG B 2 228 ? 53.209 30.996 60.318 1.00 102.42 228 ARG B N 1
ATOM 3640 C CA . ARG B 2 228 ? 52.147 31.818 59.741 1.00 102.77 228 ARG B CA 1
ATOM 3641 C C . ARG B 2 228 ? 52.528 33.291 59.796 1.00 102.38 228 ARG B C 1
ATOM 3642 O O . ARG B 2 228 ? 52.496 33.899 60.869 1.00 102.66 228 ARG B O 1
ATOM 3650 N N . SER B 2 229 ? 52.895 33.864 58.651 1.00 101.51 229 SER B N 1
ATOM 3651 C CA . SER B 2 229 ? 53.260 35.278 58.604 1.00 99.99 229 SER B CA 1
ATOM 3652 C C . SER B 2 229 ? 52.139 36.082 59.272 1.00 98.77 229 SER B C 1
ATOM 3653 O O . SER B 2 229 ? 52.310 37.253 59.622 1.00 98.67 229 SER B O 1
ATOM 3656 N N . SER B 2 230 ? 51.003 35.409 59.455 1.00 96.69 230 SER B N 1
ATOM 3657 C CA . SER B 2 230 ? 49.808 35.956 60.091 1.00 94.17 230 SER B CA 1
ATOM 3658 C C . SER B 2 230 ? 48.676 34.942 59.912 1.00 91.90 230 SER B C 1
ATOM 3659 O O . SER B 2 230 ? 48.866 33.899 59.283 1.00 91.70 230 SER B O 1
ATOM 3662 N N . GLY B 2 231 ? 47.508 35.246 60.472 1.00 89.43 231 GLY B N 1
ATOM 3663 C CA . GLY B 2 231 ? 46.367 34.350 60.358 1.00 85.45 231 GLY B CA 1
ATOM 3664 C C . GLY B 2 231 ? 45.340 34.555 61.460 1.00 82.57 231 GLY B C 1
ATOM 3665 O O . GLY B 2 231 ? 45.628 35.176 62.487 1.00 82.80 231 GLY B O 1
ATOM 3666 N N . ALA B 2 232 ? 44.133 34.043 61.245 1.00 79.19 232 ALA B N 1
ATOM 3667 C CA . ALA B 2 232 ? 43.065 34.157 62.231 1.00 75.77 232 ALA B CA 1
ATOM 3668 C C . ALA B 2 232 ? 43.148 32.950 63.164 1.00 73.77 232 ALA B C 1
ATOM 3669 O O . ALA B 2 232 ? 42.779 33.025 64.341 1.00 73.09 232 ALA B O 1
ATOM 3671 N N . GLY B 2 233 ? 43.638 31.841 62.610 1.00 71.43 233 GLY B N 1
ATOM 3672 C CA . GLY B 2 233 ? 43.802 30.604 63.358 1.00 68.15 233 GLY B CA 1
ATOM 3673 C C . GLY B 2 233 ? 42.519 29.918 63.789 1.00 65.87 233 GLY B C 1
ATOM 3674 O O . GLY B 2 233 ? 41.464 30.098 63.176 1.00 66.36 233 GLY B O 1
ATOM 3675 N N . GLY B 2 234 ? 42.620 29.121 64.849 1.00 62.62 234 GLY B N 1
ATOM 3676 C CA . GLY B 2 234 ? 41.465 28.424 65.368 1.00 58.73 234 GLY B CA 1
ATOM 3677 C C . GLY B 2 234 ? 40.581 27.942 64.247 1.00 56.61 234 GLY B C 1
ATOM 3678 O O . GLY B 2 234 ? 41.075 27.499 63.214 1.00 56.31 234 GLY B O 1
ATOM 3679 N N . GLN B 2 235 ? 39.275 28.063 64.440 1.00 54.36 235 GLN B N 1
ATOM 3680 C CA . GLN B 2 235 ? 38.304 27.607 63.460 1.00 53.11 235 GLN B CA 1
ATOM 3681 C C . GLN B 2 235 ? 38.331 28.249 62.073 1.00 52.67 235 GLN B C 1
ATOM 3682 O O . GLN B 2 235 ? 38.207 27.557 61.061 1.00 53.94 235 GLN B O 1
ATOM 3688 N N . HIS B 2 236 ? 38.500 29.562 62.015 1.00 51.36 236 HIS B N 1
ATOM 3689 C CA . HIS B 2 236 ? 38.503 30.277 60.742 1.00 49.99 236 HIS B CA 1
ATOM 3690 C C . HIS B 2 236 ? 39.290 29.641 59.593 1.00 48.84 236 HIS B C 1
ATOM 3691 O O . HIS B 2 236 ? 38.843 29.656 58.440 1.00 47.83 236 HIS B O 1
ATOM 3698 N N . VAL B 2 237 ? 40.458 29.084 59.902 1.00 47.56 237 VAL B N 1
ATOM 3699 C CA . VAL B 2 237 ? 41.302 28.471 58.874 1.00 45.69 237 VAL B CA 1
ATOM 3700 C C . VAL B 2 237 ? 41.873 27.101 59.239 1.00 43.03 237 VAL B C 1
ATOM 3701 O O . VAL B 2 237 ? 42.041 26.773 60.410 1.00 42.28 237 VAL B O 1
ATOM 3705 N N . ASN B 2 238 ? 42.143 26.302 58.214 1.00 41.38 238 ASN B N 1
ATOM 3706 C CA . ASN B 2 238 ? 42.715 24.982 58.389 1.00 41.81 238 ASN B CA 1
ATOM 3707 C C . ASN B 2 238 ? 43.659 24.689 57.246 1.00 41.04 238 ASN B C 1
ATOM 3708 O O . ASN B 2 238 ? 43.245 24.598 56.092 1.00 40.30 238 ASN B O 1
ATOM 3713 N N . THR B 2 239 ? 44.935 24.556 57.586 1.00 40.74 239 THR B N 1
ATOM 3714 C CA . THR B 2 239 ? 45.978 24.271 56.619 1.00 40.69 239 THR B CA 1
ATOM 3715 C C . THR B 2 239 ? 46.298 22.801 56.700 1.00 41.98 239 THR B C 1
ATOM 3716 O O . THR B 2 239 ? 45.952 22.151 57.686 1.00 42.62 239 THR B O 1
ATOM 3720 N N . THR B 2 240 ? 46.974 22.281 55.677 1.00 42.79 240 THR B N 1
ATOM 3721 C CA . THR B 2 240 ? 47.300 20.860 55.639 1.00 43.29 240 THR B CA 1
ATOM 3722 C C . THR B 2 240 ? 48.388 20.397 56.620 1.00 42.99 240 THR B C 1
ATOM 3723 O O . THR B 2 240 ? 48.440 19.219 56.968 1.00 43.19 240 THR B O 1
ATOM 3727 N N . ASP B 2 241 ? 49.238 21.310 57.081 1.00 43.57 241 ASP B N 1
ATOM 3728 C CA . ASP B 2 241 ? 50.254 20.950 58.059 1.00 44.96 241 ASP B CA 1
ATOM 3729 C C . ASP B 2 241 ? 50.666 22.112 58.972 1.00 46.01 241 ASP B C 1
ATOM 3730 O O . ASP B 2 241 ? 50.617 23.278 58.591 1.00 45.18 241 ASP B O 1
ATOM 3735 N N . SER B 2 242 ? 51.055 21.762 60.194 1.00 48.20 242 SER B N 1
ATOM 3736 C CA . SER B 2 242 ? 51.451 22.715 61.234 1.00 49.52 242 SER B CA 1
ATOM 3737 C C . SER B 2 242 ? 52.945 22.947 61.336 1.00 50.43 242 SER B C 1
ATOM 3738 O O . SER B 2 242 ? 53.717 21.991 61.357 1.00 51.14 242 SER B O 1
ATOM 3741 N N . ALA B 2 243 ? 53.339 24.216 61.447 1.00 52.19 243 ALA B N 1
ATOM 3742 C CA . ALA B 2 243 ? 54.754 24.604 61.568 1.00 53.03 243 ALA B CA 1
ATOM 3743 C C . ALA B 2 243 ? 55.037 25.416 62.843 1.00 52.76 243 ALA B C 1
ATOM 3744 O O . ALA B 2 243 ? 54.422 26.457 63.088 1.00 51.71 243 ALA B O 1
ATOM 3746 N N . ILE B 2 244 ? 55.982 24.925 63.641 1.00 52.99 244 ILE B N 1
ATOM 3747 C CA . ILE B 2 244 ? 56.376 25.565 64.889 1.00 53.65 244 ILE B CA 1
ATOM 3748 C C . ILE B 2 244 ? 57.786 26.148 64.730 1.00 54.57 244 ILE B C 1
ATOM 3749 O O . ILE B 2 244 ? 58.458 25.907 63.730 1.00 54.12 244 ILE B O 1
ATOM 3754 N N . ARG B 2 245 ? 58.225 26.924 65.710 1.00 56.32 245 ARG B N 1
ATOM 3755 C CA . ARG B 2 245 ? 59.567 27.493 65.688 1.00 58.25 245 ARG B CA 1
ATOM 3756 C C . ARG B 2 245 ? 59.974 27.797 67.116 1.00 59.15 245 ARG B C 1
ATOM 3757 O O . ARG B 2 245 ? 59.167 28.255 67.911 1.00 59.89 245 ARG B O 1
ATOM 3765 N N . ILE B 2 246 ? 61.229 27.541 67.445 1.00 61.04 246 ILE B N 1
ATOM 3766 C CA . ILE B 2 246 ? 61.707 27.788 68.794 1.00 62.42 246 ILE B CA 1
ATOM 3767 C C . ILE B 2 246 ? 63.049 28.501 68.788 1.00 64.18 246 ILE B C 1
ATOM 3768 O O . ILE B 2 246 ? 63.992 28.080 68.111 1.00 63.85 246 ILE B O 1
ATOM 3773 N N . THR B 2 247 ? 63.117 29.596 69.538 1.00 66.47 247 THR B N 1
ATOM 3774 C CA . THR B 2 247 ? 64.346 30.367 69.661 1.00 68.63 247 THR B CA 1
ATOM 3775 C C . THR B 2 247 ? 64.831 30.331 71.104 1.00 70.01 247 THR B C 1
ATOM 3776 O O . THR B 2 247 ? 64.048 30.470 72.051 1.00 68.69 247 THR B O 1
ATOM 3780 N N . HIS B 2 248 ? 66.132 30.124 71.263 1.00 72.00 248 HIS B N 1
ATOM 3781 C CA . HIS B 2 248 ? 66.717 30.091 72.583 1.00 74.00 248 HIS B CA 1
ATOM 3782 C C . HIS B 2 248 ? 67.078 31.530 72.917 1.00 74.43 248 HIS B C 1
ATOM 3783 O O . HIS B 2 248 ? 68.028 32.079 72.361 1.00 73.65 248 HIS B O 1
ATOM 3790 N N . LEU B 2 249 ? 66.302 32.145 73.806 1.00 75.05 249 LEU B N 1
ATOM 3791 C CA . LEU B 2 249 ? 66.552 33.527 74.200 1.00 75.41 249 LEU B CA 1
ATOM 3792 C C . LEU B 2 249 ? 68.017 33.745 74.559 1.00 75.69 249 LEU B C 1
ATOM 3793 O O . LEU B 2 249 ? 68.649 34.677 74.063 1.00 75.24 249 LEU B O 1
ATOM 3798 N N . PRO B 2 250 ? 68.579 32.885 75.424 1.00 75.77 250 PRO B N 1
ATOM 3799 C CA . PRO B 2 250 ? 69.986 33.061 75.791 1.00 76.64 250 PRO B CA 1
ATOM 3800 C C . PRO B 2 250 ? 70.959 32.992 74.602 1.00 77.49 250 PRO B C 1
ATOM 3801 O O . PRO B 2 250 ? 71.141 33.973 73.873 1.00 77.39 250 PRO B O 1
ATOM 3805 N N . THR B 2 251 ? 71.582 31.830 74.418 1.00 77.81 251 THR B N 1
ATOM 3806 C CA . THR B 2 251 ? 72.541 31.620 73.337 1.00 77.41 251 THR B CA 1
ATOM 3807 C C . THR B 2 251 ? 72.008 32.115 71.997 1.00 77.27 251 THR B C 1
ATOM 3808 O O . THR B 2 251 ? 72.776 32.335 71.064 1.00 78.05 251 THR B O 1
ATOM 3812 N N . GLY B 2 252 ? 70.690 32.261 71.899 1.00 76.53 252 GLY B N 1
ATOM 3813 C CA . GLY B 2 252 ? 70.087 32.742 70.670 1.00 75.33 252 GLY B CA 1
ATOM 3814 C C . GLY B 2 252 ? 69.832 31.700 69.596 1.00 74.83 252 GLY B C 1
ATOM 3815 O O . GLY B 2 252 ? 69.417 32.050 68.493 1.00 75.14 252 GLY B O 1
ATOM 3816 N N . ILE B 2 253 ? 70.075 30.429 69.905 1.00 74.16 253 ILE B N 1
ATOM 3817 C CA . ILE B 2 253 ? 69.866 29.341 68.945 1.00 72.32 253 ILE B CA 1
ATOM 3818 C C . ILE B 2 253 ? 68.465 29.340 68.329 1.00 71.26 253 ILE B C 1
ATOM 3819 O O . ILE B 2 253 ? 67.483 29.682 68.989 1.00 71.60 253 ILE B O 1
ATOM 3824 N N . VAL B 2 254 ? 68.372 28.953 67.062 1.00 69.10 254 VAL B N 1
ATOM 3825 C CA . VAL B 2 254 ? 67.078 28.913 66.402 1.00 67.32 254 VAL B CA 1
ATOM 3826 C C . VAL B 2 254 ? 66.819 27.553 65.768 1.00 67.56 254 VAL B C 1
ATOM 3827 O O . VAL B 2 254 ? 67.664 27.013 65.049 1.00 67.32 254 VAL B O 1
ATOM 3831 N N . VAL B 2 255 ? 65.635 27.013 66.042 1.00 67.27 255 VAL B N 1
ATOM 3832 C CA . VAL B 2 255 ? 65.216 25.714 65.525 1.00 66.25 255 VAL B CA 1
ATOM 3833 C C . VAL B 2 255 ? 63.758 25.822 65.107 1.00 65.55 255 VAL B C 1
ATOM 3834 O O . VAL B 2 255 ? 63.014 26.605 65.677 1.00 65.04 255 VAL B O 1
ATOM 3838 N N . GLU B 2 256 ? 63.352 25.048 64.108 1.00 66.04 256 GLU B N 1
ATOM 3839 C CA . GLU B 2 256 ? 61.966 25.076 63.650 1.00 67.10 256 GLU B CA 1
ATOM 3840 C C . GLU B 2 256 ? 61.603 23.794 62.911 1.00 66.78 256 GLU B C 1
ATOM 3841 O O . GLU B 2 256 ? 62.476 23.102 62.399 1.00 67.09 256 GLU B O 1
ATOM 3847 N N . CYS B 2 257 ? 60.314 23.479 62.848 1.00 66.85 257 CYS B N 1
ATOM 3848 C CA . CYS B 2 257 ? 59.875 22.261 62.178 1.00 67.01 257 CYS B CA 1
ATOM 3849 C C . CYS B 2 257 ? 58.489 22.402 61.559 1.00 66.80 257 CYS B C 1
ATOM 3850 O O . CYS B 2 257 ? 57.745 23.314 61.899 1.00 66.54 257 CYS B O 1
ATOM 3853 N N . GLN B 2 258 ? 58.152 21.496 60.644 1.00 67.30 258 GLN B N 1
ATOM 3854 C CA . GLN B 2 258 ? 56.842 21.502 59.995 1.00 66.91 258 GLN B CA 1
ATOM 3855 C C . GLN B 2 258 ? 56.587 20.206 59.228 1.00 66.15 258 GLN B C 1
ATOM 3856 O O . GLN B 2 258 ? 57.417 19.762 58.438 1.00 66.61 258 GLN B O 1
ATOM 3862 N N . ASP B 2 259 ? 55.441 19.589 59.493 1.00 65.55 259 ASP B N 1
ATOM 3863 C CA . ASP B 2 259 ? 55.044 18.353 58.820 1.00 64.99 259 ASP B CA 1
ATOM 3864 C C . ASP B 2 259 ? 53.528 18.225 58.955 1.00 62.49 259 ASP B C 1
ATOM 3865 O O . ASP B 2 259 ? 52.894 19.040 59.620 1.00 62.12 259 ASP B O 1
ATOM 3870 N N . GLU B 2 260 ? 52.948 17.200 58.346 1.00 59.36 260 GLU B N 1
ATOM 3871 C CA . GLU B 2 260 ? 51.497 17.015 58.391 1.00 57.00 260 GLU B CA 1
ATOM 3872 C C . GLU B 2 260 ? 50.910 16.634 59.751 1.00 54.09 260 GLU B C 1
ATOM 3873 O O . GLU B 2 260 ? 49.689 16.460 59.882 1.00 52.07 260 GLU B O 1
ATOM 3879 N N . ARG B 2 261 ? 51.763 16.524 60.763 1.00 50.89 261 ARG B N 1
ATOM 3880 C CA . ARG B 2 261 ? 51.288 16.113 62.069 1.00 48.05 261 ARG B CA 1
ATOM 3881 C C . ARG B 2 261 ? 50.950 17.157 63.104 1.00 45.29 261 ARG B C 1
ATOM 3882 O O . ARG B 2 261 ? 51.020 18.351 62.858 1.00 45.19 261 ARG B O 1
ATOM 3890 N N . SER B 2 262 ? 50.558 16.672 64.271 1.00 43.36 262 SER B N 1
ATOM 3891 C CA . SER B 2 262 ? 50.159 17.524 65.369 1.00 43.68 262 SER B CA 1
ATOM 3892 C C . SER B 2 262 ? 51.224 18.534 65.735 1.00 45.01 262 SER B C 1
ATOM 3893 O O . SER B 2 262 ? 52.420 18.257 65.617 1.00 43.86 262 SER B O 1
ATOM 3896 N N . GLN B 2 263 ? 50.771 19.710 66.171 1.00 46.48 263 GLN B N 1
ATOM 3897 C CA . GLN B 2 263 ? 51.665 20.778 66.603 1.00 47.61 263 GLN B CA 1
ATOM 3898 C C . GLN B 2 263 ? 52.436 20.224 67.782 1.00 48.04 263 GLN B C 1
ATOM 3899 O O . GLN B 2 263 ? 53.664 20.315 67.848 1.00 49.15 263 GLN B O 1
ATOM 3905 N N . HIS B 2 264 ? 51.687 19.649 68.715 1.00 47.11 264 HIS B N 1
ATOM 3906 C CA . HIS B 2 264 ? 52.253 19.040 69.900 1.00 46.28 264 HIS B CA 1
ATOM 3907 C C . HIS B 2 264 ? 53.505 18.259 69.526 1.00 45.68 264 HIS B C 1
ATOM 3908 O O . HIS B 2 264 ? 54.537 18.349 70.200 1.00 44.59 264 HIS B O 1
ATOM 3915 N N . LYS B 2 265 ? 53.405 17.501 68.438 1.00 45.53 265 LYS B N 1
ATOM 3916 C CA . LYS B 2 265 ? 54.520 16.698 67.965 1.00 46.49 265 LYS B CA 1
ATOM 3917 C C . LYS B 2 265 ? 55.666 17.524 67.370 1.00 47.32 265 LYS B C 1
ATOM 3918 O O . LYS B 2 265 ? 56.812 17.331 67.769 1.00 48.84 265 LYS B O 1
ATOM 3924 N N . ASN B 2 266 ? 55.379 18.426 66.427 1.00 46.43 266 ASN B N 1
ATOM 3925 C CA . ASN B 2 266 ? 56.434 19.257 65.833 1.00 45.14 266 ASN B CA 1
ATOM 3926 C C . ASN B 2 266 ? 57.227 19.998 66.886 1.00 43.21 266 ASN B C 1
ATOM 3927 O O . ASN B 2 266 ? 58.456 20.058 66.833 1.00 42.22 266 ASN B O 1
ATOM 3932 N N . LYS B 2 267 ? 56.506 20.582 67.836 1.00 41.26 267 LYS B N 1
ATOM 3933 C CA . LYS B 2 267 ? 57.119 21.329 68.926 1.00 39.31 267 LYS B CA 1
ATOM 3934 C C . LYS B 2 267 ? 58.115 20.439 69.650 1.00 38.26 267 LYS B C 1
ATOM 3935 O O . LYS B 2 267 ? 59.322 20.690 69.624 1.00 34.14 267 LYS B O 1
ATOM 3941 N N . ALA B 2 268 ? 57.580 19.393 70.281 1.00 39.21 268 ALA B N 1
ATOM 3942 C CA . ALA B 2 268 ? 58.364 18.425 71.029 1.00 39.30 268 ALA B CA 1
ATOM 3943 C C . ALA B 2 268 ? 59.516 17.944 70.160 1.00 40.96 268 ALA B C 1
ATOM 3944 O O . ALA B 2 268 ? 60.616 17.674 70.651 1.00 41.69 268 ALA B O 1
ATOM 3946 N N . LYS B 2 269 ? 59.243 17.861 68.860 1.00 42.67 269 LYS B N 1
ATOM 3947 C CA . LYS B 2 269 ? 60.208 17.441 67.845 1.00 43.29 269 LYS B CA 1
ATOM 3948 C C . LYS B 2 269 ? 61.267 18.524 67.742 1.00 43.00 269 LYS B C 1
ATOM 3949 O O . LYS B 2 269 ? 62.454 18.242 67.580 1.00 40.84 269 LYS B O 1
ATOM 3955 N N . ALA B 2 270 ? 60.801 19.767 67.841 1.00 43.62 270 ALA B N 1
ATOM 3956 C CA . ALA B 2 270 ? 61.651 20.947 67.782 1.00 44.62 270 ALA B CA 1
ATOM 3957 C C . ALA B 2 270 ? 62.506 21.055 69.054 1.00 45.51 270 ALA B C 1
ATOM 3958 O O . ALA B 2 270 ? 63.671 21.472 69.000 1.00 45.59 270 ALA B O 1
ATOM 3960 N N . LEU B 2 271 ? 61.923 20.684 70.195 1.00 45.02 271 LEU B N 1
ATOM 3961 C CA . LEU B 2 271 ? 62.638 20.714 71.464 1.00 43.50 271 LEU B CA 1
ATOM 3962 C C . LEU B 2 271 ? 63.845 19.796 71.400 1.00 44.20 271 LEU B C 1
ATOM 3963 O O . LEU B 2 271 ? 64.871 20.069 72.012 1.00 45.24 271 LEU B O 1
ATOM 3968 N N . SER B 2 272 ? 63.719 18.700 70.659 1.00 43.92 272 SER B N 1
ATOM 3969 C CA . SER B 2 272 ? 64.805 17.739 70.531 1.00 43.28 272 SER B CA 1
ATOM 3970 C C . SER B 2 272 ? 65.930 18.224 69.617 1.00 43.05 272 SER B C 1
ATOM 3971 O O . SER B 2 272 ? 67.083 17.807 69.738 1.00 41.72 272 SER B O 1
ATOM 3974 N N . VAL B 2 273 ? 65.590 19.102 68.690 1.00 43.74 273 VAL B N 1
ATOM 3975 C CA . VAL B 2 273 ? 66.587 19.617 67.782 1.00 46.33 273 VAL B CA 1
ATOM 3976 C C . VAL B 2 273 ? 67.275 20.829 68.386 1.00 48.42 273 VAL B C 1
ATOM 3977 O O . VAL B 2 273 ? 68.426 21.126 68.056 1.00 50.03 273 VAL B O 1
ATOM 3981 N N . LEU B 2 274 ? 66.578 21.545 69.265 1.00 48.27 274 LEU B N 1
ATOM 3982 C CA . LEU B 2 274 ? 67.195 22.704 69.897 1.00 47.03 274 LEU B CA 1
ATOM 3983 C C . LEU B 2 274 ? 68.305 22.114 70.724 1.00 45.88 274 LEU B C 1
ATOM 3984 O O . LEU B 2 274 ? 69.440 22.575 70.681 1.00 44.61 274 LEU B O 1
ATOM 3989 N N . GLY B 2 275 ? 67.948 21.069 71.460 1.00 46.53 275 GLY B N 1
ATOM 3990 C CA . GLY B 2 275 ? 68.894 20.378 72.311 1.00 49.03 275 GLY B CA 1
ATOM 3991 C C . GLY B 2 275 ? 70.119 19.922 71.556 1.00 50.24 275 GLY B C 1
ATOM 3992 O O . GLY B 2 275 ? 71.239 20.182 71.981 1.00 50.53 275 GLY B O 1
ATOM 3993 N N . ALA B 2 276 ? 69.914 19.234 70.440 1.00 51.76 276 ALA B N 1
ATOM 3994 C CA . ALA B 2 276 ? 71.033 18.765 69.638 1.00 54.41 276 ALA B CA 1
ATOM 3995 C C . ALA B 2 276 ? 71.837 19.959 69.121 1.00 55.90 276 ALA B C 1
ATOM 3996 O O . ALA B 2 276 ? 73.043 19.851 68.889 1.00 55.73 276 ALA B O 1
ATOM 3998 N N . ARG B 2 277 ? 71.154 21.093 68.948 1.00 57.89 277 ARG B N 1
ATOM 3999 C CA . ARG B 2 277 ? 71.768 22.327 68.462 1.00 59.29 277 ARG B CA 1
ATOM 4000 C C . ARG B 2 277 ? 72.568 22.980 69.592 1.00 60.71 277 ARG B C 1
ATOM 4001 O O . ARG B 2 277 ? 73.583 23.632 69.357 1.00 60.76 277 ARG B O 1
ATOM 4009 N N . ILE B 2 278 ? 72.096 22.812 70.822 1.00 62.51 278 ILE B N 1
ATOM 4010 C CA . ILE B 2 278 ? 72.786 23.350 71.989 1.00 64.06 278 ILE B CA 1
ATOM 4011 C C . ILE B 2 278 ? 74.066 22.552 72.198 1.00 66.03 278 ILE B C 1
ATOM 4012 O O . ILE B 2 278 ? 75.158 23.106 72.183 1.00 66.82 278 ILE B O 1
ATOM 4017 N N . HIS B 2 279 ? 73.921 21.246 72.393 1.00 68.05 279 HIS B N 1
ATOM 4018 C CA . HIS B 2 279 ? 75.066 20.369 72.586 1.00 69.96 279 HIS B CA 1
ATOM 4019 C C . HIS B 2 279 ? 76.037 20.543 71.424 1.00 72.19 279 HIS B C 1
ATOM 4020 O O . HIS B 2 279 ? 77.190 20.134 71.505 1.00 72.97 279 HIS B O 1
ATOM 4027 N N . ALA B 2 280 ? 75.566 21.152 70.340 1.00 74.27 280 ALA B N 1
ATOM 4028 C CA . ALA B 2 280 ? 76.406 21.393 69.174 1.00 76.00 280 ALA B CA 1
ATOM 4029 C C . ALA B 2 280 ? 77.213 22.681 69.348 1.00 77.93 280 ALA B C 1
ATOM 4030 O O . ALA B 2 280 ? 77.857 23.150 68.409 1.00 78.73 280 ALA B O 1
ATOM 4032 N N . ALA B 2 281 ? 77.157 23.254 70.549 1.00 79.51 281 ALA B N 1
ATOM 4033 C CA . ALA B 2 281 ? 77.897 24.470 70.882 1.00 80.45 281 ALA B CA 1
ATOM 4034 C C . ALA B 2 281 ? 79.074 24.058 71.766 1.00 81.77 281 ALA B C 1
ATOM 4035 O O . ALA B 2 281 ? 80.227 24.375 71.477 1.00 81.57 281 ALA B O 1
ATOM 4037 N N . GLU B 2 282 ? 78.777 23.336 72.841 1.00 83.65 282 GLU B N 1
ATOM 4038 C CA . GLU B 2 282 ? 79.817 22.864 73.747 1.00 86.18 282 GLU B CA 1
ATOM 4039 C C . GLU B 2 282 ? 80.560 21.665 73.151 1.00 86.88 282 GLU B C 1
ATOM 4040 O O . GLU B 2 282 ? 80.896 20.703 73.840 1.00 86.74 282 GLU B O 1
ATOM 4046 N N . MET B 2 283 ? 80.796 21.737 71.848 1.00 87.84 283 MET B N 1
ATOM 4047 C CA . MET B 2 283 ? 81.526 20.713 71.115 1.00 89.67 283 MET B CA 1
ATOM 4048 C C . MET B 2 283 ? 82.369 21.518 70.132 1.00 90.57 283 MET B C 1
ATOM 4049 O O . MET B 2 283 ? 83.515 21.177 69.823 1.00 89.82 283 MET B O 1
ATOM 4054 N N . ALA B 2 284 ? 81.766 22.597 69.645 1.00 91.81 284 ALA B N 1
ATOM 4055 C CA . ALA B 2 284 ? 82.419 23.502 68.717 1.00 93.25 284 ALA B CA 1
ATOM 4056 C C . ALA B 2 284 ? 83.206 24.463 69.584 1.00 94.27 284 ALA B C 1
ATOM 4057 O O . ALA B 2 284 ? 83.910 25.341 69.086 1.00 94.31 284 ALA B O 1
ATOM 4059 N N . LYS B 2 285 ? 83.068 24.290 70.894 1.00 95.58 285 LYS B N 1
ATOM 4060 C CA . LYS B 2 285 ? 83.771 25.130 71.850 1.00 96.63 285 LYS B CA 1
ATOM 4061 C C . LYS B 2 285 ? 85.199 24.616 71.949 1.00 97.35 285 LYS B C 1
ATOM 4062 O O . LYS B 2 285 ? 86.150 25.396 71.971 1.00 97.41 285 LYS B O 1
ATOM 4068 N N . ARG B 2 286 ? 85.336 23.294 71.997 1.00 98.23 286 ARG B N 1
ATOM 4069 C CA . ARG B 2 286 ? 86.638 22.649 72.090 1.00 99.18 286 ARG B CA 1
ATOM 4070 C C . ARG B 2 286 ? 87.636 23.206 71.086 1.00 99.64 286 ARG B C 1
ATOM 4071 O O . ARG B 2 286 ? 87.477 23.034 69.877 1.00 98.54 286 ARG B O 1
ATOM 4079 N N . GLN B 2 287 ? 88.664 23.876 71.609 1.00 101.11 287 GLN B N 1
ATOM 4080 C CA . GLN B 2 287 ? 89.728 24.475 70.799 1.00 101.67 287 GLN B CA 1
ATOM 4081 C C . GLN B 2 287 ? 91.099 24.035 71.310 1.00 101.30 287 GLN B C 1
ATOM 4082 O O . GLN B 2 287 ? 91.689 24.689 72.170 1.00 101.15 287 GLN B O 1
ATOM 4088 N N . ARG B 2 294 ? 95.215 19.537 62.141 1.00 78.21 294 ARG B N 1
ATOM 4089 C CA . ARG B 2 294 ? 94.066 19.029 61.396 1.00 78.66 294 ARG B CA 1
ATOM 4090 C C . ARG B 2 294 ? 92.911 18.561 62.282 1.00 79.17 294 ARG B C 1
ATOM 4091 O O . ARG B 2 294 ? 92.854 17.389 62.670 1.00 79.87 294 ARG B O 1
ATOM 4099 N N . ARG B 2 295 ? 91.990 19.464 62.601 1.00 78.90 295 ARG B N 1
ATOM 4100 C CA . ARG B 2 295 ? 90.840 19.084 63.409 1.00 78.87 295 ARG B CA 1
ATOM 4101 C C . ARG B 2 295 ? 89.639 18.893 62.475 1.00 78.32 295 ARG B C 1
ATOM 4102 O O . ARG B 2 295 ? 88.659 19.640 62.539 1.00 79.08 295 ARG B O 1
ATOM 4110 N N . ASN B 2 296 ? 89.731 17.883 61.605 1.00 76.50 296 ASN B N 1
ATOM 4111 C CA . ASN B 2 296 ? 88.678 17.566 60.636 1.00 74.05 296 ASN B CA 1
ATOM 4112 C C . ASN B 2 296 ? 87.274 17.756 61.223 1.00 73.73 296 ASN B C 1
ATOM 4113 O O . ASN B 2 296 ? 86.803 16.953 62.033 1.00 72.32 296 ASN B O 1
ATOM 4118 N N . SER B 2 304 ? 80.932 27.786 56.820 1.00 73.31 304 SER B N 1
ATOM 4119 C CA . SER B 2 304 ? 81.359 26.896 55.741 1.00 73.77 304 SER B CA 1
ATOM 4120 C C . SER B 2 304 ? 82.873 26.921 55.476 1.00 73.07 304 SER B C 1
ATOM 4121 O O . SER B 2 304 ? 83.514 27.984 55.482 1.00 71.85 304 SER B O 1
ATOM 4124 N N . ASP B 2 305 ? 83.423 25.727 55.245 1.00 71.91 305 ASP B N 1
ATOM 4125 C CA . ASP B 2 305 ? 84.845 25.523 54.956 1.00 70.68 305 ASP B CA 1
ATOM 4126 C C . ASP B 2 305 ? 84.997 24.462 53.867 1.00 68.89 305 ASP B C 1
ATOM 4127 O O . ASP B 2 305 ? 85.200 23.286 54.172 1.00 68.65 305 ASP B O 1
ATOM 4132 N N . ARG B 2 306 ? 84.907 24.884 52.606 1.00 66.19 306 ARG B N 1
ATOM 4133 C CA . ARG B 2 306 ? 85.005 23.973 51.472 1.00 64.02 306 ARG B CA 1
ATOM 4134 C C . ARG B 2 306 ? 85.596 22.644 51.893 1.00 62.44 306 ARG B C 1
ATOM 4135 O O . ARG B 2 306 ? 86.777 22.560 52.205 1.00 62.48 306 ARG B O 1
ATOM 4143 N N . ASN B 2 307 ? 84.769 21.611 51.945 1.00 60.78 307 ASN B N 1
ATOM 4144 C CA . ASN B 2 307 ? 85.272 20.299 52.307 1.00 59.86 307 ASN B CA 1
ATOM 4145 C C . ASN B 2 307 ? 85.507 19.553 51.016 1.00 59.71 307 ASN B C 1
ATOM 4146 O O . ASN B 2 307 ? 86.596 19.029 50.759 1.00 59.89 307 ASN B O 1
ATOM 4151 N N . ARG B 2 308 ? 84.471 19.521 50.191 1.00 58.44 308 ARG B N 1
ATOM 4152 C CA . ARG B 2 308 ? 84.556 18.841 48.915 1.00 56.50 308 ARG B CA 1
ATOM 4153 C C . ARG B 2 308 ? 84.095 19.756 47.784 1.00 54.41 308 ARG B C 1
ATOM 4154 O O . ARG B 2 308 ? 83.532 20.832 48.003 1.00 54.39 308 ARG B O 1
ATOM 4162 N N . THR B 2 309 ? 84.358 19.309 46.566 1.00 50.79 309 THR B N 1
ATOM 4163 C CA . THR B 2 309 ? 83.937 20.014 45.382 1.00 46.51 309 THR B CA 1
ATOM 4164 C C . THR B 2 309 ? 83.540 18.914 44.404 1.00 45.40 309 THR B C 1
ATOM 4165 O O . THR B 2 309 ? 84.239 17.899 44.247 1.00 42.21 309 THR B O 1
ATOM 4169 N N . TYR B 2 310 ? 82.372 19.113 43.796 1.00 43.62 310 TYR B N 1
ATOM 4170 C CA . TYR B 2 310 ? 81.812 18.163 42.860 1.00 40.58 310 TYR B CA 1
ATOM 4171 C C . TYR B 2 310 ? 81.698 18.736 41.458 1.00 38.65 310 TYR B C 1
ATOM 4172 O O . TYR B 2 310 ? 80.766 19.468 41.140 1.00 36.28 310 TYR B O 1
ATOM 4181 N N . ASN B 2 311 ? 82.665 18.379 40.626 1.00 38.52 311 ASN B N 1
ATOM 4182 C CA . ASN B 2 311 ? 82.706 18.827 39.245 1.00 38.91 311 ASN B CA 1
ATOM 4183 C C . ASN B 2 311 ? 82.240 17.727 38.298 1.00 38.72 311 ASN B C 1
ATOM 4184 O O . ASN B 2 311 ? 82.889 16.675 38.172 1.00 38.13 311 ASN B O 1
ATOM 4189 N N . PHE B 2 312 ? 81.126 18.007 37.622 1.00 37.64 312 PHE B N 1
ATOM 4190 C CA . PHE B 2 312 ? 80.493 17.088 36.679 1.00 36.03 312 PHE B CA 1
ATOM 4191 C C . PHE B 2 312 ? 81.066 17.018 35.266 1.00 34.47 312 PHE B C 1
ATOM 4192 O O . PHE B 2 312 ? 81.105 15.949 34.666 1.00 31.73 312 PHE B O 1
ATOM 4200 N N . PRO B 2 313 ? 81.500 18.157 34.707 1.00 34.93 313 PRO B N 1
ATOM 4201 C CA . PRO B 2 313 ? 82.048 18.100 33.354 1.00 35.90 313 PRO B CA 1
ATOM 4202 C C . PRO B 2 313 ? 83.216 17.138 33.366 1.00 37.87 313 PRO B C 1
ATOM 4203 O O . PRO B 2 313 ? 83.611 16.589 32.329 1.00 38.94 313 PRO B O 1
ATOM 4207 N N . GLN B 2 314 ? 83.754 16.948 34.568 1.00 38.20 314 GLN B N 1
ATOM 4208 C CA . GLN B 2 314 ? 84.885 16.062 34.804 1.00 39.37 314 GLN B CA 1
ATOM 4209 C C . GLN B 2 314 ? 84.396 14.823 35.550 1.00 40.44 314 GLN B C 1
ATOM 4210 O O . GLN B 2 314 ? 85.013 13.753 35.503 1.00 41.39 314 GLN B O 1
ATOM 4216 N N . GLY B 2 315 ? 83.280 14.983 36.246 1.00 39.97 315 GLY B N 1
ATOM 4217 C CA . GLY B 2 315 ? 82.723 13.876 36.988 1.00 39.36 315 GLY B CA 1
ATOM 4218 C C . GLY B 2 315 ? 83.551 13.528 38.202 1.00 39.08 315 GLY B C 1
ATOM 4219 O O . GLY B 2 315 ? 83.462 12.412 38.706 1.00 39.93 315 GLY B O 1
ATOM 4220 N N . ARG B 2 316 ? 84.353 14.467 38.692 1.00 38.16 316 ARG B N 1
ATOM 4221 C CA . ARG B 2 316 ? 85.166 14.155 39.854 1.00 37.42 316 ARG B CA 1
ATOM 4222 C C . ARG B 2 316 ? 84.666 14.791 41.119 1.00 37.19 316 ARG B C 1
ATOM 4223 O O . ARG B 2 316 ? 83.919 15.763 41.089 1.00 35.84 316 ARG B O 1
ATOM 4231 N N . VAL B 2 317 ? 85.089 14.205 42.232 1.00 38.17 317 VAL B N 1
ATOM 4232 C CA . VAL B 2 317 ? 84.739 14.668 43.566 1.00 38.48 317 VAL B CA 1
ATOM 4233 C C . VAL B 2 317 ? 86.087 14.740 44.276 1.00 38.47 317 VAL B C 1
ATOM 4234 O O . VAL B 2 317 ? 86.964 13.912 44.025 1.00 37.21 317 VAL B O 1
ATOM 4238 N N . THR B 2 318 ? 86.261 15.728 45.147 1.00 38.95 318 THR B N 1
ATOM 4239 C CA . THR B 2 318 ? 87.542 15.910 45.819 1.00 39.82 318 THR B CA 1
ATOM 4240 C C . THR B 2 318 ? 87.456 16.367 47.264 1.00 41.18 318 THR B C 1
ATOM 4241 O O . THR B 2 318 ? 86.850 17.407 47.554 1.00 40.71 318 THR B O 1
ATOM 4245 N N . ASP B 2 319 ? 88.067 15.610 48.177 1.00 42.04 319 ASP B N 1
ATOM 4246 C CA . ASP B 2 319 ? 88.047 16.050 49.563 1.00 43.69 319 ASP B CA 1
ATOM 4247 C C . ASP B 2 319 ? 89.301 16.867 49.795 1.00 43.05 319 ASP B C 1
ATOM 4248 O O . ASP B 2 319 ? 90.388 16.328 49.999 1.00 42.75 319 ASP B O 1
ATOM 4253 N N . HIS B 2 320 ? 89.137 18.183 49.732 1.00 42.39 320 HIS B N 1
ATOM 4254 C CA . HIS B 2 320 ? 90.242 19.098 49.937 1.00 41.55 320 HIS B CA 1
ATOM 4255 C C . HIS B 2 320 ? 90.950 18.697 51.210 1.00 42.86 320 HIS B C 1
ATOM 4256 O O . HIS B 2 320 ? 92.172 18.594 51.242 1.00 44.29 320 HIS B O 1
ATOM 4263 N N . ARG B 2 321 ? 90.153 18.447 52.245 1.00 43.32 321 ARG B N 1
ATOM 4264 C CA . ARG B 2 321 ? 90.642 18.053 53.556 1.00 42.21 321 ARG B CA 1
ATOM 4265 C C . ARG B 2 321 ? 91.656 16.911 53.606 1.00 41.94 321 ARG B C 1
ATOM 4266 O O . ARG B 2 321 ? 92.399 16.816 54.572 1.00 43.12 321 ARG B O 1
ATOM 4274 N N . ILE B 2 322 ? 91.697 16.032 52.612 1.00 40.73 322 ILE B N 1
ATOM 4275 C CA . ILE B 2 322 ? 92.700 14.964 52.661 1.00 41.65 322 ILE B CA 1
ATOM 4276 C C . ILE B 2 322 ? 93.378 14.725 51.310 1.00 40.84 322 ILE B C 1
ATOM 4277 O O . ILE B 2 322 ? 93.997 13.681 51.081 1.00 39.04 322 ILE B O 1
ATOM 4282 N N . ASN B 2 323 ? 93.253 15.711 50.425 1.00 41.09 323 ASN B N 1
ATOM 4283 C CA . ASN B 2 323 ? 93.862 15.660 49.099 1.00 41.55 323 ASN B CA 1
ATOM 4284 C C . ASN B 2 323 ? 93.494 14.412 48.325 1.00 41.06 323 ASN B C 1
ATOM 4285 O O . ASN B 2 323 ? 94.341 13.791 47.692 1.00 42.14 323 ASN B O 1
ATOM 4290 N N . LEU B 2 324 ? 92.222 14.048 48.368 1.00 40.51 324 LEU B N 1
ATOM 4291 C CA . LEU B 2 324 ? 91.768 12.862 47.666 1.00 39.04 324 LEU B CA 1
ATOM 4292 C C . LEU B 2 324 ? 90.748 13.219 46.610 1.00 37.53 324 LEU B C 1
ATOM 4293 O O . LEU B 2 324 ? 89.718 13.827 46.915 1.00 37.97 324 LEU B O 1
ATOM 4298 N N . THR B 2 325 ? 91.043 12.858 45.369 1.00 34.96 325 THR B N 1
ATOM 4299 C CA . THR B 2 325 ? 90.110 13.117 44.293 1.00 34.50 325 THR B CA 1
ATOM 4300 C C . THR B 2 325 ? 89.873 11.791 43.597 1.00 35.07 325 THR B C 1
ATOM 4301 O O . THR B 2 325 ? 90.822 11.079 43.253 1.00 33.59 325 THR B O 1
ATOM 4305 N N . LEU B 2 326 ? 88.595 11.468 43.411 1.00 35.58 326 LEU B N 1
ATOM 4306 C CA . LEU B 2 326 ? 88.179 10.229 42.774 1.00 34.83 326 LEU B CA 1
ATOM 4307 C C . LEU B 2 326 ? 87.339 10.522 41.544 1.00 34.90 326 LEU B C 1
ATOM 4308 O O . LEU B 2 326 ? 86.491 11.419 41.551 1.00 31.53 326 LEU B O 1
ATOM 4313 N N . TYR B 2 327 ? 87.594 9.774 40.480 1.00 37.01 327 TYR B N 1
ATOM 4314 C CA . TYR B 2 327 ? 86.823 9.942 39.259 1.00 41.12 327 TYR B CA 1
ATOM 4315 C C . TYR B 2 327 ? 85.568 9.085 39.373 1.00 43.23 327 TYR B C 1
ATOM 4316 O O . TYR B 2 327 ? 85.329 8.185 38.559 1.00 42.81 327 TYR B O 1
ATOM 4325 N N . ARG B 2 328 ? 84.769 9.368 40.393 1.00 44.84 328 ARG B N 1
ATOM 4326 C CA . ARG B 2 328 ? 83.551 8.623 40.614 1.00 46.51 328 ARG B CA 1
ATOM 4327 C C . ARG B 2 328 ? 82.433 9.494 41.178 1.00 45.72 328 ARG B C 1
ATOM 4328 O O . ARG B 2 328 ? 81.910 9.223 42.261 1.00 44.82 328 ARG B O 1
ATOM 4336 N N . LEU B 2 329 ? 82.057 10.540 40.442 1.00 44.78 329 LEU B N 1
ATOM 4337 C CA . LEU B 2 329 ? 80.995 11.427 40.914 1.00 44.02 329 LEU B CA 1
ATOM 4338 C C . LEU B 2 329 ? 79.655 10.715 40.802 1.00 44.08 329 LEU B C 1
ATOM 4339 O O . LEU B 2 329 ? 78.829 10.790 41.716 1.00 42.55 329 LEU B O 1
ATOM 4344 N N . ASP B 2 330 ? 79.441 10.036 39.676 1.00 45.35 330 ASP B N 1
ATOM 4345 C CA . ASP B 2 330 ? 78.209 9.278 39.471 1.00 46.74 330 ASP B CA 1
ATOM 4346 C C . ASP B 2 330 ? 77.988 8.520 40.763 1.00 46.56 330 ASP B C 1
ATOM 4347 O O . ASP B 2 330 ? 77.050 8.792 41.512 1.00 47.57 330 ASP B O 1
ATOM 4352 N N . GLU B 2 331 ? 78.887 7.579 41.019 1.00 44.72 331 GLU B N 1
ATOM 4353 C CA . GLU B 2 331 ? 78.834 6.758 42.205 1.00 43.17 331 GLU B CA 1
ATOM 4354 C C . GLU B 2 331 ? 78.564 7.533 43.491 1.00 41.96 331 GLU B C 1
ATOM 4355 O O . GLU B 2 331 ? 77.722 7.124 44.284 1.00 41.27 331 GLU B O 1
ATOM 4361 N N . VAL B 2 332 ? 79.259 8.643 43.714 1.00 40.85 332 VAL B N 1
ATOM 4362 C CA . VAL B 2 332 ? 79.035 9.384 44.954 1.00 42.47 332 VAL B CA 1
ATOM 4363 C C . VAL B 2 332 ? 77.667 10.064 45.052 1.00 42.02 332 VAL B C 1
ATOM 4364 O O . VAL B 2 332 ? 77.113 10.236 46.145 1.00 39.29 332 VAL B O 1
ATOM 4368 N N . MET B 2 333 ? 77.113 10.455 43.915 1.00 42.67 333 MET B N 1
ATOM 4369 C CA . MET B 2 333 ? 75.816 11.108 43.939 1.00 43.33 333 MET B CA 1
ATOM 4370 C C . MET B 2 333 ? 74.658 10.121 44.113 1.00 42.73 333 MET B C 1
ATOM 4371 O O . MET B 2 333 ? 73.574 10.496 44.556 1.00 43.13 333 MET B O 1
ATOM 4376 N N . GLU B 2 334 ? 74.894 8.857 43.784 1.00 41.88 334 GLU B N 1
ATOM 4377 C CA . GLU B 2 334 ? 73.859 7.855 43.921 1.00 41.45 334 GLU B CA 1
ATOM 4378 C C . GLU B 2 334 ? 73.771 7.238 45.304 1.00 40.65 334 GLU B C 1
ATOM 4379 O O . GLU B 2 334 ? 72.832 6.511 45.593 1.00 42.89 334 GLU B O 1
ATOM 4385 N N . GLY B 2 335 ? 74.738 7.507 46.166 1.00 39.71 335 GLY B N 1
ATOM 4386 C CA . GLY B 2 335 ? 74.667 6.940 47.498 1.00 37.20 335 GLY B CA 1
ATOM 4387 C C . GLY B 2 335 ? 75.917 6.247 47.994 1.00 35.93 335 GLY B C 1
ATOM 4388 O O . GLY B 2 335 ? 75.918 5.748 49.116 1.00 35.65 335 GLY B O 1
ATOM 4389 N N . LYS B 2 336 ? 76.970 6.216 47.176 1.00 35.39 336 LYS B N 1
ATOM 4390 C CA . LYS B 2 336 ? 78.243 5.584 47.549 1.00 35.97 336 LYS B CA 1
ATOM 4391 C C . LYS B 2 336 ? 79.210 6.527 48.292 1.00 35.57 336 LYS B C 1
ATOM 4392 O O . LYS B 2 336 ? 80.261 6.896 47.770 1.00 33.55 336 LYS B O 1
ATOM 4398 N N . LEU B 2 337 ? 78.859 6.900 49.516 1.00 35.69 337 LEU B N 1
ATOM 4399 C CA . LEU B 2 337 ? 79.691 7.793 50.308 1.00 35.73 337 LEU B CA 1
ATOM 4400 C C . LEU B 2 337 ? 80.742 7.096 51.157 1.00 37.78 337 LEU B C 1
ATOM 4401 O O . LEU B 2 337 ? 81.233 7.673 52.133 1.00 38.44 337 LEU B O 1
ATOM 4406 N N . ASP B 2 338 ? 81.098 5.868 50.797 1.00 39.12 338 ASP B N 1
ATOM 4407 C CA . ASP B 2 338 ? 82.077 5.139 51.585 1.00 40.20 338 ASP B CA 1
ATOM 4408 C C . ASP B 2 338 ? 83.476 5.196 51.016 1.00 40.59 338 ASP B C 1
ATOM 4409 O O . ASP B 2 338 ? 84.459 5.035 51.746 1.00 39.92 338 ASP B O 1
ATOM 4414 N N . MET B 2 339 ? 83.566 5.435 49.713 1.00 41.03 339 MET B N 1
ATOM 4415 C CA . MET B 2 339 ? 84.863 5.553 49.059 1.00 40.58 339 MET B CA 1
ATOM 4416 C C . MET B 2 339 ? 85.426 6.903 49.485 1.00 39.15 339 MET B C 1
ATOM 4417 O O . MET B 2 339 ? 86.513 7.306 49.055 1.00 39.65 339 MET B O 1
ATOM 4422 N N . LEU B 2 340 ? 84.661 7.590 50.334 1.00 36.41 340 LEU B N 1
ATOM 4423 C CA . LEU B 2 340 ? 85.046 8.886 50.863 1.00 35.01 340 LEU B CA 1
ATOM 4424 C C . LEU B 2 340 ? 85.095 8.879 52.384 1.00 35.49 340 LEU B C 1
ATOM 4425 O O . LEU B 2 340 ? 86.097 9.269 52.967 1.00 34.65 340 LEU B O 1
ATOM 4430 N N . ILE B 2 341 ? 84.020 8.445 53.034 1.00 37.17 341 ILE B N 1
ATOM 4431 C CA . ILE B 2 341 ? 84.006 8.412 54.494 1.00 38.44 341 ILE B CA 1
ATOM 4432 C C . ILE B 2 341 ? 85.099 7.498 55.021 1.00 40.68 341 ILE B C 1
ATOM 4433 O O . ILE B 2 341 ? 85.771 7.825 55.991 1.00 41.99 341 ILE B O 1
ATOM 4438 N N . GLU B 2 342 ? 85.286 6.349 54.388 1.00 42.15 342 GLU B N 1
ATOM 4439 C CA . GLU B 2 342 ? 86.308 5.437 54.861 1.00 43.89 342 GLU B CA 1
ATOM 4440 C C . GLU B 2 342 ? 87.668 6.135 54.976 1.00 44.05 342 GLU B C 1
ATOM 4441 O O . GLU B 2 342 ? 88.250 6.200 56.058 1.00 42.47 342 GLU B O 1
ATOM 4447 N N . PRO B 2 343 ? 88.187 6.674 53.860 1.00 44.68 343 PRO B N 1
ATOM 4448 C CA . PRO B 2 343 ? 89.481 7.354 53.895 1.00 44.16 343 PRO B CA 1
ATOM 4449 C C . PRO B 2 343 ? 89.620 8.460 54.920 1.00 43.99 343 PRO B C 1
ATOM 4450 O O . PRO B 2 343 ? 90.511 8.407 55.757 1.00 44.07 343 PRO B O 1
ATOM 4454 N N . ILE B 2 344 ? 88.750 9.460 54.863 1.00 45.19 344 ILE B N 1
ATOM 4455 C CA . ILE B 2 344 ? 88.816 10.578 55.806 1.00 47.69 344 ILE B CA 1
ATOM 4456 C C . ILE B 2 344 ? 88.725 10.053 57.236 1.00 48.96 344 ILE B C 1
ATOM 4457 O O . ILE B 2 344 ? 88.915 10.786 58.199 1.00 47.65 344 ILE B O 1
ATOM 4462 N N . ILE B 2 345 ? 88.434 8.764 57.353 1.00 52.64 345 ILE B N 1
ATOM 4463 C CA . ILE B 2 345 ? 88.304 8.106 58.643 1.00 55.33 345 ILE B CA 1
ATOM 4464 C C . ILE B 2 345 ? 89.649 7.533 59.089 1.00 57.01 345 ILE B C 1
ATOM 4465 O O . ILE B 2 345 ? 90.113 7.838 60.188 1.00 56.87 345 ILE B O 1
ATOM 4470 N N . GLN B 2 346 ? 90.272 6.711 58.243 1.00 59.59 346 GLN B N 1
ATOM 4471 C CA . GLN B 2 346 ? 91.578 6.135 58.571 1.00 62.69 346 GLN B CA 1
ATOM 4472 C C . GLN B 2 346 ? 92.509 7.321 58.769 1.00 63.52 346 GLN B C 1
ATOM 4473 O O . GLN B 2 346 ? 93.384 7.309 59.633 1.00 64.01 346 GLN B O 1
ATOM 4479 N N . GLU B 2 347 ? 92.311 8.338 57.935 1.00 63.44 347 GLU B N 1
ATOM 4480 C CA . GLU B 2 347 ? 93.110 9.554 57.968 1.00 63.00 347 GLU B CA 1
ATOM 4481 C C . GLU B 2 347 ? 92.981 10.230 59.324 1.00 62.01 347 GLU B C 1
ATOM 4482 O O . GLU B 2 347 ? 93.969 10.433 60.019 1.00 60.77 347 GLU B O 1
ATOM 4488 N N . HIS B 2 348 ? 91.754 10.575 59.696 1.00 62.29 348 HIS B N 1
ATOM 4489 C CA . HIS B 2 348 ? 91.505 11.213 60.979 1.00 62.89 348 HIS B CA 1
ATOM 4490 C C . HIS B 2 348 ? 92.036 10.314 62.065 1.00 64.54 348 HIS B C 1
ATOM 4491 O O . HIS B 2 348 ? 92.190 10.732 63.214 1.00 64.57 348 HIS B O 1
ATOM 4498 N N . GLN B 2 349 ? 92.277 9.060 61.694 1.00 66.28 349 GLN B N 1
ATOM 4499 C CA . GLN B 2 349 ? 92.809 8.076 62.621 1.00 67.78 349 GLN B CA 1
ATOM 4500 C C . GLN B 2 349 ? 94.271 8.434 62.899 1.00 69.48 349 GLN B C 1
ATOM 4501 O O . GLN B 2 349 ? 94.593 8.920 63.987 1.00 69.27 349 GLN B O 1
ATOM 4507 N N . ALA B 2 350 ? 95.141 8.226 61.911 1.00 70.64 350 ALA B N 1
ATOM 4508 C CA . ALA B 2 350 ? 96.564 8.529 62.057 1.00 71.63 350 ALA B CA 1
ATOM 4509 C C . ALA B 2 350 ? 96.817 9.842 62.812 1.00 72.58 350 ALA B C 1
ATOM 4510 O O . ALA B 2 350 ? 97.707 9.907 63.659 1.00 72.97 350 ALA B O 1
ATOM 4512 N N . ASP B 2 351 ? 96.044 10.883 62.508 1.00 73.85 351 ASP B N 1
ATOM 4513 C CA . ASP B 2 351 ? 96.190 12.174 63.190 1.00 75.67 351 ASP B CA 1
ATOM 4514 C C . ASP B 2 351 ? 96.203 11.937 64.690 1.00 76.20 351 ASP B C 1
ATOM 4515 O O . ASP B 2 351 ? 96.997 12.520 65.424 1.00 75.92 351 ASP B O 1
ATOM 4520 N N . GLN B 2 352 ? 95.293 11.074 65.127 1.00 76.95 352 GLN B N 1
ATOM 4521 C CA . GLN B 2 352 ? 95.146 10.714 66.529 1.00 77.14 352 GLN B CA 1
ATOM 4522 C C . GLN B 2 352 ? 96.333 9.900 67.016 1.00 76.32 352 GLN B C 1
ATOM 4523 O O . GLN B 2 352 ? 96.729 9.991 68.176 1.00 74.93 352 GLN B O 1
ATOM 4529 N N . LEU B 2 353 ? 96.892 9.102 66.115 1.00 76.79 353 LEU B N 1
ATOM 4530 C CA . LEU B 2 353 ? 98.044 8.276 66.427 1.00 77.68 353 LEU B CA 1
ATOM 4531 C C . LEU B 2 353 ? 99.241 9.219 66.474 1.00 78.64 353 LEU B C 1
ATOM 4532 O O . LEU B 2 353 ? 100.222 9.069 65.740 1.00 78.83 353 LEU B O 1
ATOM 4537 N N . ALA B 2 354 ? 99.109 10.209 67.352 1.00 79.34 354 ALA B N 1
ATOM 4538 C CA . ALA B 2 354 ? 100.107 11.242 67.594 1.00 79.41 354 ALA B CA 1
ATOM 4539 C C . ALA B 2 354 ? 99.469 12.251 68.562 1.00 79.83 354 ALA B C 1
ATOM 4540 O O . ALA B 2 354 ? 98.239 12.166 68.776 1.00 79.35 354 ALA B O 1
#

Secondary structure (DSSP, 8-state):
-BHHHHHHHHHHTTTTSS-HHHHHHHHHHHHHT--HHHHHHTTTPBPPHHHHHHHHHHHHHHHTT--HHHHS-EEEETTEEEE--TTS----TTHHHHHHHHHHHS-SS--EEEEET-TTSHHHHHHHHH-TTSEEEEE-SSHHHHHHHHHHHHHHT--SEEEE--STTGGGTT--EEEEEE----B-TT-HHHHSSGGGSS-STTTB-HHHHTHHHHHHHHHHGGGEEEEEEEEEE--SS-HHHHHHHHHHTT-TT--EEE-TTSSEEEEEEE--/--SHHHHHHHHHHHHHHHHHTTSS--SSHHHHHHHHHHHHHHHHHHHHHTT---------S--SGGGS-EEEEEEE-SSSHHHHHHHHHHHHHHHHHHHHTT----EEEEEE-TTSSEEEEEEEE-SSS-HHHHGGG-EEEEEEE--TT-SS---EEEEEEEE--B---TTT-----SSSEEEEE--SS---TTT---SSEEEEEEETTT--EEEEEESS-HHHHHHHHHHHHHHHHTTTTTTS-------EEEEEETTTTEEEEGGGTEEES-HHHHHHT-THHHHHHHHHHHHHHH--

Organism: Escherichia coli (strain K12) (NCBI:txid83333)

Radius of gyration: 29.31 Å; Cα contacts (8 Å, |Δi|>4): 1122; chains: 2; bounding box: 89×54×71 Å

Sequence (576 aa):
MEYQHWLREAISQLQASESPRRDAEILLEHVTGRGRTFILAFGETQLTDEQCQQLDALLTRRRDGEPIAHLTGVREFWSLPLFVSPATLIPRPDTECLVEQALARLPEQPCRILDLGTGTGAIALALASERPDCEIIAVDRMPDAVSLAQRNAQHLAIKNIHILQSDWFSALAGQQFAMIVSNPPYIDEQDPHLQQGDVRFEPLTALVAADSGMADIVHIIEQSRNALVSGGFLLLEHGWQQGEAVRQAFILAGYHDVETCRDYGDNERVTLGRYYAKLEALHERHEEVQALLGDAQTIADQERFRALSREYAQLSDVSRCFTDWQQVQQLQVLLLPKDPDDERNAFLEVRAGTGGDEAALFAGDLFRMYSRYAEARRWRVEIMSASEGEHGGYKEIIAKISGDGVYGRLKFESGGHRVQRVPATESQGRIHTSACTVAVMPELPDAELPDVNPADLRIDTFRSSGAGGQHVNTTDSAIRITHLPTGIVVECQDERSQHKNKAKALSVLGARIHAAEMAKRQRRNSDRNRTYNFPQGRVTDHRINLTLYRLDEVMEGKLDMLIEPIIQEHQADQLA

Solvent-accessible surface area: 28151 Å² total; per-residue (Å²): 89,48,8,81,81,6,3,123,68,0,30,68,58,7,129,114,26,127,16,25,78,18,0,0,1,15,0,0,29,90,28,22,61,109,42,28,18,51,2,38,2,38,9,82,44,106,13,92,127,117,31,41,106,67,0,76,50,30,5,72,94,20,133,92,12,31,0,6,3,23,16,21,21,65,21,22,2,20,42,31,62,1,45,8,34,79,28,8,23,0,8,3,20,4,5,4,6,0,0,44,48,0,52,78,54,11,40,175,128,90,29,75,0,0,3,0,25,9,7,4,0,7,10,0,0,0,0,2,48,78,42,99,58,0,78,0,19,0,1,16,138,71,71,92,1,12,56,17,0,88,126,0,15,148,105,32,74,26,170,22,11,79,28,60,99,6,89,37,28,75,57,7,93,80,75,92,0,16,1,0,0,0,23,1,15,3,0,45,85,155,28,95,40,33,128,114,33,12,4,130,69,10,25,113,47,22,2,32,1,51,116,77,0,49,23,33,1,44,67,0,0,74,76,0,78,129,6,11,64,104,4,7,35,0,0,0,0,0,2,91,133,20,4,128,42,2,77,101,25,0,77,153,14,39,10,116,80,40,83,20,18,125,9,46,25,92,23,25,1,0,0,3,0,56,60,160,124,164,96,78,28,48,26,90,136,58,52,119,57,29,51,121,6,23,82,49,49,105,126,96,81,136,130,165,96,184,62,60,33,150,56,80,70,88,20,40,83,36,6,143,42,16,53,72,146,112,153,118,198,88,123,138,42,70,82,56,66,188,84,105,41,34,92,116,38,0,2,1,1,0,60,34,47,85,30,51,59,21,0,8,80,0,0,18,38,0,9,68,1,4,4,51,8,0,62,83,96,182,14,168,27,69,13,5,10,22,26,103,10,140,151,44,5,33,136,39,0,15,2,65,2,6,23,127,19,0,41,7,41,0,35,6,2,40,20,0,0,65,0,34,46,70,12,112,128,56,117,156,42,173,88,68,56,0,4,2,43,4,30,6,12,1,22,21,73,94,102,120,44,79,118,45,68,111,82,47,23,138,38,34,30,104,72,121,90,36,5,3,1,1,10,41,10,30,3,19,11,21,0,58,0,27,11,96,78,91,46,42,77,3,54,2,33,10,48,82,4,17,45,59,0,42,53,26,0,38,18,1,1,2,0,53,32,63,30,38,102,60,75,124,159,166,167,175,53,99,112,80,7,0,0,1,9,69,78,104,10,62,0,12,1,67,52,21,139,40,77,46,156,71,3,97,60,0,23,76,6,109,1,44,64,4,0,76,28,0,47,99,60,42,86,50,38,85,92,124

Foldseek 3Di:
DWLVVQLVVLLVLQVVDPDSSVLSLVLLCLLVVDHSVCCVVGRVDDDDVVSVVLSVVLSVCVSVFADSCQSSQWDAALNAIAGAHLLADRDDPQVSVLLVVVVVQDDPAEWEEEEEQCFLVRSVVSVCVVCVSYAYEYEHARPVSLVSNVVSCVVRVRDSYYYYYDDLCVVVVDAATLEYEYAAAQAFPDDCPCVDHSVVSHDCNRHAAYPRRCNPLLVNLLVNQVHYDAFGKYKYFYDLPCQVVSQVSCVVSPFAPWDWDAGPVRGTTMIMTTHD/DPCVVVLVVLLVVLVVLVPVLPDPDDDPVVVSVVVNVLSVVVNVLSVVVVVDVSVDCLSDDDDDLQFFWKKKKKAWDFDALVRQAVSALVVQLAVLQLPVVPWDWAWFAFAARPPGGTNMIMITTGDTRHLNQCQLVFAKEKEWAQDPVHDVRHTDITIMGMHIFGQDPVVPFPCLPDPQKDKDAPPPDDPDDPVDDDQKGKIKMFRNPVGDIWIGMDRDDPVVSVSVRSRVSRSVVVVCVVVVPDLPRVPHQWYQYDVQCWIAGPSVGDIDNHNVCSSSHNCCVPSVVVNVVVSVVVVD

B-factor: mean 55.41, std 19.43, range [14.18, 108.88]

GO terms:
  GO:0008276 protein methyltransferase activity (F, IDA)
  GO:0008757 S-adenosylmethionine-dependent methyltransferase activity (F, IDA)
  GO:0036009 protein-glutamine N-methyltransferase activity (F, IDA)
  GO:0102559 peptide chain release factor N(5)-glutamine methyltransferase activity (F, EXP)
  GO:0010468 regulation of gene expression (P, IMP)
  GO:0006415 translational termination (P, IMP)
  GO:0018364 peptidyl-glutamine methylation (P, IMP)

InterPro domains:
  IPR002052 DNA methylase, N-6 adenine-specific, conserved site [PS00092] (180-186)
  IPR004556 Methyltransferase HemK-like [TIGR00536] (1-277)
  IPR007848 Methyltransferase small domain [PF05175] (105-191)
  IPR019874 Release factor glutamine methyltransferase [MF_02126] (4-275)
  IPR019874 Release factor glutamine methyltransferase [TIGR03534] (23-271)
  IPR029063 S-adenosyl-L-methionine-dependent methyltransferase superfamily [G3DSA:3.40.50.150] (85-276)
  IPR029063 S-adenosyl-L-methionine-dependent methyltransferase superfamily [SSF53335] (3-275)
  IPR040758 Release factor glutamine methyltransferase, N-terminal domain [PF17827] (6-73)
  IPR050320 Protein N5-glutamine methyltransferase [PTHR18895] (6-273)